Protein AF-A0A6M0HQB7-F1 (afdb_monomer_lite)

pLDDT: mean 79.31, std 19.09, range [33.25, 98.56]

Secondary structure (DSSP, 8-state):
-------------PPPPPPHHHHHHHHHHHHHHTTPPPP--S--S-GGGS-HHHHHHHHHHHHHHHHHHHHHHHHHHHHHH-----SSHHHHHHHHHHHHHHHHHHS--SS-HHHHHHHHHH--S-SSGGGTHHHHHHHHHHHHHHHHHHHSTT-EEEE-SS-B-TTTTTSSTT----B---SEEEE--TTSS--B-HHHHHHHHHHHIIIIITTGGGSS--SS-GGGSHHHHHHHHHHHHHHHHHHH-S---S---------PPPPPPTTSGGGGS-HHHHHHHHHHHHHHTTPPP---S--S-GGG--HHHHHHHHHHHHHHHHHHHHHHHHHHHHHH-----SSHHHHHHHHHHHHHHHHHHT--SS-SSHHHHHHHH--S-SSGGGTHHHHHHHHHHHHHHHHHHH-TT-EEES-HHHHH-HHHHHHHHHSTT----SSEEE--SSTT--B-HHHHHHHHHHHHHHHHHSHHHHHHHTSHHHHHHHHTHHHHHHHHHHHSS--S--TT---S--HHHHHHHHHHHHHHTTTT--

Structure (mmCIF, N/CA/C/O backbone):
data_AF-A0A6M0HQB7-F1
#
_entry.id   AF-A0A6M0HQB7-F1
#
loop_
_atom_site.group_PDB
_atom_site.id
_atom_site.type_symbol
_atom_site.label_atom_id
_atom_site.label_alt_id
_atom_site.label_comp_id
_atom_site.label_asym_id
_atom_site.label_entity_id
_atom_site.label_seq_id
_atom_site.pdbx_PDB_ins_code
_atom_site.Cartn_x
_atom_site.Cartn_y
_atom_site.Cartn_z
_atom_site.occupancy
_atom_site.B_iso_or_equiv
_atom_site.auth_seq_id
_atom_site.auth_comp_id
_atom_site.auth_asym_id
_atom_site.auth_atom_id
_atom_site.pdbx_PDB_model_num
ATOM 1 N N . MET A 1 1 ? -34.210 -27.182 -34.740 1.00 40.69 1 MET A N 1
ATOM 2 C CA . MET A 1 1 ? -34.568 -25.849 -34.206 1.00 40.69 1 MET A CA 1
ATOM 3 C C . MET A 1 1 ? -33.278 -25.088 -33.939 1.00 40.69 1 MET A C 1
ATOM 5 O O . MET A 1 1 ? -32.515 -25.504 -33.080 1.00 40.69 1 MET A O 1
ATOM 9 N N . ASN A 1 2 ? -32.987 -24.057 -34.737 1.00 36.09 2 ASN A N 1
ATOM 10 C CA . ASN A 1 2 ? -31.765 -23.253 -34.626 1.00 36.09 2 ASN A CA 1
ATOM 11 C C . ASN A 1 2 ? -31.923 -22.213 -33.512 1.00 36.09 2 ASN A C 1
ATOM 13 O O . ASN A 1 2 ? -32.747 -21.309 -33.629 1.00 36.09 2 ASN A O 1
ATOM 17 N N . VAL A 1 3 ? -31.131 -22.338 -32.448 1.00 36.72 3 VAL A N 1
ATOM 18 C CA . VAL A 1 3 ? -31.044 -21.325 -31.388 1.00 36.72 3 VAL A CA 1
ATOM 19 C C . VAL A 1 3 ? -30.149 -20.183 -31.888 1.00 36.72 3 VAL A C 1
ATOM 21 O O . VAL A 1 3 ? -29.011 -20.440 -32.291 1.00 36.72 3 VAL A O 1
ATOM 24 N N . PRO A 1 4 ? -30.621 -18.924 -31.902 1.00 45.06 4 PRO A N 1
ATOM 25 C CA . PRO A 1 4 ? -29.831 -17.810 -32.403 1.00 45.06 4 PRO A CA 1
ATOM 26 C C . PRO A 1 4 ? -28.715 -17.472 -31.408 1.00 45.06 4 PRO A C 1
ATOM 28 O O . PRO A 1 4 ? -28.968 -17.182 -30.238 1.00 45.06 4 PRO A O 1
ATOM 31 N N . LYS A 1 5 ? -27.464 -17.481 -31.884 1.00 48.28 5 LYS A N 1
ATOM 32 C CA . LYS A 1 5 ? -26.306 -16.976 -31.136 1.00 48.28 5 LYS A CA 1
ATOM 33 C C . LYS A 1 5 ? -26.508 -15.482 -30.853 1.00 48.28 5 LYS A C 1
ATOM 35 O O . LYS A 1 5 ? -26.437 -14.663 -31.769 1.00 48.28 5 LYS A O 1
ATOM 40 N N . LYS A 1 6 ? -26.750 -15.123 -29.588 1.00 46.50 6 LYS A N 1
ATOM 41 C CA . LYS A 1 6 ? -26.693 -13.735 -29.107 1.00 46.50 6 LYS A CA 1
ATOM 42 C C . LYS A 1 6 ? -25.262 -13.222 -29.297 1.00 46.50 6 LYS A C 1
ATOM 44 O O . LYS A 1 6 ? -24.358 -13.651 -28.588 1.00 46.50 6 LYS A O 1
ATOM 49 N N . LYS A 1 7 ? -25.058 -12.316 -30.256 1.00 46.78 7 LYS A N 1
ATOM 50 C CA . LYS A 1 7 ? -23.851 -11.484 -30.333 1.00 46.78 7 LYS A CA 1
ATOM 51 C C . LYS A 1 7 ? -23.859 -10.553 -29.119 1.00 46.78 7 LYS A C 1
ATOM 53 O O . LYS A 1 7 ? -24.657 -9.621 -29.077 1.00 46.78 7 LYS A O 1
ATOM 58 N N . SER A 1 8 ? -23.019 -10.824 -28.127 1.00 41.38 8 SER A N 1
ATOM 59 C CA . SER A 1 8 ? -22.680 -9.857 -27.086 1.00 41.38 8 SER A CA 1
ATOM 60 C C . SER A 1 8 ? -21.876 -8.735 -27.740 1.00 41.38 8 SER A C 1
ATOM 62 O O . SER A 1 8 ? -20.701 -8.902 -28.054 1.00 41.38 8 SER A O 1
ATOM 64 N N . SER A 1 9 ? -22.529 -7.611 -28.027 1.00 40.75 9 SER A N 1
ATOM 65 C CA . SER A 1 9 ? -21.841 -6.386 -28.417 1.00 40.75 9 SER A CA 1
ATOM 66 C C . SER A 1 9 ? -21.158 -5.809 -27.179 1.00 40.75 9 SER A C 1
ATOM 68 O O . SER A 1 9 ? -21.782 -5.091 -26.396 1.00 40.75 9 SER A O 1
ATOM 70 N N . GLU A 1 10 ? -19.886 -6.148 -26.983 1.00 43.41 10 GLU A N 1
ATOM 71 C CA . GLU A 1 10 ? -18.994 -5.384 -26.114 1.00 43.41 10 GLU A CA 1
ATOM 72 C C . GLU A 1 10 ? -18.905 -3.965 -26.677 1.00 43.41 10 GLU A C 1
ATOM 74 O O . GLU A 1 10 ? -18.199 -3.681 -27.645 1.00 43.41 10 GLU A O 1
ATOM 79 N N . HIS A 1 11 ? -19.693 -3.057 -26.107 1.00 41.47 11 HIS A N 1
ATOM 80 C CA . HIS A 1 11 ? -19.519 -1.636 -26.341 1.00 41.47 11 HIS A CA 1
ATOM 81 C C . HIS A 1 11 ? -18.250 -1.206 -25.610 1.00 41.47 11 HIS A C 1
ATOM 83 O O . HIS A 1 11 ? -18.311 -0.788 -24.455 1.00 41.47 11 HIS A O 1
ATOM 89 N N . ALA A 1 12 ? -17.102 -1.322 -26.281 1.00 48.53 12 ALA A N 1
ATOM 90 C CA . ALA A 1 12 ? -15.887 -0.639 -25.871 1.00 48.53 12 ALA A CA 1
ATOM 91 C C . ALA A 1 12 ? -16.235 0.845 -25.696 1.00 48.53 12 ALA A C 1
ATOM 93 O O . ALA A 1 12 ? -16.557 1.548 -26.658 1.00 48.53 12 ALA A O 1
ATOM 94 N N . THR A 1 13 ? -16.271 1.310 -24.449 1.00 47.59 13 THR A N 1
ATOM 95 C CA . THR A 1 13 ? -16.525 2.711 -24.128 1.00 47.59 13 THR A CA 1
ATOM 96 C C . THR A 1 13 ? -15.357 3.522 -24.664 1.00 47.59 13 THR A C 1
ATOM 98 O O . THR A 1 13 ? -14.301 3.580 -24.034 1.00 47.59 13 THR A O 1
ATOM 101 N N . ALA A 1 14 ? -15.532 4.104 -25.852 1.00 57.84 14 ALA A N 1
ATOM 102 C CA . ALA A 1 14 ? -14.538 4.965 -26.470 1.00 57.84 14 ALA A CA 1
ATOM 103 C C . ALA A 1 14 ? -14.120 6.053 -25.472 1.00 57.84 14 ALA A C 1
ATOM 105 O O . ALA A 1 14 ? -14.973 6.709 -24.864 1.00 57.84 14 ALA A O 1
ATOM 106 N N . ALA A 1 15 ? -12.809 6.222 -25.286 1.00 58.53 15 ALA A N 1
ATOM 107 C CA . ALA A 1 15 ? -12.280 7.237 -24.390 1.00 58.53 15 ALA A CA 1
ATOM 108 C C . ALA A 1 15 ? -12.860 8.616 -24.763 1.00 58.53 15 ALA A C 1
ATOM 110 O O . ALA A 1 15 ? -12.951 8.944 -25.953 1.00 58.53 15 ALA A O 1
ATOM 111 N N . PRO A 1 16 ? -13.266 9.439 -23.779 1.00 61.69 16 PRO A N 1
ATOM 112 C CA . PRO A 1 16 ? -13.832 10.749 -24.061 1.00 61.69 16 PRO A CA 1
ATOM 113 C C . PRO A 1 16 ? -12.842 11.589 -24.885 1.00 61.69 16 PRO A C 1
ATOM 115 O O . PRO A 1 16 ? -11.634 11.562 -24.623 1.00 61.69 16 PRO A O 1
ATOM 118 N N . PRO A 1 17 ? -13.321 12.350 -25.884 1.00 74.50 17 PRO A N 1
ATOM 119 C CA . PRO A 1 17 ? -12.446 13.102 -26.769 1.00 74.50 17 PRO A CA 1
ATOM 120 C C . PRO A 1 17 ? -11.631 14.133 -25.980 1.00 74.50 17 PRO A C 1
ATOM 122 O O . PRO A 1 17 ? -12.169 14.916 -25.196 1.00 74.50 17 PRO A O 1
ATOM 125 N N . LEU A 1 18 ? -10.317 14.169 -26.222 1.00 76.69 18 LEU A N 1
ATOM 126 C CA . LEU A 1 18 ? -9.426 15.154 -25.607 1.00 76.69 18 LEU A CA 1
ATOM 127 C C . LEU A 1 18 ? -9.885 16.585 -25.938 1.00 76.69 18 LEU A C 1
ATOM 129 O O . LEU A 1 18 ? -10.153 16.926 -27.101 1.00 76.69 18 LEU A O 1
ATOM 133 N N . SER A 1 19 ? -9.886 17.463 -24.929 1.00 81.56 19 SER A N 1
ATOM 134 C CA . SER A 1 19 ? -10.143 18.892 -25.135 1.00 81.56 19 SER A CA 1
ATOM 135 C C . SER A 1 19 ? -9.168 19.481 -26.165 1.00 81.56 19 SER A C 1
ATOM 137 O O . SER A 1 19 ? -8.054 18.979 -26.350 1.00 81.56 19 SER A O 1
ATOM 139 N N . LEU A 1 20 ? -9.569 20.549 -26.867 1.00 79.00 20 LEU A N 1
ATOM 140 C CA . LEU A 1 20 ? -8.724 21.187 -27.890 1.00 79.00 20 LEU A CA 1
ATOM 141 C C . LEU A 1 20 ? -7.336 21.546 -27.334 1.00 79.00 20 LEU A C 1
ATOM 143 O O . LEU A 1 20 ? -6.315 21.292 -27.969 1.00 79.00 20 LEU A O 1
ATOM 147 N N . TYR A 1 21 ? -7.300 22.066 -26.110 1.00 80.56 21 TYR A N 1
ATOM 148 C CA . TYR A 1 21 ? -6.067 22.417 -25.420 1.00 80.56 21 TYR A CA 1
ATOM 149 C C . TYR A 1 21 ? -5.157 21.204 -25.166 1.00 80.56 21 TYR A C 1
ATOM 151 O O . TYR A 1 21 ? -3.946 21.273 -25.390 1.00 80.56 21 TYR A O 1
ATOM 159 N N . MET A 1 22 ? -5.736 20.067 -24.773 1.00 81.88 22 MET A N 1
ATOM 160 C CA . MET A 1 22 ? -4.995 18.818 -24.596 1.00 81.88 22 MET A CA 1
ATOM 161 C C . MET A 1 22 ? -4.485 18.247 -25.917 1.00 81.88 22 MET A C 1
ATOM 163 O O . MET A 1 22 ? -3.340 17.805 -25.986 1.00 81.88 22 MET A O 1
ATOM 167 N N . ARG A 1 23 ? -5.267 18.354 -26.997 1.00 85.88 23 ARG A N 1
ATOM 168 C CA . ARG A 1 23 ? -4.811 17.996 -28.349 1.00 85.88 23 ARG A CA 1
ATOM 169 C C . ARG A 1 23 ? -3.619 18.841 -28.797 1.00 85.88 23 ARG A C 1
ATOM 171 O O . ARG A 1 23 ? -2.661 18.295 -29.337 1.00 85.88 23 ARG A O 1
ATOM 178 N N . LEU A 1 24 ? -3.634 20.150 -28.536 1.00 89.06 24 LEU A N 1
ATOM 179 C CA . LEU A 1 24 ? -2.518 21.043 -28.869 1.00 89.06 24 LEU A CA 1
ATOM 180 C C . LEU A 1 24 ? -1.251 20.716 -28.068 1.00 89.06 24 LEU A C 1
ATOM 182 O O . LEU A 1 24 ? -0.162 20.674 -28.641 1.00 89.06 24 LEU A O 1
ATOM 186 N N . ARG A 1 25 ? -1.381 20.436 -26.765 1.00 90.88 25 ARG A N 1
ATOM 187 C CA . ARG A 1 25 ? -0.253 20.007 -25.921 1.00 90.88 25 ARG A CA 1
ATOM 188 C C . ARG A 1 25 ? 0.331 18.680 -26.375 1.00 90.88 25 ARG A C 1
ATOM 190 O O . ARG A 1 25 ? 1.544 18.596 -26.547 1.00 90.88 25 ARG A O 1
ATOM 197 N N . ARG A 1 26 ? -0.523 17.686 -26.629 1.00 91.31 26 ARG A N 1
ATOM 198 C CA . ARG A 1 26 ? -0.109 16.390 -27.172 1.00 91.31 26 ARG A CA 1
ATOM 199 C C . ARG A 1 26 ? 0.615 16.573 -28.502 1.00 91.31 26 ARG A C 1
ATOM 201 O O . ARG A 1 26 ? 1.721 16.081 -28.657 1.00 91.31 26 ARG A O 1
ATOM 208 N N . LYS A 1 27 ? 0.065 17.365 -29.429 1.00 92.94 27 LYS A N 1
ATOM 209 C CA . LYS A 1 27 ? 0.706 17.659 -30.722 1.00 92.94 27 LYS A CA 1
ATOM 210 C C . LYS A 1 27 ? 2.070 18.335 -30.563 1.00 92.94 27 LYS A C 1
ATOM 212 O O . LYS A 1 27 ? 3.001 17.998 -31.287 1.00 92.94 27 LYS A O 1
ATOM 217 N N . ARG A 1 28 ? 2.204 19.286 -29.630 1.00 94.75 28 ARG A N 1
ATOM 218 C CA . ARG A 1 28 ? 3.493 19.923 -29.315 1.00 94.75 28 ARG A CA 1
ATOM 219 C C . ARG A 1 28 ? 4.501 18.908 -28.783 1.00 94.75 28 ARG A C 1
ATOM 221 O O . ARG A 1 28 ? 5.644 18.938 -29.220 1.00 94.75 28 ARG A O 1
ATOM 228 N N . LEU A 1 29 ? 4.078 18.036 -27.868 1.00 95.31 29 LEU A N 1
ATOM 229 C CA . LEU A 1 29 ? 4.929 16.986 -27.318 1.00 95.31 29 LEU A CA 1
ATOM 230 C C . LEU A 1 29 ? 5.372 16.004 -28.402 1.00 95.31 29 LEU A C 1
ATOM 232 O O . LEU A 1 29 ? 6.564 15.797 -28.551 1.00 95.31 29 LEU A O 1
ATOM 236 N N . LEU A 1 30 ? 4.443 15.482 -29.207 1.00 93.56 30 LEU A N 1
ATOM 237 C CA . LEU A 1 30 ? 4.752 14.543 -30.290 1.00 93.56 30 LEU A CA 1
ATOM 238 C C . LEU A 1 30 ? 5.764 15.121 -31.286 1.00 93.56 30 LEU A C 1
ATOM 240 O O . LEU A 1 30 ? 6.703 14.437 -31.658 1.00 93.56 30 LEU A O 1
ATOM 244 N N . ARG A 1 31 ? 5.636 16.405 -31.648 1.00 95.12 31 ARG A N 1
ATOM 245 C CA . ARG A 1 31 ? 6.639 17.089 -32.484 1.00 95.12 31 ARG A CA 1
ATOM 246 C C . ARG A 1 31 ? 8.012 17.176 -31.823 1.00 95.12 31 ARG A C 1
ATOM 248 O O . ARG A 1 31 ? 9.013 17.096 -32.513 1.00 95.12 31 ARG A O 1
ATOM 255 N N . ALA A 1 32 ? 8.058 17.397 -30.511 1.00 96.50 32 ALA A N 1
ATOM 256 C CA . ALA A 1 32 ? 9.316 17.445 -29.773 1.00 96.50 32 ALA A CA 1
ATOM 257 C C . ALA A 1 32 ? 9.949 16.052 -29.614 1.00 96.50 32 ALA A C 1
ATOM 259 O O . ALA A 1 32 ? 11.155 15.959 -29.428 1.00 96.50 32 ALA A O 1
ATOM 260 N N . LEU A 1 33 ? 9.151 14.983 -29.671 1.00 96.38 33 LEU A N 1
ATOM 261 C CA . LEU A 1 33 ? 9.620 13.607 -29.524 1.00 96.38 33 LEU A CA 1
ATOM 262 C C . LEU A 1 33 ? 10.245 13.027 -30.801 1.00 96.38 33 LEU A C 1
ATOM 264 O O . LEU A 1 33 ? 10.958 12.038 -30.692 1.00 96.38 33 LEU A O 1
ATOM 268 N N . CYS A 1 34 ? 10.002 13.618 -31.979 1.00 93.69 34 CYS A N 1
ATOM 269 C CA . CYS A 1 34 ? 10.466 13.078 -33.265 1.00 93.69 34 CYS A CA 1
ATOM 270 C C . CYS A 1 34 ? 11.977 12.805 -33.312 1.00 93.69 34 CYS A C 1
ATOM 272 O O . CYS A 1 34 ? 12.382 11.800 -33.885 1.00 93.69 34 CYS A O 1
ATOM 274 N N . ASP A 1 35 ? 12.775 13.654 -32.662 1.00 89.75 35 ASP A N 1
ATOM 275 C CA . ASP A 1 35 ? 14.241 13.579 -32.674 1.00 89.75 35 ASP A CA 1
ATOM 276 C C . ASP A 1 35 ? 14.816 13.205 -31.294 1.00 89.75 35 ASP A C 1
ATOM 278 O O . ASP A 1 35 ? 15.966 13.515 -30.978 1.00 89.75 35 ASP A O 1
ATOM 282 N N . TYR A 1 36 ? 14.005 12.600 -30.419 1.00 97.62 36 TYR A N 1
ATOM 283 C CA . TYR A 1 36 ? 14.459 12.230 -29.079 1.00 97.62 36 TYR A CA 1
ATOM 284 C C . TYR A 1 36 ? 15.342 10.966 -29.130 1.00 97.62 36 TYR A C 1
ATOM 286 O O . TYR A 1 36 ? 14.937 9.973 -29.734 1.00 97.62 36 TYR A O 1
ATOM 294 N N . PRO A 1 37 ? 16.533 10.950 -28.501 1.00 97.44 37 PRO A N 1
ATOM 295 C CA . PRO A 1 37 ? 17.468 9.841 -28.598 1.00 97.44 37 PRO A CA 1
ATOM 296 C C . PRO A 1 37 ? 16.962 8.614 -27.842 1.00 97.44 37 PRO A C 1
ATOM 298 O O . PRO A 1 37 ? 16.547 8.683 -26.677 1.00 97.44 37 PRO A O 1
ATOM 301 N N . VAL A 1 38 ? 17.077 7.469 -28.507 1.00 96.69 38 VAL A N 1
ATOM 302 C CA . VAL A 1 38 ? 16.726 6.163 -27.951 1.00 96.69 38 VAL A CA 1
ATOM 303 C C . VAL A 1 38 ? 17.757 5.765 -26.893 1.00 96.69 38 VAL A C 1
ATOM 305 O O . VAL A 1 38 ? 18.957 5.962 -27.069 1.00 96.69 38 VAL A O 1
ATOM 308 N N . TYR A 1 39 ? 17.291 5.266 -25.753 1.00 95.75 39 TYR A N 1
ATOM 309 C CA . TYR A 1 39 ? 18.107 4.546 -24.782 1.00 95.75 39 TYR A CA 1
ATOM 310 C C . TYR A 1 39 ? 18.206 3.088 -25.226 1.00 95.75 39 TYR A C 1
ATOM 312 O O . TYR A 1 39 ? 17.181 2.427 -25.418 1.00 95.75 39 TYR A O 1
ATOM 320 N N . ASP A 1 40 ? 19.432 2.620 -25.443 1.00 94.56 40 ASP A N 1
ATOM 321 C CA . ASP A 1 40 ? 19.699 1.328 -26.072 1.00 94.56 40 ASP A CA 1
ATOM 322 C C . ASP A 1 40 ? 20.749 0.551 -25.266 1.00 94.56 40 ASP A C 1
ATOM 324 O O . ASP A 1 40 ? 21.929 0.565 -25.617 1.00 94.56 40 ASP A O 1
ATOM 328 N N . PRO A 1 41 ? 20.352 -0.043 -24.124 1.00 94.69 41 PRO A N 1
ATOM 329 C CA . PRO A 1 41 ? 21.271 -0.817 -23.304 1.00 94.69 41 PRO A CA 1
ATOM 330 C C . PRO A 1 41 ? 21.696 -2.108 -24.030 1.00 94.69 41 PRO A C 1
ATOM 332 O O . PRO A 1 41 ? 20.910 -2.628 -24.829 1.00 94.69 41 PRO A O 1
ATOM 335 N N . PRO A 1 42 ? 22.894 -2.655 -23.740 1.00 95.75 42 PRO A N 1
ATOM 336 C CA . PRO A 1 42 ? 23.408 -3.871 -24.377 1.00 95.75 42 PRO A CA 1
ATOM 337 C C . PRO A 1 42 ? 22.444 -5.061 -24.305 1.00 95.75 42 PRO A C 1
ATOM 339 O O . PRO A 1 42 ? 22.272 -5.781 -25.290 1.00 95.75 42 PRO A O 1
ATOM 342 N N . HIS A 1 43 ? 21.753 -5.231 -23.171 1.00 93.50 43 HIS A N 1
ATOM 343 C CA . HIS A 1 43 ? 20.823 -6.337 -22.944 1.00 93.50 43 HIS A CA 1
ATOM 344 C C . HIS A 1 43 ? 19.387 -5.843 -22.794 1.00 93.50 43 HIS A C 1
ATOM 346 O O . HIS A 1 43 ? 18.971 -5.352 -21.744 1.00 93.50 43 HIS A O 1
ATOM 352 N N . ARG A 1 44 ? 18.597 -6.007 -23.859 1.00 87.69 44 ARG A N 1
ATOM 353 C CA . ARG A 1 44 ? 17.189 -5.581 -23.938 1.00 87.69 44 ARG A CA 1
ATOM 354 C C . ARG A 1 44 ? 16.234 -6.731 -23.641 1.00 87.69 44 ARG A C 1
ATOM 356 O O . ARG A 1 44 ? 15.597 -7.273 -24.544 1.00 87.69 44 ARG A O 1
ATOM 363 N N . ARG A 1 45 ? 16.157 -7.139 -22.382 1.00 84.50 45 ARG A N 1
ATOM 364 C CA . ARG A 1 45 ? 15.202 -8.155 -21.925 1.00 84.50 45 ARG A CA 1
ATOM 365 C C . ARG A 1 45 ? 14.514 -7.677 -20.663 1.00 84.50 45 ARG A C 1
ATOM 367 O O . ARG A 1 45 ? 14.889 -6.655 -20.090 1.00 84.50 45 ARG A O 1
ATOM 374 N N . GLU A 1 46 ? 13.488 -8.411 -20.254 1.00 81.94 46 GLU A N 1
ATOM 375 C CA . GLU A 1 46 ? 12.890 -8.184 -18.951 1.00 81.94 46 GLU A CA 1
ATOM 376 C C . GLU A 1 46 ? 13.984 -8.340 -17.896 1.00 81.94 46 GLU A C 1
ATOM 378 O O . GLU A 1 46 ? 14.690 -9.342 -17.889 1.00 81.94 46 GLU A O 1
ATOM 383 N N . GLU A 1 47 ? 14.168 -7.328 -17.053 1.00 76.62 47 GLU A N 1
ATOM 384 C CA . GLU A 1 47 ? 15.336 -7.242 -16.164 1.00 76.62 47 GLU A CA 1
ATOM 385 C C . GLU A 1 47 ? 15.415 -8.402 -15.180 1.00 76.62 47 GLU A C 1
ATOM 387 O O . GLU A 1 47 ? 16.498 -8.764 -14.748 1.00 76.62 47 GLU A O 1
ATOM 392 N N . ARG A 1 48 ? 14.277 -9.036 -14.882 1.00 75.00 48 ARG A N 1
ATOM 393 C CA . ARG A 1 48 ? 14.237 -10.258 -14.076 1.00 75.00 48 ARG A CA 1
ATOM 394 C C . ARG A 1 48 ? 14.853 -11.484 -14.723 1.00 75.00 48 ARG A C 1
ATOM 396 O O . ARG A 1 48 ? 15.078 -12.481 -14.054 1.00 75.00 48 ARG A O 1
ATOM 403 N N . LEU A 1 49 ? 15.052 -11.422 -16.032 1.00 82.62 49 LEU A N 1
ATOM 404 C CA . LEU A 1 49 ? 15.601 -12.493 -16.852 1.00 82.62 49 LEU A CA 1
ATOM 405 C C . LEU A 1 49 ? 17.056 -12.216 -17.242 1.00 82.62 49 LEU A C 1
ATOM 407 O O . LEU A 1 49 ? 17.625 -12.979 -18.021 1.00 82.62 49 LEU A O 1
ATOM 411 N N . LEU A 1 50 ? 17.631 -11.102 -16.782 1.00 83.38 50 LEU A N 1
ATOM 412 C CA . LEU A 1 50 ? 19.027 -10.778 -17.024 1.00 83.38 50 LEU A CA 1
ATOM 413 C C . LEU A 1 50 ? 19.900 -11.523 -16.005 1.00 83.38 50 LEU A C 1
ATOM 415 O O . LEU A 1 50 ? 19.603 -11.575 -14.808 1.00 83.38 50 LEU A O 1
ATOM 419 N N . SER A 1 51 ? 20.995 -12.108 -16.488 1.00 88.00 51 SER A N 1
ATOM 420 C CA . SER A 1 51 ? 22.026 -12.624 -15.589 1.00 88.00 51 SER A CA 1
ATOM 421 C C . SER A 1 51 ? 22.677 -11.470 -14.821 1.00 88.00 51 SER A C 1
ATOM 423 O O . SER A 1 51 ? 22.628 -10.315 -15.249 1.00 88.00 51 SER A O 1
ATOM 425 N N . LEU A 1 52 ? 23.337 -11.773 -13.703 1.00 85.69 52 LEU A N 1
ATOM 426 C CA . LEU A 1 52 ? 24.073 -10.767 -12.934 1.00 85.69 52 LEU A CA 1
ATOM 427 C C . LEU A 1 52 ? 25.115 -10.016 -13.789 1.00 85.69 52 LEU A C 1
ATOM 429 O O . LEU A 1 52 ? 25.279 -8.808 -13.647 1.00 85.69 52 LEU A O 1
ATOM 433 N N . GLU A 1 53 ? 25.783 -10.721 -14.703 1.00 90.94 53 GLU A N 1
ATOM 434 C CA . GLU A 1 53 ? 26.741 -10.138 -15.649 1.00 90.94 53 GLU A CA 1
ATOM 435 C C . GLU A 1 53 ? 26.051 -9.175 -16.625 1.00 90.94 53 GLU A C 1
ATOM 437 O O . GLU A 1 53 ? 26.470 -8.029 -16.770 1.00 90.94 53 GLU A O 1
ATOM 442 N N . GLN A 1 54 ? 24.921 -9.580 -17.210 1.00 92.00 54 GLN A N 1
ATOM 443 C CA . GLN A 1 54 ? 24.142 -8.719 -18.106 1.00 92.00 54 GLN A CA 1
ATOM 444 C C . GLN A 1 54 ? 23.586 -7.480 -17.390 1.00 92.00 54 GLN A C 1
ATOM 446 O O . GLN A 1 54 ? 23.524 -6.393 -17.969 1.00 92.00 54 GLN A O 1
ATOM 451 N N . ALA A 1 55 ? 23.187 -7.630 -16.127 1.00 90.62 55 ALA A N 1
ATOM 452 C CA . ALA A 1 55 ? 22.761 -6.536 -15.264 1.00 90.62 55 ALA A CA 1
ATOM 453 C C . ALA A 1 55 ? 23.881 -5.519 -15.045 1.00 90.62 55 ALA A C 1
ATOM 455 O O . ALA A 1 55 ? 23.664 -4.314 -15.195 1.00 90.62 55 ALA A O 1
ATOM 456 N N . ALA A 1 56 ? 25.075 -6.020 -14.720 1.00 91.81 56 ALA A N 1
ATOM 457 C CA . ALA A 1 56 ? 26.262 -5.211 -14.516 1.00 91.81 56 ALA A CA 1
ATOM 458 C C . ALA A 1 56 ? 26.631 -4.462 -15.803 1.00 91.81 56 ALA A C 1
ATOM 460 O O . ALA A 1 56 ? 26.795 -3.247 -15.760 1.00 91.81 56 ALA A O 1
ATOM 461 N N . GLU A 1 57 ? 26.638 -5.130 -16.961 1.00 95.31 57 GLU A N 1
ATOM 462 C CA . GLU A 1 57 ? 26.893 -4.488 -18.259 1.00 95.31 57 GLU A CA 1
ATOM 463 C C . GLU A 1 57 ? 25.860 -3.397 -18.590 1.00 95.31 57 GLU A C 1
ATOM 465 O O . GLU A 1 57 ? 26.209 -2.303 -19.047 1.00 95.31 57 GLU A O 1
ATOM 470 N N . ASN A 1 58 ? 24.574 -3.647 -18.323 1.00 94.62 58 ASN A N 1
ATOM 471 C CA . ASN A 1 58 ? 23.526 -2.639 -18.488 1.00 94.62 58 ASN A CA 1
ATOM 472 C C . ASN A 1 58 ? 23.724 -1.441 -17.544 1.00 94.62 58 ASN A C 1
ATOM 474 O O . ASN A 1 58 ? 23.499 -0.293 -17.947 1.00 94.62 58 ASN A O 1
ATOM 478 N N . PHE A 1 59 ? 24.146 -1.684 -16.300 1.00 95.12 59 PHE A N 1
ATOM 479 C CA . PHE A 1 59 ? 24.440 -0.633 -15.330 1.00 95.12 59 PHE A CA 1
ATOM 480 C C . PHE A 1 59 ? 25.688 0.174 -15.713 1.00 95.12 59 PHE A C 1
ATOM 482 O O . PHE A 1 59 ? 25.658 1.405 -15.675 1.00 95.12 59 PHE A O 1
ATOM 489 N N . GLU A 1 60 ? 26.758 -0.477 -16.163 1.00 96.38 60 GLU A N 1
ATOM 490 C CA . GLU A 1 60 ? 27.952 0.185 -16.691 1.00 96.38 60 GLU A CA 1
ATOM 491 C C . GLU A 1 60 ? 27.613 1.056 -17.902 1.00 96.38 60 GLU A C 1
ATOM 493 O O . GLU A 1 60 ? 27.988 2.234 -17.955 1.00 96.38 60 GLU A O 1
ATOM 498 N N . TYR A 1 61 ? 26.812 0.530 -18.834 1.00 96.62 61 TYR A N 1
ATOM 499 C CA . TYR A 1 61 ? 26.303 1.304 -19.958 1.00 96.62 61 TYR A CA 1
ATOM 500 C C . TYR A 1 61 ? 25.506 2.523 -19.481 1.00 96.62 61 TYR A C 1
ATOM 502 O O . TYR A 1 61 ? 25.789 3.644 -19.912 1.00 96.62 61 TYR A O 1
ATOM 510 N N . PHE A 1 62 ? 24.561 2.345 -18.549 1.00 96.69 62 PHE A N 1
ATOM 511 C CA . PHE A 1 62 ? 23.820 3.449 -17.933 1.00 96.69 62 PHE A CA 1
ATOM 512 C C . PHE A 1 62 ? 24.763 4.519 -17.369 1.00 96.69 62 PHE A C 1
ATOM 514 O O . PHE A 1 62 ? 24.616 5.703 -17.688 1.00 96.69 62 PHE A O 1
ATOM 521 N N . MET A 1 63 ? 25.757 4.110 -16.582 1.00 97.81 63 MET A N 1
ATOM 522 C CA . MET A 1 63 ? 26.726 5.015 -15.970 1.00 97.81 63 MET A CA 1
ATOM 523 C C . MET A 1 63 ? 27.557 5.765 -17.013 1.00 97.81 63 MET A C 1
ATOM 525 O O . MET A 1 63 ? 27.832 6.952 -16.815 1.00 97.81 63 MET A O 1
ATOM 529 N N . SER A 1 64 ? 27.893 5.116 -18.132 1.00 97.94 64 SER A N 1
ATOM 530 C CA . SER A 1 64 ? 28.650 5.717 -19.235 1.00 97.94 64 SER A CA 1
ATOM 531 C C . SER A 1 64 ? 27.861 6.797 -19.990 1.00 97.94 64 SER A C 1
ATOM 533 O O . SER A 1 64 ? 28.434 7.812 -20.387 1.00 97.94 64 SER A O 1
ATOM 535 N N . VAL A 1 65 ? 26.537 6.637 -20.139 1.00 97.88 65 VAL A N 1
ATOM 536 C CA . VAL A 1 65 ? 25.704 7.550 -20.946 1.00 97.88 65 VAL A CA 1
ATOM 537 C C . VAL A 1 65 ? 24.889 8.555 -20.128 1.00 97.88 65 VAL A C 1
ATOM 539 O O . VAL A 1 65 ? 24.416 9.548 -20.688 1.00 97.88 65 VAL A O 1
ATOM 542 N N . ARG A 1 66 ? 24.716 8.363 -18.809 1.00 97.38 66 ARG A N 1
ATOM 543 C CA . ARG A 1 66 ? 23.781 9.165 -17.985 1.00 97.38 66 ARG A CA 1
ATOM 544 C C . ARG A 1 66 ? 23.994 10.678 -18.082 1.00 97.38 66 ARG A C 1
ATOM 546 O O . ARG A 1 66 ? 23.019 11.418 -18.182 1.00 97.38 66 ARG A O 1
ATOM 553 N N . GLN A 1 67 ? 25.244 11.151 -18.102 1.00 97.88 67 GLN A N 1
ATOM 554 C CA . GLN A 1 67 ? 25.543 12.590 -18.150 1.00 97.88 67 GLN A CA 1
ATOM 555 C C . GLN A 1 67 ? 25.213 13.193 -19.519 1.00 97.88 67 GLN A C 1
ATOM 557 O O . GLN A 1 67 ? 24.624 14.272 -19.599 1.00 97.88 67 GLN A O 1
ATOM 562 N N . GLN A 1 68 ? 25.519 12.470 -20.601 1.00 98.12 68 GLN A N 1
ATOM 563 C CA . GLN A 1 68 ? 25.146 12.874 -21.956 1.00 98.12 68 GLN A CA 1
ATOM 564 C C . GLN A 1 68 ? 23.622 12.953 -22.096 1.00 98.12 68 GLN A C 1
ATOM 566 O O . GLN A 1 68 ? 23.095 13.937 -22.621 1.00 98.12 68 GLN A O 1
ATOM 571 N N . ARG A 1 69 ? 22.906 11.947 -21.581 1.00 97.81 69 ARG A N 1
ATOM 572 C CA . ARG A 1 69 ? 21.439 11.915 -21.598 1.00 97.81 69 ARG A CA 1
ATOM 573 C C . ARG A 1 69 ? 20.825 13.037 -20.769 1.00 97.81 69 ARG A C 1
ATOM 575 O O . ARG A 1 69 ? 19.918 13.715 -21.245 1.00 97.81 69 ARG A O 1
ATOM 582 N N . LEU A 1 70 ? 21.358 13.306 -19.576 1.00 97.62 70 LEU A N 1
ATOM 583 C CA . LEU A 1 70 ? 20.920 14.427 -18.745 1.00 97.62 70 LEU A CA 1
ATOM 584 C C . LEU A 1 70 ? 21.089 15.770 -19.467 1.00 97.62 70 LEU A C 1
ATOM 586 O O . LEU A 1 70 ? 20.156 16.575 -19.494 1.00 97.62 70 LEU A O 1
ATOM 590 N N . ALA A 1 71 ? 22.256 16.008 -20.070 1.00 97.81 71 ALA A N 1
ATOM 591 C CA . ALA A 1 71 ? 22.534 17.230 -20.822 1.00 97.81 71 ALA A CA 1
ATOM 592 C C . ALA A 1 71 ? 21.600 17.384 -22.034 1.00 97.81 71 ALA A C 1
ATOM 594 O O . ALA A 1 71 ? 21.092 18.482 -22.300 1.00 97.81 71 ALA A O 1
ATOM 595 N N . PHE A 1 72 ? 21.320 16.282 -22.738 1.00 98.31 72 PHE A N 1
ATOM 596 C CA . PHE A 1 72 ? 20.340 16.267 -23.817 1.00 98.31 72 PHE A CA 1
ATOM 597 C C . PHE A 1 72 ? 18.942 16.623 -23.300 1.00 98.31 72 PHE A C 1
ATOM 599 O O . PHE A 1 72 ? 18.324 17.553 -23.811 1.00 98.31 72 PHE A O 1
ATOM 606 N N . PHE A 1 73 ? 18.459 15.952 -22.252 1.00 98.12 73 PHE A N 1
ATOM 607 C CA . PHE A 1 73 ? 17.128 16.180 -21.685 1.00 98.12 73 PHE A CA 1
ATOM 608 C C . PHE A 1 73 ? 16.937 17.624 -21.202 1.00 98.12 73 PHE A C 1
ATOM 610 O O . PHE A 1 73 ? 15.909 18.251 -21.474 1.00 98.12 73 PHE A O 1
ATOM 617 N N . GLN A 1 74 ? 17.954 18.191 -20.548 1.00 98.19 74 GLN A N 1
ATOM 618 C CA . GLN A 1 74 ? 17.992 19.601 -20.152 1.00 98.19 74 GLN A CA 1
ATOM 619 C C . GLN A 1 74 ? 17.847 20.541 -21.354 1.00 98.19 74 GLN A C 1
ATOM 621 O O . GLN A 1 74 ? 17.032 21.470 -21.329 1.00 98.19 74 GLN A O 1
ATOM 626 N N . SER A 1 75 ? 18.620 20.286 -22.410 1.00 98.00 75 SER A N 1
ATOM 627 C CA . SER A 1 75 ? 18.612 21.090 -23.635 1.00 98.00 75 SER A CA 1
ATOM 628 C C . SER A 1 75 ? 17.280 20.964 -24.372 1.00 98.00 75 SER A C 1
ATOM 630 O O . SER A 1 75 ? 16.691 21.972 -24.759 1.00 98.00 75 SER A O 1
ATOM 632 N N . TRP A 1 76 ? 16.745 19.747 -24.470 1.00 98.25 76 TRP A N 1
ATOM 633 C CA . TRP A 1 76 ? 15.455 19.442 -25.078 1.00 98.25 76 TRP A CA 1
ATOM 634 C C . TRP A 1 76 ? 14.297 20.149 -24.362 1.00 98.25 76 TRP A C 1
ATOM 636 O O . TRP A 1 76 ? 13.479 20.824 -24.996 1.00 98.25 76 TRP A O 1
ATOM 646 N N . LEU A 1 77 ? 14.250 20.087 -23.026 1.00 98.06 77 LEU A N 1
ATOM 647 C CA . LEU A 1 77 ? 13.252 20.807 -22.229 1.00 98.06 77 LEU A CA 1
ATOM 648 C C . LEU A 1 77 ? 13.342 22.323 -22.427 1.00 98.06 77 LEU A C 1
ATOM 650 O O . LEU A 1 77 ? 12.317 23.008 -22.551 1.00 98.06 77 LEU A O 1
ATOM 654 N N . GLN A 1 78 ? 14.558 22.861 -22.486 1.00 97.69 78 GLN A N 1
ATOM 655 C CA . GLN A 1 78 ? 14.776 24.281 -22.715 1.00 97.69 78 GLN A CA 1
ATOM 656 C C . GLN A 1 78 ? 14.351 24.700 -24.130 1.00 97.69 78 GLN A C 1
ATOM 658 O O . GLN A 1 78 ? 13.623 25.683 -24.278 1.00 97.69 78 GLN A O 1
ATOM 663 N N . GLN A 1 79 ? 14.739 23.951 -25.159 1.00 97.75 79 GLN A N 1
ATOM 664 C CA . GLN A 1 79 ? 14.454 24.263 -26.559 1.00 97.75 79 GLN A CA 1
ATOM 665 C C . GLN A 1 79 ? 12.963 24.128 -26.888 1.00 97.75 79 GLN A C 1
ATOM 667 O O . GLN A 1 79 ? 12.351 25.056 -27.421 1.00 97.75 79 GLN A O 1
ATOM 672 N N . HIS A 1 80 ? 12.346 23.001 -26.531 1.00 97.00 80 HIS A N 1
ATOM 673 C CA . HIS A 1 80 ? 10.976 22.696 -26.948 1.00 97.00 80 HIS A CA 1
ATOM 674 C C . HIS A 1 80 ? 9.915 23.233 -25.985 1.00 97.00 80 HIS A C 1
ATOM 676 O O . HIS A 1 80 ? 8.784 23.513 -26.405 1.00 97.00 80 HIS A O 1
ATOM 682 N N . PHE A 1 81 ? 10.252 23.427 -24.704 1.00 96.44 81 PHE A N 1
ATOM 683 C CA . PHE A 1 81 ? 9.292 23.815 -23.663 1.00 96.44 81 PHE A CA 1
ATOM 684 C C . PHE A 1 81 ? 9.668 25.077 -22.886 1.00 96.44 81 PHE A C 1
ATOM 686 O O . PHE A 1 81 ? 8.827 25.567 -22.132 1.00 96.44 81 PHE A O 1
ATOM 693 N N . ARG A 1 82 ? 10.859 25.654 -23.111 1.00 97.38 82 ARG A N 1
ATOM 694 C CA . ARG A 1 82 ? 11.396 26.799 -22.348 1.00 97.38 82 ARG A CA 1
ATOM 695 C C . ARG A 1 82 ? 11.513 26.496 -20.851 1.00 97.38 82 ARG A C 1
ATOM 697 O O . ARG A 1 82 ? 11.303 27.370 -20.009 1.00 97.38 82 ARG A O 1
ATOM 704 N N . VAL A 1 83 ? 11.809 25.239 -20.517 1.00 97.25 83 VAL A N 1
ATOM 705 C CA . VAL A 1 83 ? 11.947 24.764 -19.139 1.00 97.25 83 VAL A CA 1
ATOM 706 C C . VAL A 1 83 ? 13.423 24.523 -18.839 1.00 97.25 83 VAL A C 1
ATOM 708 O O . VAL A 1 83 ? 13.962 23.469 -19.150 1.00 97.25 83 VAL A O 1
ATOM 711 N N . LYS A 1 84 ? 14.065 25.488 -18.173 1.00 97.69 84 LYS A N 1
ATOM 712 C CA . LYS A 1 84 ? 15.427 25.319 -17.654 1.00 97.69 84 LYS A CA 1
ATOM 713 C C . LYS A 1 84 ? 15.392 24.524 -16.353 1.00 97.69 84 LYS A C 1
ATOM 715 O O . LYS A 1 84 ? 15.022 25.079 -15.308 1.00 97.69 84 LYS A O 1
ATOM 720 N N . ILE A 1 85 ? 15.772 23.254 -16.417 1.00 95.12 85 ILE A N 1
ATOM 721 C CA . ILE A 1 85 ? 16.024 22.432 -15.232 1.00 95.12 85 ILE A CA 1
ATOM 722 C C . ILE A 1 85 ? 17.516 22.501 -14.882 1.00 95.12 85 ILE A C 1
ATOM 724 O O . ILE A 1 85 ? 18.370 22.612 -15.752 1.00 95.12 85 ILE A O 1
ATOM 728 N N . GLU A 1 86 ? 17.804 22.503 -13.592 1.00 94.00 86 GLU A N 1
ATOM 729 C CA . GLU A 1 86 ? 19.142 22.521 -12.998 1.00 94.00 86 GLU A CA 1
ATOM 730 C C . GLU A 1 86 ? 19.090 21.555 -11.798 1.00 94.00 86 GLU A C 1
ATOM 732 O O . GLU A 1 86 ? 17.980 21.309 -11.303 1.00 94.00 86 GLU A O 1
ATOM 737 N N . PRO A 1 87 ? 20.211 20.995 -11.314 1.00 92.44 87 PRO A N 1
ATOM 738 C CA . PRO A 1 87 ? 20.218 20.086 -10.165 1.00 92.44 87 PRO A CA 1
ATOM 739 C C . PRO A 1 87 ? 19.997 20.858 -8.850 1.00 92.44 87 PRO A C 1
ATOM 741 O O . PRO A 1 87 ? 20.839 20.914 -7.964 1.00 92.44 87 PRO A O 1
ATOM 744 N N . SER A 1 88 ? 18.836 21.500 -8.728 1.00 92.44 88 SER A N 1
ATOM 745 C CA . SER A 1 88 ? 18.405 22.284 -7.574 1.00 92.44 88 SER A CA 1
ATOM 746 C C . SER A 1 88 ? 16.930 22.018 -7.276 1.00 92.44 88 SER A C 1
ATOM 748 O O . SER A 1 88 ? 16.158 21.596 -8.142 1.00 92.44 88 SER A O 1
ATOM 750 N N . GLU A 1 89 ? 16.477 22.361 -6.066 1.00 88.25 89 GLU A N 1
ATOM 751 C CA . GLU A 1 89 ? 15.050 22.273 -5.724 1.00 88.25 89 GLU A CA 1
ATOM 752 C C . GLU A 1 89 ? 14.170 23.122 -6.658 1.00 88.25 89 GLU A C 1
ATOM 754 O O . GLU A 1 89 ? 12.992 22.818 -6.872 1.00 88.25 89 GLU A O 1
ATOM 759 N N . ARG A 1 90 ? 14.718 24.214 -7.206 1.00 91.75 90 ARG A N 1
ATOM 760 C CA . ARG A 1 90 ? 14.019 25.065 -8.173 1.00 91.75 90 ARG A CA 1
ATOM 761 C C . ARG A 1 90 ? 13.888 24.360 -9.520 1.00 91.75 90 ARG A C 1
ATOM 763 O O . ARG A 1 90 ? 12.818 24.441 -10.128 1.00 91.75 90 ARG A O 1
ATOM 770 N N . GLY A 1 91 ? 14.935 23.663 -9.959 1.00 92.38 91 GLY A N 1
ATOM 771 C CA . GLY A 1 91 ? 14.923 22.827 -11.156 1.00 92.38 91 GLY A CA 1
ATOM 772 C C . GLY A 1 91 ? 13.898 21.700 -11.060 1.00 92.38 91 GLY A C 1
ATOM 773 O O . GLY A 1 91 ? 13.029 21.606 -11.925 1.00 92.38 91 GLY A O 1
ATOM 774 N N . VAL A 1 92 ? 13.884 20.954 -9.950 1.00 90.69 92 VAL A N 1
ATOM 775 C CA . VAL A 1 92 ? 12.878 19.903 -9.688 1.00 90.69 92 VAL A CA 1
ATOM 776 C C . VAL A 1 92 ? 11.454 20.471 -9.705 1.00 90.69 92 VAL A C 1
ATOM 778 O O . VAL A 1 92 ? 10.554 19.911 -10.330 1.00 90.69 92 VAL A O 1
ATOM 781 N N . ARG A 1 93 ? 11.223 21.646 -9.101 1.00 87.12 93 ARG A N 1
ATOM 782 C CA . ARG A 1 93 ? 9.910 22.320 -9.155 1.00 87.12 93 ARG A CA 1
ATOM 783 C C . ARG A 1 93 ? 9.499 22.734 -10.572 1.00 87.12 93 ARG A C 1
ATOM 785 O O . ARG A 1 93 ? 8.305 22.762 -10.878 1.00 87.12 93 ARG A O 1
ATOM 792 N N . ARG A 1 94 ? 10.445 23.108 -11.436 1.00 92.62 94 ARG A N 1
ATOM 793 C CA . ARG A 1 94 ? 10.173 23.406 -12.854 1.00 92.62 94 ARG A CA 1
ATOM 794 C C . ARG A 1 94 ? 9.859 22.132 -13.636 1.00 92.62 94 ARG A C 1
ATOM 796 O O . ARG A 1 94 ? 8.872 22.130 -14.366 1.00 92.62 94 ARG A O 1
ATOM 803 N N . LEU A 1 95 ? 10.623 21.064 -13.412 1.00 94.06 95 LEU A N 1
ATOM 804 C CA . LEU A 1 95 ? 10.390 19.749 -14.006 1.00 94.06 95 LEU A CA 1
ATOM 805 C C . LEU A 1 95 ? 9.001 19.210 -13.641 1.00 94.06 95 LEU A C 1
ATOM 807 O O . LEU A 1 95 ? 8.229 18.871 -14.529 1.00 94.06 95 LEU A O 1
ATOM 811 N N . ASN A 1 96 ? 8.619 19.254 -12.361 1.00 88.12 96 ASN A N 1
ATOM 812 C CA . ASN A 1 96 ? 7.279 18.855 -11.921 1.00 88.12 96 ASN A CA 1
ATOM 813 C C . ASN A 1 96 ? 6.173 19.690 -12.601 1.00 88.12 96 ASN A C 1
ATOM 815 O O . ASN A 1 96 ? 5.180 19.155 -13.091 1.00 88.12 96 ASN A O 1
ATOM 819 N N . ARG A 1 97 ? 6.333 21.019 -12.689 1.00 88.25 97 ARG A N 1
ATOM 820 C CA . ARG A 1 97 ? 5.364 21.874 -13.403 1.00 88.25 97 ARG A CA 1
ATOM 821 C C . ARG A 1 97 ? 5.214 21.485 -14.872 1.00 88.25 97 ARG A C 1
ATOM 823 O O . ARG A 1 97 ? 4.092 21.470 -15.365 1.00 88.25 97 ARG A O 1
ATOM 830 N N . TRP A 1 98 ? 6.307 21.148 -15.547 1.00 94.62 98 TRP A N 1
ATOM 831 C CA . TRP A 1 98 ? 6.259 20.620 -16.907 1.00 94.62 98 TRP A CA 1
ATOM 832 C C . TRP A 1 98 ? 5.564 19.250 -16.965 1.00 94.62 98 TRP A C 1
ATOM 834 O O . TRP A 1 98 ? 4.629 19.073 -17.748 1.00 94.62 98 TRP A O 1
ATOM 844 N N . ALA A 1 99 ? 5.934 18.322 -16.080 1.00 91.94 99 ALA A N 1
ATOM 845 C CA . ALA A 1 99 ? 5.365 16.978 -16.005 1.00 91.94 99 ALA A CA 1
ATOM 846 C C . ALA A 1 99 ? 3.842 17.011 -15.794 1.00 91.94 99 ALA A C 1
ATOM 848 O O . ALA A 1 99 ? 3.107 16.270 -16.438 1.00 91.94 99 ALA A O 1
ATOM 849 N N . ASN A 1 100 ? 3.333 17.951 -14.993 1.00 84.12 100 ASN A N 1
ATOM 850 C CA . ASN A 1 100 ? 1.892 18.157 -14.800 1.00 84.12 100 ASN A CA 1
ATOM 851 C C . ASN A 1 100 ? 1.110 18.436 -16.093 1.00 84.12 100 ASN A C 1
ATOM 853 O O . ASN A 1 100 ? -0.107 18.258 -16.118 1.00 84.12 100 ASN A O 1
ATOM 857 N N . PHE A 1 101 ? 1.777 18.898 -17.150 1.00 88.50 101 PHE A N 1
ATOM 858 C CA . PHE A 1 101 ? 1.142 19.216 -18.423 1.00 88.50 101 PHE A CA 1
ATOM 859 C C . PHE A 1 101 ? 1.414 18.195 -19.525 1.00 88.50 101 PHE A C 1
ATOM 861 O O . PHE A 1 101 ? 0.593 18.095 -20.438 1.00 88.50 101 PHE A O 1
ATOM 868 N N . TYR A 1 102 ? 2.534 17.471 -19.451 1.00 93.62 102 TYR A N 1
ATOM 869 C CA . TYR A 1 102 ? 3.007 16.616 -20.542 1.00 93.62 102 TYR A CA 1
ATOM 870 C C . TYR A 1 102 ? 3.247 15.153 -20.155 1.00 93.62 102 TYR A C 1
ATOM 872 O O . TYR A 1 102 ? 3.126 14.304 -21.029 1.00 93.62 102 TYR A O 1
ATOM 880 N N . ALA A 1 103 ? 3.512 14.830 -18.883 1.00 90.81 103 ALA A N 1
ATOM 881 C CA . ALA A 1 103 ? 3.909 13.479 -18.468 1.00 90.81 103 ALA A CA 1
ATOM 882 C C . ALA A 1 103 ? 2.855 12.416 -18.797 1.00 90.81 103 ALA A C 1
ATOM 884 O O . ALA A 1 103 ? 3.191 11.340 -19.276 1.00 90.81 103 ALA A O 1
ATOM 885 N N . GLY A 1 104 ? 1.571 12.749 -18.631 1.00 88.62 104 GLY A N 1
ATOM 886 C CA . GLY A 1 104 ? 0.490 11.841 -19.009 1.00 88.62 104 GLY A CA 1
ATOM 887 C C . GLY A 1 104 ? 0.464 11.530 -20.511 1.00 88.62 104 GLY A C 1
ATOM 888 O O . GLY A 1 104 ? 0.034 10.466 -20.911 1.00 88.62 104 GLY A O 1
ATOM 889 N N . PHE A 1 105 ? 0.966 12.414 -21.372 1.00 91.62 105 PHE A N 1
ATOM 890 C CA . PHE A 1 105 ? 1.029 12.134 -22.808 1.00 91.62 105 PHE A CA 1
ATOM 891 C C . PHE A 1 105 ? 2.243 11.291 -23.214 1.00 91.62 105 PHE A C 1
ATOM 893 O O . PHE A 1 105 ? 2.259 10.817 -24.344 1.00 91.62 105 PHE A O 1
ATOM 900 N N . LEU A 1 106 ? 3.234 11.101 -22.332 1.00 92.94 106 LEU A N 1
ATOM 901 C CA . LEU A 1 106 ? 4.434 10.310 -22.631 1.00 92.94 106 LEU A CA 1
ATOM 902 C C . LEU A 1 106 ? 4.150 8.809 -22.707 1.00 92.94 106 LEU A C 1
ATOM 904 O O . LEU A 1 106 ? 4.818 8.121 -23.465 1.00 92.94 106 LEU A O 1
ATOM 908 N N . LEU A 1 107 ? 3.170 8.312 -21.946 1.00 89.69 107 LEU A N 1
ATOM 909 C CA . LEU A 1 107 ? 2.762 6.900 -21.978 1.00 89.69 107 LEU A CA 1
ATOM 910 C C . LEU A 1 107 ? 1.354 6.723 -22.584 1.00 89.69 107 LEU A C 1
ATOM 912 O O . LEU A 1 107 ? 0.741 5.669 -22.448 1.00 89.69 107 LEU A O 1
ATOM 916 N N . TYR A 1 108 ? 0.804 7.772 -23.212 1.00 81.25 108 TYR A N 1
ATOM 917 C CA . TYR A 1 108 ? -0.534 7.737 -23.804 1.00 81.25 108 TYR A CA 1
ATOM 918 C C . TYR A 1 108 ? -0.500 7.046 -25.169 1.00 81.25 108 TYR A C 1
ATOM 920 O O . TYR A 1 108 ? -0.371 7.702 -26.210 1.00 81.25 108 TYR A O 1
ATOM 928 N N . HIS A 1 109 ? -0.641 5.724 -25.144 1.00 73.25 109 HIS A N 1
ATOM 929 C CA . HIS A 1 109 ? -0.922 4.910 -26.321 1.00 73.25 109 HIS A CA 1
ATOM 930 C C . HIS A 1 109 ? -2.435 4.828 -26.548 1.00 73.25 109 HIS A C 1
ATOM 932 O O . HIS A 1 109 ? -3.203 4.852 -25.586 1.00 73.25 109 HIS A O 1
ATOM 938 N N . SER A 1 110 ? -2.880 4.788 -27.807 1.00 54.44 110 SER A N 1
ATOM 939 C CA . SER A 1 110 ? -4.303 4.956 -28.134 1.00 54.44 110 SER A CA 1
ATOM 940 C C . SER A 1 110 ? -5.223 3.864 -27.593 1.00 54.44 110 SER A C 1
ATOM 942 O O . SER A 1 110 ? -6.386 4.183 -27.373 1.00 54.44 110 SER A O 1
ATOM 944 N N . ASP A 1 111 ? -4.733 2.649 -27.316 1.00 64.50 111 ASP A N 1
ATOM 945 C CA . ASP A 1 111 ? -5.638 1.512 -27.079 1.00 64.50 111 ASP A CA 1
ATOM 946 C C . ASP A 1 111 ? -5.227 0.564 -25.936 1.00 64.50 111 ASP A C 1
ATOM 948 O O . ASP A 1 111 ? -6.073 -0.187 -25.459 1.00 64.50 111 ASP A O 1
ATOM 952 N N . ASP A 1 112 ? -3.984 0.617 -25.433 1.00 77.31 112 ASP A N 1
ATOM 953 C CA . ASP A 1 112 ? -3.526 -0.315 -24.391 1.00 77.31 112 ASP A CA 1
ATOM 954 C C . ASP A 1 112 ? -2.534 0.316 -23.385 1.00 77.31 112 ASP A C 1
ATOM 956 O O . ASP A 1 112 ? -1.338 0.449 -23.664 1.00 77.31 112 ASP A O 1
ATOM 960 N N . PRO A 1 113 ? -2.997 0.690 -22.175 1.00 71.75 113 PRO A N 1
ATOM 961 C CA . PRO A 1 113 ? -2.128 1.145 -21.088 1.00 71.75 113 PRO A CA 1
ATOM 962 C C . PRO A 1 113 ? -1.123 0.088 -20.606 1.00 71.75 113 PRO A C 1
ATOM 964 O O . PRO A 1 113 ? -0.091 0.442 -20.031 1.00 71.75 113 PRO A O 1
ATOM 967 N N . SER A 1 114 ? -1.408 -1.203 -20.804 1.00 79.31 114 SER A N 1
ATOM 968 C CA . SER A 1 114 ? -0.509 -2.286 -20.401 1.00 79.31 114 SER A CA 1
ATOM 969 C C . SER A 1 114 ? 0.705 -2.393 -21.327 1.00 79.31 114 SER A C 1
ATOM 971 O O . SER A 1 114 ? 1.805 -2.655 -20.840 1.00 79.31 114 SER A O 1
ATOM 973 N N . ALA A 1 115 ? 0.559 -2.046 -22.610 1.00 85.38 115 ALA A N 1
ATOM 974 C CA . ALA A 1 115 ? 1.654 -2.031 -23.578 1.00 85.38 115 ALA A CA 1
ATOM 975 C C . ALA A 1 115 ? 2.770 -1.046 -23.197 1.00 85.38 115 ALA A C 1
ATOM 977 O O . ALA A 1 115 ? 3.945 -1.400 -23.239 1.00 85.38 115 ALA A O 1
ATOM 978 N N . ALA A 1 116 ? 2.431 0.175 -22.760 1.00 85.69 116 ALA A N 1
ATOM 979 C CA . ALA A 1 116 ? 3.438 1.148 -22.317 1.00 85.69 116 ALA A CA 1
ATOM 980 C C . ALA A 1 116 ? 4.182 0.675 -21.056 1.00 85.69 116 ALA A C 1
ATOM 982 O O . ALA A 1 116 ? 5.384 0.909 -20.907 1.00 85.69 116 ALA A O 1
ATOM 983 N N . ARG A 1 117 ? 3.477 -0.039 -20.169 1.00 85.25 117 ARG A N 1
ATOM 984 C CA . ARG A 1 117 ? 4.071 -0.669 -18.988 1.00 85.25 117 ARG A CA 1
ATOM 985 C C . ARG A 1 117 ? 5.029 -1.786 -19.382 1.00 85.25 117 ARG A C 1
ATOM 987 O O . ARG A 1 117 ? 6.160 -1.796 -18.906 1.00 85.25 117 ARG A O 1
ATOM 994 N N . ALA A 1 118 ? 4.599 -2.691 -20.257 1.00 85.00 118 ALA A N 1
ATOM 995 C CA . ALA A 1 118 ? 5.426 -3.779 -20.766 1.00 85.00 118 ALA A CA 1
ATOM 996 C C . ALA A 1 118 ? 6.666 -3.242 -21.499 1.00 85.00 118 ALA A C 1
ATOM 998 O O . ALA A 1 118 ? 7.779 -3.690 -21.239 1.00 85.00 118 ALA A O 1
ATOM 999 N N . ALA A 1 119 ? 6.506 -2.208 -22.330 1.00 88.50 119 ALA A N 1
ATOM 1000 C CA . ALA A 1 119 ? 7.618 -1.549 -23.004 1.00 88.50 119 ALA A CA 1
ATOM 1001 C C . ALA A 1 119 ? 8.626 -0.964 -22.004 1.00 88.50 119 ALA A C 1
ATOM 1003 O O . ALA A 1 119 ? 9.826 -1.194 -22.145 1.00 88.50 119 ALA A O 1
ATOM 1004 N N . TYR A 1 120 ? 8.160 -0.240 -20.979 1.00 89.81 120 TYR A N 1
ATOM 1005 C CA . TYR A 1 120 ? 9.054 0.410 -20.019 1.00 89.81 120 TYR A CA 1
ATOM 1006 C C . TYR A 1 120 ? 9.748 -0.569 -19.070 1.00 89.81 120 TYR A C 1
ATOM 1008 O O . TYR A 1 120 ? 10.937 -0.411 -18.812 1.00 89.81 120 TYR A O 1
ATOM 1016 N N . PHE A 1 121 ? 9.022 -1.547 -18.520 1.00 83.62 121 PHE A N 1
ATOM 1017 C CA . PHE A 1 121 ? 9.558 -2.459 -17.502 1.00 83.62 121 PHE A CA 1
ATOM 1018 C C . PHE A 1 121 ? 10.249 -3.688 -18.085 1.00 83.62 121 PHE A C 1
ATOM 1020 O O . PHE A 1 121 ? 11.219 -4.165 -17.512 1.00 83.62 121 PHE A O 1
ATOM 1027 N N . CYS A 1 122 ? 9.768 -4.194 -19.219 1.00 83.56 122 CYS A N 1
ATOM 1028 C CA . CYS A 1 122 ? 10.250 -5.459 -19.766 1.00 83.56 122 CYS A CA 1
ATOM 1029 C C . CYS A 1 122 ? 11.186 -5.280 -20.968 1.00 83.56 122 CYS A C 1
ATOM 1031 O O . CYS A 1 122 ? 11.632 -6.275 -21.527 1.00 83.56 122 CYS A O 1
ATOM 1033 N N . TYR A 1 123 ? 11.408 -4.041 -21.431 1.00 83.06 123 TYR 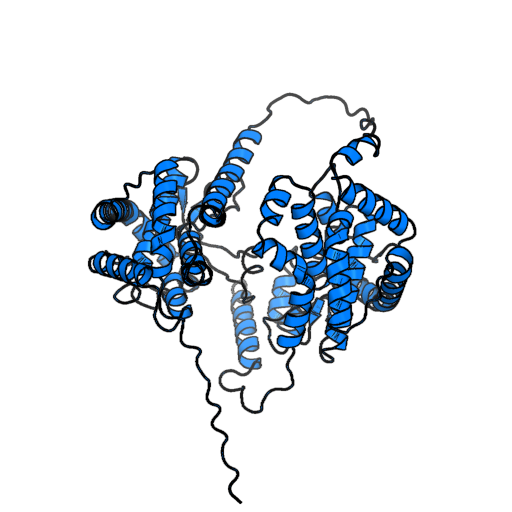A N 1
ATOM 1034 C CA . TYR A 1 123 ? 12.105 -3.726 -22.688 1.00 83.06 123 TYR A CA 1
ATOM 1035 C C . TYR A 1 123 ? 11.607 -4.525 -23.913 1.00 83.06 123 TYR A C 1
ATOM 1037 O O . TYR A 1 123 ? 12.302 -4.588 -24.924 1.00 83.06 123 TYR A O 1
ATOM 1045 N N . GLN A 1 124 ? 10.396 -5.102 -23.852 1.00 77.25 124 GLN A N 1
ATOM 1046 C CA . GLN A 1 124 ? 9.844 -5.983 -24.893 1.00 77.25 124 GLN A CA 1
ATOM 1047 C C . GLN A 1 124 ? 9.695 -5.274 -26.239 1.00 77.25 124 GLN A C 1
ATOM 1049 O O . GLN A 1 124 ? 9.782 -5.900 -27.290 1.00 77.25 124 GLN A O 1
ATOM 1054 N N . GLN A 1 125 ? 9.448 -3.966 -26.197 1.00 85.62 125 GLN A N 1
ATOM 1055 C CA . GLN A 1 125 ? 9.323 -3.117 -27.370 1.00 85.62 125 GLN A CA 1
ATOM 1056 C C . GLN A 1 125 ? 10.489 -2.140 -27.415 1.00 85.62 125 GLN A C 1
ATOM 1058 O O . GLN A 1 125 ? 10.920 -1.603 -26.387 1.00 85.62 125 GLN A O 1
ATOM 1063 N N . HIS A 1 126 ? 10.972 -1.860 -28.624 1.00 88.19 126 HIS A N 1
ATOM 1064 C CA . HIS A 1 126 ? 11.899 -0.756 -28.804 1.00 88.19 126 HIS A CA 1
ATOM 1065 C C . HIS A 1 126 ? 11.226 0.549 -28.373 1.00 88.19 126 HIS A C 1
ATOM 1067 O O . HIS A 1 126 ? 10.074 0.806 -28.717 1.00 88.19 126 HIS A O 1
ATOM 1073 N N . TRP A 1 127 ? 11.941 1.387 -27.617 1.00 93.06 127 TRP A N 1
ATOM 1074 C CA . TRP A 1 127 ? 11.470 2.720 -27.225 1.00 93.06 127 TRP A CA 1
ATOM 1075 C C . TRP A 1 127 ? 11.583 3.692 -28.405 1.00 93.06 127 TRP A C 1
ATOM 1077 O O . TRP A 1 127 ? 12.224 4.736 -28.327 1.00 93.06 127 TRP A O 1
ATOM 1087 N N . THR A 1 128 ? 11.001 3.310 -29.532 1.00 92.75 128 THR A N 1
ATOM 1088 C CA . THR A 1 128 ? 10.888 4.066 -30.775 1.00 92.75 128 THR A CA 1
ATOM 1089 C C . THR A 1 128 ? 9.408 4.253 -31.094 1.00 92.75 128 THR A C 1
ATOM 1091 O O . THR A 1 128 ? 8.545 3.672 -30.431 1.00 92.75 128 THR A O 1
ATOM 1094 N N . ALA A 1 129 ? 9.106 5.091 -32.090 1.00 90.31 129 ALA A N 1
ATOM 1095 C CA . ALA A 1 129 ? 7.743 5.335 -32.558 1.00 90.31 129 ALA A CA 1
ATOM 1096 C C . ALA A 1 129 ? 6.775 5.642 -31.397 1.00 90.31 129 ALA A C 1
ATOM 1098 O O . ALA A 1 129 ? 6.933 6.658 -30.719 1.00 90.31 129 ALA A O 1
ATOM 1099 N N . ASP A 1 130 ? 5.810 4.764 -31.139 1.00 89.56 130 ASP A N 1
ATOM 1100 C CA . ASP A 1 130 ? 4.766 4.993 -30.146 1.00 89.56 130 ASP A CA 1
ATOM 1101 C C . ASP A 1 130 ? 5.254 4.890 -28.688 1.00 89.56 130 ASP A C 1
ATOM 1103 O O . ASP A 1 130 ? 4.645 5.468 -27.785 1.00 89.56 130 ASP A O 1
ATOM 1107 N N . PHE A 1 131 ? 6.398 4.238 -28.449 1.00 92.81 131 PHE A N 1
ATOM 1108 C CA . PHE A 1 131 ? 7.021 4.112 -27.125 1.00 92.81 131 PHE A CA 1
ATOM 1109 C C . PHE A 1 131 ? 8.179 5.094 -26.914 1.00 92.81 131 PHE A C 1
ATOM 1111 O O . PHE A 1 131 ? 8.883 5.022 -25.907 1.00 92.81 131 PHE A O 1
ATOM 1118 N N . ILE A 1 132 ? 8.380 6.056 -27.823 1.00 95.25 132 ILE A N 1
ATOM 1119 C CA . ILE A 1 132 ? 9.464 7.047 -27.720 1.00 95.25 132 ILE A CA 1
ATOM 1120 C C . ILE A 1 132 ? 9.407 7.850 -26.407 1.00 95.25 132 ILE A C 1
ATOM 1122 O O . ILE A 1 132 ? 10.441 8.264 -25.879 1.00 95.25 132 ILE A O 1
ATOM 1126 N N . GLY A 1 133 ? 8.209 8.027 -25.837 1.00 95.25 133 GLY A N 1
ATOM 1127 C CA . GLY A 1 133 ? 8.008 8.713 -24.564 1.00 95.25 133 GLY A CA 1
ATOM 1128 C C . GLY A 1 133 ? 8.676 8.019 -23.373 1.00 95.25 133 GLY A C 1
ATOM 1129 O O . GLY A 1 133 ? 9.061 8.711 -22.430 1.00 95.25 133 GLY A O 1
ATOM 1130 N N . CYS A 1 134 ? 8.909 6.701 -23.433 1.00 95.06 134 CYS A N 1
ATOM 1131 C CA . CYS A 1 134 ? 9.644 5.953 -22.408 1.00 95.06 134 CYS A CA 1
ATOM 1132 C C . CYS A 1 134 ? 11.068 6.496 -22.204 1.00 95.06 134 CYS A C 1
ATOM 1134 O O . CYS A 1 134 ? 11.500 6.607 -21.060 1.00 95.06 134 CYS A O 1
ATOM 1136 N N . ASN A 1 135 ? 11.748 6.950 -23.267 1.00 97.12 135 ASN A N 1
ATOM 1137 C CA . ASN A 1 135 ? 13.072 7.581 -23.155 1.00 97.12 135 ASN A CA 1
ATOM 1138 C C . ASN A 1 135 ? 13.033 8.863 -22.316 1.00 97.12 135 ASN A C 1
ATOM 1140 O O . ASN A 1 135 ? 13.919 9.112 -21.507 1.00 97.12 135 ASN A O 1
ATOM 1144 N N . VAL A 1 136 ? 11.985 9.674 -22.483 1.00 97.38 136 VAL A N 1
ATOM 1145 C CA . VAL A 1 136 ? 11.821 10.922 -21.725 1.00 97.38 136 VAL A CA 1
ATOM 1146 C C . VAL A 1 136 ? 11.499 10.631 -20.263 1.00 97.38 136 VAL A C 1
ATOM 1148 O O . VAL A 1 136 ? 11.976 11.333 -19.376 1.00 97.38 136 VAL A O 1
ATOM 1151 N N . VAL A 1 137 ? 10.692 9.600 -19.997 1.00 96.12 137 VAL A N 1
ATOM 1152 C CA . VAL A 1 137 ? 10.404 9.144 -18.628 1.00 96.12 137 VAL A CA 1
ATOM 1153 C C . VAL A 1 137 ? 11.675 8.640 -17.944 1.00 96.12 137 VAL A C 1
ATOM 1155 O O . VAL A 1 137 ? 11.916 8.981 -16.787 1.00 96.12 137 VAL A O 1
ATOM 1158 N N . PHE A 1 138 ? 12.510 7.902 -18.674 1.00 95.69 138 PHE A N 1
ATOM 1159 C CA . PHE A 1 138 ? 13.801 7.424 -18.192 1.00 95.69 138 PHE A CA 1
ATOM 1160 C C . PHE A 1 138 ? 14.749 8.587 -17.862 1.00 95.69 138 PHE A C 1
ATOM 1162 O O . PHE A 1 138 ? 15.268 8.672 -16.750 1.00 95.69 138 PHE A O 1
ATOM 1169 N N . ASP A 1 139 ? 14.896 9.554 -18.773 1.00 97.94 139 ASP A N 1
ATOM 1170 C CA . ASP A 1 139 ? 15.766 10.722 -18.573 1.00 97.94 139 ASP A CA 1
ATOM 1171 C C . ASP A 1 139 ? 15.251 11.676 -17.491 1.00 97.94 139 ASP A C 1
ATOM 1173 O O . ASP A 1 139 ? 16.037 12.324 -16.793 1.00 97.94 139 ASP A O 1
ATOM 1177 N N . MET A 1 140 ? 13.930 11.728 -17.296 1.00 96.81 140 MET A N 1
ATOM 1178 C CA . MET A 1 140 ? 13.335 12.375 -16.133 1.00 96.81 140 MET A CA 1
ATOM 1179 C C . MET A 1 140 ? 13.844 11.715 -14.849 1.00 96.81 140 MET A C 1
ATOM 1181 O O . MET A 1 140 ? 14.279 12.433 -13.953 1.00 96.81 140 MET A O 1
ATOM 1185 N N . GLY A 1 141 ? 13.869 10.382 -14.783 1.00 95.12 141 GLY A N 1
ATOM 1186 C CA . GLY A 1 141 ? 14.428 9.639 -13.655 1.00 95.12 141 GLY A CA 1
ATOM 1187 C C . GLY A 1 141 ? 15.920 9.886 -13.434 1.00 95.12 141 GLY A C 1
ATOM 1188 O O . GLY A 1 141 ? 16.323 10.104 -12.290 1.00 95.12 141 GLY A O 1
ATOM 1189 N N . ILE A 1 142 ? 16.721 9.977 -14.504 1.00 96.94 142 ILE A N 1
ATOM 1190 C CA . ILE A 1 142 ? 18.133 10.391 -14.416 1.00 96.94 142 ILE A CA 1
ATOM 1191 C C . ILE A 1 142 ? 18.238 11.774 -13.770 1.00 96.94 142 ILE A C 1
ATOM 1193 O O . ILE A 1 142 ? 18.949 11.942 -12.783 1.00 96.94 142 ILE A O 1
ATOM 1197 N N . ALA A 1 143 ? 17.494 12.766 -14.270 1.00 96.50 143 ALA A N 1
ATOM 1198 C CA . ALA A 1 143 ? 17.553 14.134 -13.751 1.00 96.50 143 ALA A CA 1
ATOM 1199 C C . ALA A 1 143 ? 17.224 14.233 -12.255 1.00 96.50 143 ALA A C 1
ATOM 1201 O O . ALA A 1 143 ? 17.762 15.092 -11.552 1.00 96.50 143 ALA A O 1
ATOM 1202 N N . LEU A 1 144 ? 16.348 13.360 -11.761 1.00 94.31 144 LEU A N 1
ATOM 1203 C CA . LEU A 1 144 ? 16.041 13.273 -10.340 1.00 94.31 144 LEU A CA 1
ATOM 1204 C C . LEU A 1 144 ? 17.121 12.598 -9.530 1.00 94.31 144 LEU A C 1
ATOM 1206 O O . LEU A 1 144 ? 17.482 13.135 -8.485 1.00 94.31 144 LEU A O 1
ATOM 1210 N N . GLY A 1 145 ? 17.612 11.448 -9.989 1.00 94.56 145 GLY A N 1
ATOM 1211 C CA . GLY A 1 145 ? 18.678 10.743 -9.293 1.00 94.56 145 GLY A CA 1
ATOM 1212 C C . GLY A 1 145 ? 19.921 11.619 -9.183 1.00 94.56 145 GLY A C 1
ATOM 1213 O O . GLY A 1 145 ? 20.468 11.748 -8.098 1.00 94.56 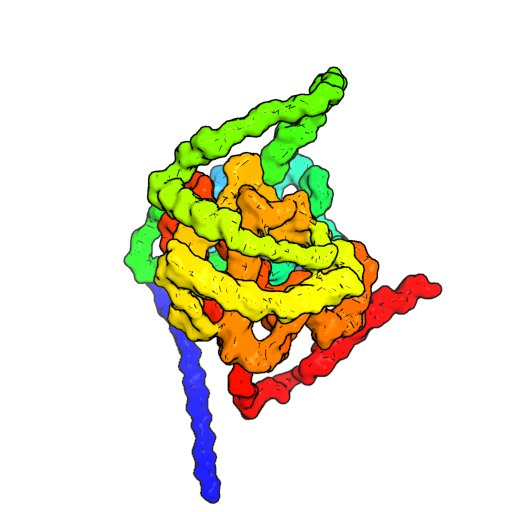145 GLY A O 1
ATOM 1214 N N . GLU A 1 146 ? 20.272 12.359 -10.238 1.00 96.12 146 GLU A N 1
ATOM 1215 C CA . GLU A 1 146 ? 21.371 13.336 -10.211 1.00 96.12 146 GLU A CA 1
ATOM 1216 C C . GLU A 1 146 ? 21.125 14.481 -9.219 1.00 96.12 146 GLU A C 1
ATOM 1218 O O . GLU A 1 146 ? 22.022 14.880 -8.482 1.00 96.12 146 GLU A O 1
ATOM 1223 N N . PHE A 1 147 ? 19.899 15.008 -9.134 1.00 94.12 147 PHE A N 1
ATOM 1224 C CA . PHE A 1 147 ? 19.570 15.987 -8.094 1.00 94.12 147 PHE A CA 1
ATOM 1225 C C . PHE A 1 147 ? 19.730 15.403 -6.679 1.00 94.12 147 PHE A C 1
ATOM 1227 O O . PHE A 1 147 ? 20.203 16.100 -5.780 1.00 94.12 147 PHE A O 1
ATOM 1234 N N . ILE A 1 148 ? 19.326 14.147 -6.474 1.00 91.06 148 ILE A N 1
ATOM 1235 C CA . ILE A 1 148 ? 19.408 13.455 -5.184 1.00 91.06 148 ILE A CA 1
ATOM 1236 C C . ILE A 1 148 ? 20.870 13.244 -4.785 1.00 91.06 148 ILE A C 1
ATOM 1238 O O . ILE A 1 148 ? 21.240 13.646 -3.686 1.00 91.06 148 ILE A O 1
ATOM 1242 N N . THR A 1 149 ? 21.703 12.692 -5.668 1.00 94.25 149 THR A N 1
ATOM 1243 C CA . THR A 1 149 ? 23.121 12.411 -5.383 1.00 94.25 149 THR A CA 1
ATOM 1244 C C . THR A 1 149 ? 23.934 13.691 -5.183 1.00 94.25 149 THR A C 1
ATOM 1246 O O . THR A 1 149 ? 24.777 13.752 -4.295 1.00 94.25 149 THR A O 1
ATOM 1249 N N . ILE A 1 150 ? 23.631 14.770 -5.917 1.00 94.00 150 ILE A N 1
ATOM 1250 C CA . ILE A 1 150 ? 24.256 16.087 -5.691 1.00 94.00 150 ILE A CA 1
ATOM 1251 C C . ILE A 1 150 ? 23.859 16.664 -4.328 1.00 94.00 150 ILE A C 1
ATOM 1253 O O . ILE A 1 150 ? 24.681 17.261 -3.632 1.00 94.00 150 ILE A O 1
ATOM 1257 N N . LYS A 1 151 ? 22.586 16.525 -3.944 1.00 90.44 151 LYS A N 1
ATOM 1258 C CA . LYS A 1 151 ? 22.081 17.063 -2.676 1.00 90.44 151 LYS A CA 1
ATOM 1259 C C . LYS A 1 151 ? 22.547 16.256 -1.465 1.00 90.44 151 LYS A C 1
ATOM 1261 O O . LYS A 1 151 ? 22.703 16.833 -0.389 1.00 90.44 151 LYS A O 1
ATOM 1266 N N . TYR A 1 152 ? 22.744 14.953 -1.637 1.00 87.94 152 TYR A N 1
ATOM 1267 C CA . TYR A 1 152 ? 23.118 14.005 -0.595 1.00 87.94 152 TYR A CA 1
ATOM 1268 C C . TYR A 1 152 ? 24.344 13.203 -1.063 1.00 87.94 152 TYR A C 1
ATOM 1270 O O . TYR A 1 152 ? 24.176 12.112 -1.597 1.00 87.94 152 TYR A O 1
ATOM 1278 N N . PRO A 1 153 ? 25.575 13.717 -0.865 1.00 91.25 153 PRO A N 1
ATOM 1279 C CA . PRO A 1 153 ? 26.788 13.158 -1.480 1.00 91.25 153 PRO A CA 1
ATOM 1280 C C . PRO A 1 153 ? 27.154 11.721 -1.081 1.00 91.25 153 PRO A C 1
ATOM 1282 O O . PRO A 1 153 ? 27.989 11.106 -1.732 1.00 91.25 153 PRO A O 1
ATOM 1285 N N . HIS A 1 154 ? 26.576 11.197 0.003 1.00 87.25 154 HIS A N 1
ATOM 1286 C CA . HIS A 1 154 ? 26.741 9.797 0.406 1.00 87.25 154 HIS A CA 1
ATOM 1287 C C . HIS A 1 154 ? 25.876 8.841 -0.434 1.00 87.25 154 HIS A C 1
ATOM 1289 O O . HIS A 1 154 ? 26.159 7.645 -0.505 1.00 87.25 154 HIS A O 1
ATOM 1295 N N . LEU A 1 155 ? 24.824 9.366 -1.070 1.00 91.62 155 LEU A N 1
ATOM 1296 C CA . LEU A 1 155 ? 23.989 8.611 -1.986 1.00 91.62 155 LEU A CA 1
ATOM 1297 C C . LEU A 1 155 ? 24.656 8.535 -3.354 1.00 91.62 155 LEU A C 1
ATOM 1299 O O . LEU A 1 155 ? 25.175 9.524 -3.874 1.00 91.62 155 LEU A O 1
ATOM 1303 N N . HIS A 1 156 ? 24.592 7.362 -3.961 1.00 94.56 156 HIS A N 1
ATOM 1304 C CA . HIS A 1 156 ? 25.170 7.105 -5.271 1.00 94.56 156 HIS A CA 1
ATOM 1305 C C . HIS A 1 156 ? 24.272 6.172 -6.076 1.00 94.56 156 HIS A C 1
ATOM 1307 O O . HIS A 1 156 ? 23.375 5.522 -5.537 1.00 94.56 156 HIS A O 1
ATOM 1313 N N . TRP A 1 157 ? 24.496 6.166 -7.387 1.00 96.00 157 TRP A N 1
ATOM 1314 C CA . TRP A 1 157 ? 23.877 5.188 -8.266 1.00 96.00 157 TRP A CA 1
ATOM 1315 C C . TRP A 1 157 ? 24.512 3.828 -8.039 1.00 96.00 157 TRP A C 1
ATOM 1317 O O . TRP A 1 157 ? 25.736 3.733 -7.964 1.00 96.00 157 TRP A O 1
ATOM 1327 N N . ASP A 1 158 ? 23.671 2.812 -7.986 1.00 93.44 158 ASP A N 1
ATOM 1328 C CA . ASP A 1 158 ? 24.058 1.410 -7.904 1.00 93.44 158 ASP A CA 1
ATOM 1329 C C . ASP A 1 158 ? 23.003 0.562 -8.627 1.00 93.44 158 ASP A C 1
ATOM 1331 O O . ASP A 1 158 ? 21.997 1.098 -9.110 1.00 93.44 158 ASP A O 1
ATOM 1335 N N . PHE A 1 159 ? 23.205 -0.745 -8.704 1.00 89.44 159 PHE A N 1
ATOM 1336 C CA . PHE A 1 159 ? 22.184 -1.700 -9.117 1.00 89.44 159 PHE A CA 1
ATOM 1337 C C . PHE A 1 159 ? 22.054 -2.800 -8.066 1.00 89.44 159 PHE A C 1
ATOM 1339 O O . PHE A 1 159 ? 22.974 -3.049 -7.294 1.00 89.44 159 PHE A O 1
ATOM 1346 N N . ASP A 1 160 ? 20.886 -3.435 -7.991 1.00 81.94 160 ASP A N 1
ATOM 1347 C CA . ASP A 1 160 ? 20.651 -4.484 -7.005 1.00 81.94 160 ASP A CA 1
ATOM 1348 C C . ASP A 1 160 ? 20.904 -5.871 -7.601 1.00 81.94 160 ASP A C 1
ATOM 1350 O O . ASP A 1 160 ? 20.124 -6.322 -8.444 1.00 81.94 160 ASP A O 1
ATOM 1354 N N . PRO A 1 161 ? 21.955 -6.588 -7.181 1.00 68.25 161 PRO A N 1
ATOM 1355 C CA . PRO A 1 161 ? 22.180 -7.937 -7.673 1.00 68.25 161 PRO A CA 1
ATOM 1356 C C . PRO A 1 161 ? 21.211 -8.958 -7.051 1.00 68.25 161 PRO A C 1
ATOM 1358 O O . PRO A 1 161 ? 20.967 -9.997 -7.656 1.00 68.25 161 PRO A O 1
ATOM 1361 N N . VAL A 1 162 ? 20.656 -8.687 -5.857 1.00 59.41 162 VAL A N 1
ATOM 1362 C CA . VA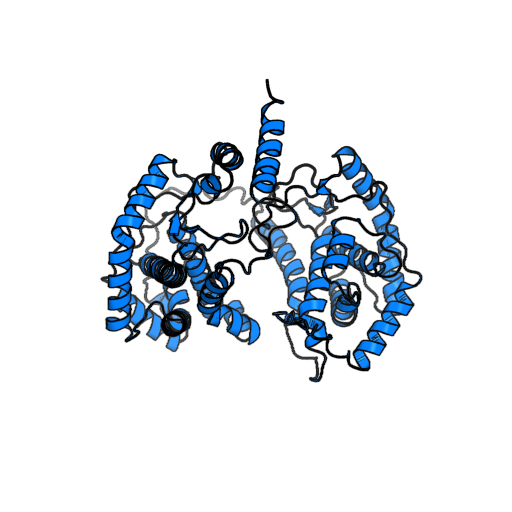L A 1 162 ? 19.996 -9.707 -5.016 1.00 59.41 162 VAL A CA 1
ATOM 1363 C C . VAL A 1 162 ? 18.798 -9.121 -4.259 1.00 59.41 162 VAL A C 1
ATOM 1365 O O . VAL A 1 162 ? 18.831 -8.992 -3.034 1.00 59.41 162 VAL A O 1
ATOM 1368 N N . TYR A 1 163 ? 17.712 -8.752 -4.950 1.00 54.84 163 TYR A N 1
ATOM 1369 C CA . TYR A 1 163 ? 16.527 -8.241 -4.244 1.00 54.84 163 TYR A CA 1
ATOM 1370 C C . TYR A 1 163 ? 15.239 -9.031 -4.410 1.00 54.84 163 TYR A C 1
ATOM 1372 O O . TYR A 1 163 ? 14.596 -9.052 -5.461 1.00 54.84 163 TYR A O 1
ATOM 1380 N N . VAL A 1 164 ? 14.827 -9.556 -3.257 1.00 48.41 164 VAL A N 1
ATOM 1381 C CA . VAL A 1 164 ? 13.484 -9.973 -2.867 1.00 48.41 164 VAL A CA 1
ATOM 1382 C C . VAL A 1 164 ? 12.848 -8.807 -2.085 1.00 48.41 164 VAL A C 1
ATOM 1384 O O . VAL A 1 164 ? 12.957 -8.742 -0.860 1.00 48.41 164 VAL A O 1
ATOM 1387 N N . SER A 1 165 ? 12.175 -7.846 -2.734 1.00 45.09 165 SER A N 1
ATOM 1388 C CA . SER A 1 165 ? 11.382 -6.861 -1.968 1.00 45.09 165 SER A CA 1
ATOM 1389 C C . SER A 1 165 ? 10.017 -7.441 -1.598 1.00 45.09 165 SER A C 1
ATOM 1391 O O . SER A 1 165 ? 9.085 -7.452 -2.401 1.00 45.09 165 SER A O 1
ATOM 1393 N N . ILE A 1 166 ? 9.864 -7.854 -0.341 1.00 45.53 166 ILE A N 1
ATOM 1394 C CA . ILE A 1 166 ? 8.573 -8.284 0.229 1.00 45.53 166 ILE A CA 1
ATOM 1395 C C . ILE A 1 166 ? 7.637 -7.077 0.461 1.00 45.53 166 ILE A C 1
ATOM 1397 O O . ILE A 1 166 ? 6.414 -7.213 0.484 1.00 45.53 166 ILE A O 1
ATOM 1401 N N . ARG A 1 167 ? 8.183 -5.859 0.618 1.00 40.47 167 ARG A N 1
ATOM 1402 C CA . ARG A 1 167 ? 7.402 -4.690 1.066 1.00 40.47 167 ARG A CA 1
ATOM 1403 C C . ARG A 1 167 ? 6.592 -3.976 -0.019 1.00 40.47 167 ARG A C 1
ATOM 1405 O O . ARG A 1 167 ? 5.563 -3.415 0.332 1.00 40.47 167 ARG A O 1
ATOM 1412 N N . ARG A 1 168 ? 6.994 -3.986 -1.299 1.00 44.62 168 ARG A N 1
ATOM 1413 C CA . ARG A 1 168 ? 6.233 -3.296 -2.373 1.00 44.62 168 ARG A CA 1
ATOM 1414 C C . ARG A 1 168 ? 5.276 -4.202 -3.158 1.00 44.62 168 ARG A C 1
ATOM 1416 O O . ARG A 1 168 ? 4.380 -3.686 -3.818 1.00 44.62 168 ARG A O 1
ATOM 1423 N N . ALA A 1 169 ? 5.399 -5.528 -3.044 1.00 43.44 169 ALA A N 1
ATOM 1424 C CA . ALA A 1 169 ? 4.494 -6.472 -3.711 1.00 43.44 169 ALA A CA 1
ATOM 1425 C C . ALA A 1 169 ? 3.049 -6.430 -3.161 1.00 43.44 169 ALA A C 1
ATOM 1427 O O . ALA A 1 169 ? 2.112 -6.750 -3.887 1.00 43.44 169 ALA A O 1
ATOM 1428 N N . ARG A 1 170 ? 2.849 -5.990 -1.905 1.00 42.00 170 ARG A N 1
ATOM 1429 C CA . ARG A 1 170 ? 1.529 -5.957 -1.240 1.00 42.00 170 ARG A CA 1
ATOM 1430 C C . ARG A 1 170 ? 0.593 -4.831 -1.696 1.00 42.00 170 ARG A C 1
ATOM 1432 O O . ARG A 1 170 ? -0.617 -5.019 -1.645 1.00 42.00 170 ARG A O 1
ATOM 1439 N N . ASP A 1 171 ? 1.122 -3.691 -2.144 1.00 41.84 171 ASP A N 1
ATOM 1440 C CA . ASP A 1 171 ? 0.308 -2.484 -2.389 1.00 41.84 171 ASP A CA 1
ATOM 1441 C C . ASP A 1 171 ? -0.049 -2.259 -3.870 1.00 41.84 171 ASP A C 1
ATOM 1443 O O . ASP A 1 171 ? -0.811 -1.346 -4.204 1.00 41.84 171 ASP A O 1
ATOM 1447 N N . LEU A 1 172 ? 0.477 -3.088 -4.779 1.00 42.06 172 LEU A N 1
ATOM 1448 C CA . LEU A 1 172 ? 0.104 -3.061 -6.191 1.00 42.06 172 LEU A CA 1
ATOM 1449 C C . LEU A 1 172 ? -1.006 -4.092 -6.457 1.00 42.06 172 LEU A C 1
ATOM 1451 O O . LEU A 1 172 ? -0.849 -5.260 -6.100 1.00 42.06 172 LEU A O 1
ATOM 1455 N N . PRO A 1 173 ? -2.116 -3.708 -7.116 1.00 35.31 173 PRO A N 1
ATOM 1456 C CA . PRO A 1 173 ? -3.143 -4.664 -7.506 1.00 35.31 173 PRO A CA 1
ATOM 1457 C C . PRO A 1 173 ? -2.524 -5.686 -8.468 1.00 35.31 173 PRO A C 1
ATOM 1459 O O . PRO A 1 173 ? -2.104 -5.320 -9.568 1.00 35.31 173 PRO A O 1
ATOM 1462 N N . GLY A 1 174 ? -2.413 -6.940 -8.019 1.00 50.03 174 GLY A N 1
ATOM 1463 C CA . GLY A 1 174 ? -1.817 -8.031 -8.793 1.00 50.03 174 GLY A CA 1
ATOM 1464 C C . GLY A 1 174 ? -1.113 -9.123 -7.988 1.00 50.03 174 GLY A C 1
ATOM 1465 O O . GLY A 1 174 ? -0.975 -10.210 -8.524 1.00 50.03 174 GLY A O 1
ATOM 1466 N N . GLY A 1 175 ? -0.699 -8.893 -6.735 1.00 38.78 175 GLY A N 1
ATOM 1467 C CA . GLY A 1 175 ? -0.245 -9.959 -5.818 1.00 38.78 175 GLY A CA 1
ATOM 1468 C C . GLY A 1 175 ? 0.961 -10.810 -6.257 1.00 38.78 175 GLY A C 1
ATOM 1469 O O . GLY A 1 175 ? 1.345 -11.722 -5.533 1.00 38.78 175 GLY A O 1
ATOM 1470 N N . GLU A 1 176 ? 1.582 -10.535 -7.403 1.00 45.28 176 GLU A N 1
ATOM 1471 C CA . GLU A 1 176 ? 2.819 -11.195 -7.807 1.00 45.28 176 GLU A CA 1
ATOM 1472 C C . GLU A 1 176 ? 3.958 -10.702 -6.913 1.00 45.28 176 GLU A C 1
ATOM 1474 O O . GLU A 1 176 ? 4.294 -9.513 -6.897 1.00 45.28 176 GLU A O 1
ATOM 1479 N N . SER A 1 177 ? 4.553 -11.627 -6.160 1.00 39.19 177 SER A N 1
ATOM 1480 C CA . SER A 1 177 ? 5.848 -11.431 -5.516 1.00 39.19 177 SER A CA 1
ATOM 1481 C C . SER A 1 177 ? 6.876 -11.141 -6.611 1.00 39.19 177 SER A C 1
ATOM 1483 O O . SER A 1 177 ? 7.354 -12.041 -7.296 1.00 39.19 177 SER A O 1
ATOM 1485 N N . ARG A 1 178 ? 7.146 -9.858 -6.858 1.00 45.84 178 ARG A N 1
ATOM 1486 C CA . ARG A 1 178 ? 8.092 -9.412 -7.884 1.00 45.84 178 ARG A CA 1
ATOM 1487 C C . ARG A 1 178 ? 9.505 -9.532 -7.332 1.00 45.84 178 ARG A C 1
ATOM 1489 O O . ARG A 1 178 ? 10.031 -8.599 -6.729 1.00 45.84 178 ARG A O 1
ATOM 1496 N N . LEU A 1 179 ? 10.060 -10.725 -7.493 1.00 44.72 179 LEU A N 1
ATOM 1497 C CA . LEU A 1 179 ? 11.476 -11.006 -7.322 1.00 44.72 179 LEU A CA 1
ATOM 1498 C C . LEU A 1 179 ? 12.265 -10.428 -8.498 1.00 44.72 179 LEU A C 1
ATOM 1500 O O . LEU A 1 179 ? 11.798 -10.499 -9.636 1.00 44.72 179 LEU A O 1
ATOM 1504 N N . SER A 1 180 ? 13.462 -9.922 -8.182 1.00 49.00 180 SER A N 1
ATOM 1505 C CA . SER A 1 180 ? 14.508 -9.322 -9.027 1.00 49.00 180 SER A CA 1
ATOM 1506 C C . SER A 1 180 ? 14.325 -7.842 -9.403 1.00 49.00 180 SER A C 1
ATOM 1508 O O . SER A 1 180 ? 13.311 -7.410 -9.951 1.00 49.00 180 SER A O 1
ATOM 1510 N N . PHE A 1 181 ? 15.360 -7.049 -9.128 1.00 56.09 181 PHE A N 1
ATOM 1511 C CA . PHE A 1 181 ? 15.447 -5.670 -9.597 1.00 56.09 181 PHE A CA 1
ATOM 1512 C C . PHE A 1 181 ? 16.865 -5.356 -10.054 1.00 56.09 181 PHE A C 1
ATOM 1514 O O . PHE A 1 181 ? 17.700 -4.967 -9.255 1.00 56.09 181 PHE A O 1
ATOM 1521 N N . GLN A 1 182 ? 17.113 -5.422 -11.355 1.00 66.19 182 GLN A N 1
ATOM 1522 C CA . GLN A 1 182 ? 18.401 -5.069 -11.955 1.00 66.19 182 GLN A CA 1
ATOM 1523 C C . GLN A 1 182 ? 18.319 -3.724 -12.706 1.00 66.19 182 GLN A C 1
ATOM 1525 O O . GLN A 1 182 ? 18.790 -3.581 -13.833 1.00 66.19 182 GLN A O 1
ATOM 1530 N N . ARG A 1 183 ? 17.685 -2.715 -12.080 1.00 81.56 183 ARG A N 1
ATOM 1531 C CA . ARG A 1 183 ? 17.700 -1.314 -12.551 1.00 81.56 183 ARG A CA 1
ATOM 1532 C C . ARG A 1 183 ? 18.726 -0.485 -11.798 1.00 81.56 183 ARG A C 1
ATOM 1534 O O . ARG A 1 183 ? 18.903 -0.706 -10.600 1.00 81.56 183 ARG A O 1
ATOM 1541 N N . PRO A 1 184 ? 19.262 0.568 -12.442 1.00 91.06 184 PRO A N 1
ATOM 1542 C CA . PRO A 1 184 ? 19.897 1.654 -11.721 1.00 91.06 184 PRO A CA 1
ATOM 1543 C C . PRO A 1 184 ? 18.955 2.217 -10.648 1.00 91.06 184 PRO A C 1
ATOM 1545 O O . PRO A 1 184 ? 17.828 2.644 -10.928 1.00 91.06 184 PRO A O 1
ATOM 1548 N N . LEU A 1 185 ? 19.438 2.227 -9.416 1.00 92.06 185 LEU A N 1
ATOM 1549 C CA . LEU A 1 185 ? 18.767 2.735 -8.229 1.00 92.06 185 LEU A CA 1
ATOM 1550 C C . LEU A 1 185 ? 19.703 3.666 -7.463 1.00 92.06 185 LEU A C 1
ATOM 1552 O O . LEU A 1 185 ? 20.892 3.762 -7.759 1.00 92.06 185 LEU A O 1
ATOM 1556 N N . ILE A 1 186 ? 19.158 4.365 -6.472 1.00 91.62 186 ILE A N 1
ATOM 1557 C CA . ILE A 1 186 ? 19.954 5.137 -5.521 1.00 91.62 186 ILE A CA 1
ATOM 1558 C C . ILE A 1 186 ? 20.108 4.331 -4.232 1.00 91.62 186 ILE A C 1
ATOM 1560 O O . ILE A 1 186 ? 19.108 3.931 -3.628 1.00 91.62 186 ILE A O 1
ATOM 1564 N N . THR A 1 187 ? 21.357 4.129 -3.815 1.00 89.88 187 THR A N 1
ATOM 1565 C CA . THR A 1 187 ? 21.751 3.467 -2.561 1.00 89.88 187 THR A CA 1
ATOM 1566 C C . THR A 1 187 ? 22.628 4.397 -1.712 1.00 89.88 187 THR A C 1
ATOM 1568 O O . THR A 1 187 ? 22.799 5.573 -2.036 1.00 89.88 187 THR A O 1
ATOM 1571 N N . GLY A 1 188 ? 23.180 3.879 -0.613 1.00 83.75 188 GLY A N 1
ATOM 1572 C CA . GLY A 1 188 ? 24.054 4.608 0.312 1.00 83.75 188 GLY A CA 1
ATOM 1573 C C . GLY A 1 188 ? 23.321 5.142 1.541 1.00 83.75 188 GLY A C 1
ATOM 1574 O O . GLY A 1 188 ? 23.884 5.897 2.330 1.00 83.75 188 GLY A O 1
ATOM 1575 N N . PHE A 1 189 ? 22.062 4.750 1.730 1.00 80.56 189 PHE A N 1
ATOM 1576 C CA . PHE A 1 189 ? 21.316 5.061 2.940 1.00 80.56 189 PHE A CA 1
ATOM 1577 C C . PHE A 1 189 ? 21.907 4.289 4.125 1.00 80.56 189 PHE A C 1
ATOM 1579 O O . PHE A 1 189 ? 22.116 3.081 4.039 1.00 80.56 189 PHE A O 1
ATOM 1586 N N . LYS A 1 190 ? 22.122 4.957 5.267 1.00 68.69 190 LYS A N 1
ATOM 1587 C CA . LYS A 1 190 ? 22.736 4.342 6.465 1.00 68.69 190 LYS A CA 1
ATOM 1588 C C . LYS A 1 190 ? 22.044 3.067 6.961 1.00 68.69 190 LYS A C 1
ATOM 1590 O O . LYS A 1 190 ? 22.688 2.257 7.612 1.00 68.69 190 LYS A O 1
ATOM 1595 N N . ASN A 1 191 ? 20.761 2.884 6.651 1.00 65.25 191 ASN A N 1
ATOM 1596 C CA . ASN A 1 191 ? 20.020 1.687 7.036 1.00 65.25 191 ASN A CA 1
ATOM 1597 C C . ASN A 1 191 ? 20.321 0.455 6.169 1.00 65.25 191 ASN A C 1
ATOM 1599 O O . ASN A 1 191 ? 19.679 -0.553 6.420 1.00 65.25 191 ASN A O 1
ATOM 1603 N N . GLY A 1 192 ? 21.234 0.519 5.185 1.00 59.12 192 GLY A N 1
ATOM 1604 C CA . GLY A 1 192 ? 21.691 -0.605 4.342 1.00 59.12 192 GLY A CA 1
ATOM 1605 C C . GLY A 1 192 ? 20.633 -1.184 3.389 1.00 59.12 192 GLY A C 1
ATOM 1606 O O . GLY A 1 192 ? 20.911 -1.461 2.229 1.00 59.12 192 GLY A O 1
ATOM 1607 N N . ASP A 1 193 ? 19.395 -1.270 3.863 1.00 64.75 193 ASP A N 1
ATOM 1608 C CA . ASP A 1 193 ? 18.245 -1.897 3.225 1.00 64.75 193 ASP A CA 1
ATOM 1609 C C . ASP A 1 193 ? 17.395 -0.911 2.421 1.00 64.75 193 ASP A C 1
ATOM 1611 O O . ASP A 1 193 ? 16.530 -1.318 1.644 1.00 64.75 193 ASP A O 1
ATOM 1615 N N . MET A 1 194 ? 17.572 0.398 2.636 1.00 69.62 194 MET A N 1
ATOM 1616 C CA . MET A 1 194 ? 16.788 1.398 1.917 1.00 69.62 194 MET A CA 1
ATOM 1617 C C . MET A 1 194 ? 17.403 1.627 0.540 1.00 69.62 194 MET A C 1
ATOM 1619 O O . MET A 1 194 ? 18.537 2.081 0.426 1.00 69.62 194 MET A O 1
ATOM 1623 N N . LYS A 1 195 ? 16.625 1.321 -0.495 1.00 78.50 195 LYS A N 1
ATOM 1624 C CA . LYS A 1 195 ? 16.969 1.484 -1.908 1.00 78.50 195 LYS A CA 1
ATOM 1625 C C . LYS A 1 195 ? 15.841 2.253 -2.583 1.00 78.50 195 LYS A C 1
ATOM 1627 O O . LYS A 1 195 ? 14.668 1.994 -2.306 1.00 78.50 195 LYS A O 1
ATOM 1632 N N . GLU A 1 196 ? 16.180 3.214 -3.439 1.00 81.44 196 GLU A N 1
ATOM 1633 C CA . GLU A 1 196 ? 15.186 4.046 -4.126 1.00 81.44 196 GLU A CA 1
ATOM 1634 C C . GLU A 1 196 ? 15.279 3.895 -5.647 1.00 81.44 196 GLU A C 1
ATOM 1636 O O . GLU A 1 196 ? 16.262 4.284 -6.281 1.00 81.44 196 GLU A O 1
ATOM 1641 N N . TYR A 1 197 ? 14.209 3.375 -6.249 1.00 85.81 197 TYR A N 1
ATOM 1642 C CA . TYR A 1 197 ? 14.100 3.098 -7.684 1.00 85.81 197 TYR A CA 1
ATOM 1643 C C . TYR A 1 197 ? 13.601 4.330 -8.450 1.00 85.81 197 TYR A C 1
ATOM 1645 O O . TYR A 1 197 ? 12.499 4.363 -8.993 1.00 85.81 197 TYR A O 1
ATOM 1653 N N . VAL A 1 198 ? 14.416 5.385 -8.498 1.00 88.38 198 VAL A N 1
ATOM 1654 C CA . VAL A 1 198 ? 14.025 6.707 -9.036 1.00 88.38 198 VAL A CA 1
ATOM 1655 C C . VAL A 1 198 ? 13.538 6.658 -10.500 1.00 88.38 198 VAL A C 1
ATOM 1657 O O . VAL A 1 198 ? 12.670 7.445 -10.904 1.00 88.38 198 VAL A O 1
ATOM 1660 N N . LEU A 1 199 ? 14.052 5.711 -11.292 1.00 90.88 199 LEU A N 1
ATOM 1661 C CA . LEU A 1 199 ? 13.601 5.454 -12.664 1.00 90.88 199 LEU A CA 1
ATOM 1662 C C . LEU A 1 199 ? 12.170 4.888 -12.710 1.00 90.88 199 LEU A C 1
ATOM 1664 O O . LEU A 1 199 ? 11.377 5.274 -13.569 1.00 90.88 199 LEU A O 1
ATOM 1668 N N . GLU A 1 200 ? 11.813 3.995 -11.788 1.00 88.38 200 GLU A N 1
ATOM 1669 C CA . GLU A 1 200 ? 10.456 3.451 -11.668 1.00 88.38 200 GLU A CA 1
ATOM 1670 C C . GLU A 1 200 ? 9.484 4.510 -11.149 1.00 88.38 200 GLU A C 1
ATOM 1672 O O . GLU A 1 200 ? 8.408 4.700 -11.715 1.00 88.38 200 GLU A O 1
ATOM 1677 N N . GLU A 1 201 ? 9.890 5.272 -10.136 1.00 85.44 201 GLU A N 1
ATOM 1678 C CA . GLU A 1 201 ? 9.072 6.351 -9.582 1.00 85.44 201 GLU A CA 1
ATOM 1679 C C . GLU A 1 201 ? 8.709 7.387 -10.657 1.00 85.44 201 GLU A C 1
ATOM 1681 O O . GLU A 1 201 ? 7.568 7.844 -10.743 1.00 85.44 201 GLU A O 1
ATOM 1686 N N . SER A 1 202 ? 9.644 7.703 -11.558 1.00 88.00 202 SER A N 1
ATOM 1687 C CA . SER A 1 202 ? 9.379 8.565 -12.717 1.00 88.00 202 SER A CA 1
ATOM 1688 C C . SER A 1 202 ? 8.296 8.013 -13.643 1.00 88.00 202 SER A C 1
ATOM 1690 O O . SER A 1 202 ? 7.448 8.773 -14.119 1.00 88.00 202 SER A O 1
ATOM 1692 N N . TYR A 1 203 ? 8.270 6.699 -13.863 1.00 90.12 203 TYR A N 1
ATOM 1693 C CA . TYR A 1 203 ? 7.205 6.049 -14.621 1.00 90.12 203 TYR A CA 1
ATOM 1694 C C . TYR A 1 203 ? 5.869 6.102 -13.887 1.00 90.12 203 TYR A C 1
ATOM 1696 O O . TYR A 1 203 ? 4.867 6.499 -14.482 1.00 90.12 203 TYR A O 1
ATOM 1704 N N . LEU A 1 204 ? 5.849 5.772 -12.594 1.00 85.19 204 LEU A N 1
ATOM 1705 C CA . LEU A 1 204 ? 4.631 5.796 -11.781 1.00 85.19 204 LEU A CA 1
ATOM 1706 C C . LEU A 1 204 ? 4.012 7.199 -11.735 1.00 85.19 204 LEU A C 1
ATOM 1708 O O . LEU A 1 204 ? 2.790 7.339 -11.802 1.00 85.19 204 LEU A O 1
ATOM 1712 N N . ILE A 1 205 ? 4.836 8.252 -11.721 1.00 83.44 205 ILE A N 1
ATOM 1713 C CA . ILE A 1 205 ? 4.378 9.641 -11.869 1.00 83.44 205 ILE A CA 1
ATOM 1714 C C . ILE A 1 205 ? 3.635 9.839 -13.194 1.00 83.44 205 ILE A C 1
ATOM 1716 O O . ILE A 1 205 ? 2.566 10.454 -13.207 1.00 83.44 205 ILE A O 1
ATOM 1720 N N . CYS A 1 206 ? 4.176 9.348 -14.307 1.00 87.56 206 CYS A N 1
ATOM 1721 C CA . CYS A 1 206 ? 3.552 9.468 -15.624 1.00 87.56 206 CYS A CA 1
ATOM 1722 C C . CYS A 1 206 ? 2.262 8.637 -15.730 1.00 87.56 206 CYS A C 1
ATOM 1724 O O . CYS A 1 206 ? 1.235 9.169 -16.157 1.00 87.56 206 CYS A O 1
ATOM 1726 N N . ASP A 1 207 ? 2.285 7.381 -15.280 1.00 84.19 207 ASP A N 1
ATOM 1727 C CA . ASP A 1 207 ? 1.138 6.462 -15.287 1.00 84.19 207 ASP A CA 1
ATOM 1728 C C . ASP A 1 207 ? -0.021 7.003 -14.436 1.00 84.19 207 ASP A C 1
ATOM 1730 O O . ASP A 1 207 ? -1.168 7.085 -14.886 1.00 84.19 207 ASP A O 1
ATOM 1734 N N . TYR A 1 208 ? 0.282 7.513 -13.240 1.00 80.69 208 TYR A N 1
ATOM 1735 C CA . TYR A 1 208 ? -0.701 8.184 -12.392 1.00 80.69 208 TYR A CA 1
ATOM 1736 C C . TYR A 1 208 ? -1.359 9.371 -13.117 1.00 80.69 208 TYR A C 1
ATOM 1738 O O . TYR A 1 208 ? -2.571 9.586 -13.034 1.00 80.69 208 TYR A O 1
ATOM 1746 N N . ARG A 1 209 ? -0.587 10.157 -13.876 1.00 82.50 209 ARG A N 1
ATOM 1747 C CA . ARG A 1 209 ? -1.123 11.302 -14.633 1.00 82.50 209 ARG A CA 1
ATOM 1748 C C . ARG A 1 209 ? -1.994 10.876 -15.812 1.00 82.50 209 ARG A C 1
ATOM 1750 O O . ARG A 1 209 ? -2.891 11.638 -16.168 1.00 82.50 209 ARG A O 1
ATOM 1757 N N . ILE A 1 210 ? -1.794 9.690 -16.377 1.00 81.44 210 ILE A N 1
ATOM 1758 C CA . ILE A 1 210 ? -2.713 9.121 -17.371 1.00 81.44 210 ILE A CA 1
ATOM 1759 C C . ILE A 1 210 ? -4.024 8.742 -16.713 1.00 81.44 210 ILE A C 1
ATOM 1761 O O . ILE A 1 210 ? -5.070 9.255 -17.107 1.00 81.44 210 ILE A O 1
ATOM 1765 N N . LYS A 1 211 ? -3.945 7.905 -15.674 1.00 75.12 211 LYS A N 1
ATOM 1766 C CA . LYS A 1 211 ? -5.111 7.340 -14.985 1.00 75.12 211 LYS A CA 1
ATOM 1767 C C . LYS A 1 211 ? -6.008 8.417 -14.380 1.00 75.12 211 LYS A C 1
ATOM 1769 O O . LYS A 1 211 ? -7.229 8.325 -14.464 1.00 75.12 211 LYS A O 1
ATOM 1774 N N . TYR A 1 212 ? -5.404 9.455 -13.803 1.00 70.81 212 TYR A N 1
ATOM 1775 C CA . TYR A 1 212 ? -6.134 10.450 -13.017 1.00 70.81 212 TYR A CA 1
ATOM 1776 C C . TYR A 1 212 ? -6.076 11.870 -13.594 1.00 70.81 212 TYR A C 1
ATOM 1778 O O . TYR A 1 212 ? -6.952 12.679 -13.310 1.00 70.81 212 TYR A O 1
ATOM 1786 N N . GLY A 1 213 ? -5.064 12.219 -14.392 1.00 59.75 213 GLY A N 1
ATOM 1787 C CA . GLY A 1 213 ? -4.833 13.598 -14.847 1.00 59.75 213 GLY A CA 1
ATOM 1788 C C . GLY A 1 213 ? -5.540 13.978 -16.151 1.00 59.75 213 GLY A C 1
ATOM 1789 O O . GLY A 1 213 ? -5.979 15.125 -16.290 1.00 59.75 213 GLY A O 1
ATOM 1790 N N . LEU A 1 214 ? -5.685 13.042 -17.096 1.00 56.12 214 LEU A N 1
ATOM 1791 C CA . LEU A 1 214 ? -6.312 13.312 -18.400 1.00 56.12 214 LEU A CA 1
ATOM 1792 C C . LEU A 1 214 ? -7.831 13.518 -18.288 1.00 56.12 214 LEU A C 1
ATOM 1794 O O . LEU A 1 214 ? -8.384 14.372 -18.979 1.00 56.12 214 LEU A O 1
ATOM 1798 N N . THR A 1 215 ? -8.478 12.837 -17.343 1.00 47.88 215 THR A N 1
ATOM 1799 C CA . THR A 1 215 ? -9.921 12.934 -17.063 1.00 47.88 215 THR A CA 1
ATOM 1800 C C . THR A 1 215 ? -10.317 14.268 -16.411 1.00 47.88 215 THR A C 1
ATOM 1802 O O . THR A 1 215 ? -11.438 14.740 -16.580 1.00 47.88 215 THR A O 1
ATOM 1805 N N . ILE A 1 216 ? -9.400 14.924 -15.687 1.00 44.59 216 ILE A N 1
ATOM 1806 C CA . ILE A 1 216 ? -9.690 16.131 -14.883 1.00 44.59 216 ILE A CA 1
ATOM 1807 C C . ILE A 1 216 ? -9.653 17.427 -15.715 1.00 44.59 216 ILE A C 1
ATOM 1809 O O . ILE A 1 216 ? -10.220 18.446 -15.323 1.00 44.59 216 ILE A O 1
ATOM 1813 N N . CYS A 1 217 ? -9.037 17.419 -16.895 1.00 40.91 217 CYS A N 1
ATOM 1814 C CA . CYS A 1 217 ? -8.794 18.639 -17.671 1.00 40.91 217 CYS A CA 1
ATOM 1815 C C . CYS A 1 217 ? -9.930 19.028 -18.640 1.00 40.91 217 CYS A C 1
ATOM 1817 O O . CYS A 1 217 ? -9.708 19.786 -19.589 1.00 40.91 217 CYS A O 1
ATOM 1819 N N . GLY A 1 218 ? -11.134 18.504 -18.400 1.00 38.47 218 GLY A N 1
ATOM 1820 C CA . GLY A 1 218 ? -12.329 18.701 -19.219 1.00 38.47 218 GLY A CA 1
ATOM 1821 C C . GLY A 1 218 ? -13.175 19.947 -18.925 1.00 38.47 218 GLY A C 1
ATOM 1822 O O . GLY A 1 218 ? -14.144 20.141 -19.648 1.00 38.47 218 GLY A O 1
ATOM 1823 N N . GLY A 1 219 ? -12.863 20.809 -17.940 1.00 33.25 219 GLY A N 1
ATOM 1824 C CA . GLY A 1 219 ? -13.682 22.029 -17.783 1.00 33.25 219 GLY A CA 1
ATOM 1825 C C . GLY A 1 219 ? -13.595 22.908 -16.531 1.00 33.25 219 GLY A C 1
ATOM 1826 O O . GLY A 1 219 ? -14.474 23.745 -16.378 1.00 33.25 219 GLY A O 1
ATOM 1827 N N . LEU A 1 220 ? -12.603 22.794 -15.640 1.00 33.28 220 LEU A N 1
ATOM 1828 C CA . LEU A 1 220 ? -12.489 23.711 -14.489 1.00 33.28 220 LEU A CA 1
ATOM 1829 C C . LEU A 1 220 ? -11.057 24.234 -14.330 1.00 33.28 220 LEU A C 1
ATOM 1831 O O . LEU A 1 220 ? -10.097 23.465 -14.412 1.00 33.28 220 LEU A O 1
ATOM 1835 N N . GLU A 1 221 ? -10.935 25.551 -14.135 1.00 37.16 221 GLU A N 1
ATOM 1836 C CA . GLU A 1 221 ? -9.676 26.274 -13.933 1.00 37.16 221 GLU A CA 1
ATOM 1837 C C . GLU A 1 221 ? -8.814 25.627 -12.841 1.00 37.16 221 GLU A C 1
ATOM 1839 O O . GLU A 1 221 ? -9.277 25.184 -11.790 1.00 37.16 221 GLU A O 1
ATOM 1844 N N . LEU A 1 222 ? -7.524 25.514 -13.151 1.00 39.56 222 LEU A N 1
ATOM 1845 C CA . LEU A 1 222 ? -6.648 24.442 -12.682 1.00 39.56 222 LEU A CA 1
ATOM 1846 C C . LEU A 1 222 ? -5.596 24.904 -11.657 1.00 39.56 222 LEU A C 1
ATOM 1848 O O . LEU A 1 222 ? -4.637 24.166 -11.429 1.00 39.56 222 LEU A O 1
ATOM 1852 N N . ASP A 1 223 ? -5.727 26.081 -11.043 1.00 36.62 223 ASP A N 1
ATOM 1853 C CA . ASP A 1 223 ? -4.612 26.707 -10.304 1.00 36.62 223 ASP A CA 1
ATOM 1854 C C . ASP A 1 223 ? -4.575 26.443 -8.781 1.00 36.62 223 ASP A C 1
ATOM 1856 O O . ASP A 1 223 ? -3.620 26.829 -8.117 1.00 36.62 223 ASP A O 1
ATOM 1860 N N . SER A 1 224 ? -5.549 25.722 -8.203 1.00 34.81 224 SER A N 1
ATOM 1861 C CA . SER A 1 224 ? -5.711 25.638 -6.734 1.00 34.81 224 SER A CA 1
ATOM 1862 C C . SER A 1 224 ? -5.658 24.239 -6.088 1.00 34.81 224 SER A C 1
ATOM 1864 O O . SER A 1 224 ? -5.971 24.117 -4.905 1.00 34.81 224 SER A O 1
ATOM 1866 N N . ARG A 1 225 ? -5.255 23.163 -6.792 1.00 42.06 225 ARG A N 1
ATOM 1867 C CA . ARG A 1 225 ? -5.285 21.788 -6.224 1.00 42.06 225 ARG A CA 1
ATOM 1868 C C . ARG A 1 225 ? -3.913 21.241 -5.762 1.00 42.06 225 ARG A C 1
ATOM 1870 O O . ARG A 1 225 ? -2.985 21.204 -6.577 1.00 42.06 225 ARG A O 1
ATOM 1877 N N . PRO A 1 226 ? -3.784 20.740 -4.511 1.00 40.09 226 PRO A N 1
ATOM 1878 C CA . PRO A 1 226 ? -2.520 20.264 -3.922 1.00 40.09 226 PRO A CA 1
ATOM 1879 C C . PRO A 1 226 ? -1.996 18.916 -4.469 1.00 40.09 226 PRO A C 1
ATOM 1881 O O . PRO A 1 226 ? -0.805 18.626 -4.331 1.00 40.09 226 PRO A O 1
ATOM 1884 N N . ASP A 1 227 ? -2.810 18.138 -5.191 1.00 43.84 227 ASP A N 1
ATOM 1885 C CA . ASP A 1 227 ? -2.441 16.818 -5.759 1.00 43.84 227 ASP A CA 1
ATOM 1886 C C . ASP A 1 227 ? -1.359 16.881 -6.848 1.00 43.84 227 ASP A C 1
ATOM 1888 O O . ASP A 1 227 ? -0.731 15.886 -7.221 1.00 43.84 227 ASP A O 1
ATOM 1892 N N . LYS A 1 228 ? -1.085 18.079 -7.371 1.00 44.09 228 LYS A N 1
ATOM 1893 C CA . LYS A 1 228 ? -0.019 18.310 -8.356 1.00 44.09 228 LYS A CA 1
ATOM 1894 C C . LYS A 1 228 ? 1.383 18.166 -7.765 1.00 44.09 228 LYS A C 1
ATOM 1896 O O . LYS A 1 228 ? 2.334 17.901 -8.498 1.00 44.09 228 LYS A O 1
ATOM 1901 N N . HIS A 1 229 ? 1.513 18.304 -6.449 1.00 50.12 229 HIS A N 1
ATOM 1902 C CA . HIS A 1 229 ? 2.800 18.254 -5.770 1.00 50.12 229 HIS A CA 1
ATOM 1903 C C . HIS A 1 229 ? 3.060 16.936 -5.040 1.00 50.12 229 HIS A C 1
ATOM 1905 O O . HIS A 1 229 ? 4.174 16.746 -4.582 1.00 50.12 229 HIS A O 1
ATOM 1911 N N . LEU A 1 230 ? 2.086 16.028 -4.935 1.00 52.44 230 LEU A N 1
ATOM 1912 C CA . LEU A 1 230 ? 2.121 14.938 -3.956 1.00 52.44 230 LEU A CA 1
ATOM 1913 C C . LEU A 1 230 ? 3.200 13.879 -4.205 1.00 52.44 230 LEU A C 1
ATOM 1915 O O . LEU A 1 230 ? 3.948 13.614 -3.278 1.00 52.44 230 LEU A O 1
ATOM 1919 N N . ILE A 1 231 ? 3.361 13.344 -5.419 1.00 54.03 231 ILE A N 1
ATOM 1920 C CA . ILE A 1 231 ? 4.386 12.307 -5.674 1.00 54.03 231 ILE A CA 1
ATOM 1921 C C . ILE A 1 231 ? 5.800 12.907 -5.625 1.00 54.03 231 ILE A C 1
ATOM 1923 O O . ILE A 1 231 ? 6.720 12.348 -5.042 1.00 54.03 231 ILE A O 1
ATOM 1927 N N . TRP A 1 232 ? 5.950 14.125 -6.142 1.00 64.56 232 TRP A N 1
ATOM 1928 C CA . TRP A 1 232 ? 7.211 14.863 -6.144 1.00 64.56 232 TRP A CA 1
ATOM 1929 C C . TRP A 1 232 ? 7.642 15.351 -4.763 1.00 64.56 232 TRP A C 1
ATOM 1931 O O . TRP A 1 232 ? 8.812 15.261 -4.399 1.00 64.56 232 TRP A O 1
ATOM 1941 N N . ASN A 1 233 ? 6.695 15.867 -3.983 1.00 63.75 233 ASN A N 1
ATOM 1942 C CA . ASN A 1 233 ? 6.926 16.205 -2.589 1.00 63.75 233 ASN A CA 1
ATOM 1943 C C . ASN A 1 233 ? 7.101 14.943 -1.764 1.00 63.75 233 ASN A C 1
ATOM 1945 O O . ASN A 1 233 ? 7.846 15.008 -0.807 1.00 63.75 233 ASN A O 1
ATOM 1949 N N . TRP A 1 234 ? 6.445 13.831 -2.099 1.00 63.62 234 TRP A N 1
ATOM 1950 C CA . TRP A 1 234 ? 6.651 12.555 -1.426 1.00 63.62 234 TRP A CA 1
ATOM 1951 C C . TRP A 1 234 ? 8.074 12.056 -1.650 1.00 63.62 234 TRP A C 1
ATOM 1953 O O . TRP A 1 234 ? 8.757 11.891 -0.655 1.00 63.62 234 TRP A O 1
ATOM 1963 N N . LEU A 1 235 ? 8.572 11.988 -2.891 1.00 64.31 235 LEU A N 1
ATOM 1964 C CA . LEU A 1 235 ? 9.986 11.710 -3.183 1.00 64.31 235 LEU A CA 1
ATOM 1965 C C . LEU A 1 235 ? 10.895 12.641 -2.368 1.00 64.31 235 LEU A C 1
ATOM 1967 O O . LEU A 1 235 ? 11.677 12.187 -1.539 1.00 64.31 235 LEU A O 1
ATOM 1971 N N . LEU A 1 236 ? 10.721 13.962 -2.496 1.00 67.56 236 LEU A N 1
ATOM 1972 C CA . LEU A 1 236 ? 11.516 14.942 -1.744 1.00 67.56 236 LEU A CA 1
ATOM 1973 C C . LEU A 1 236 ? 11.389 14.801 -0.218 1.00 67.56 236 LEU A C 1
ATOM 1975 O O . LEU A 1 236 ? 12.342 15.115 0.489 1.00 67.56 236 LEU A O 1
ATOM 1979 N N . LEU A 1 237 ? 10.233 14.390 0.306 1.00 66.94 237 LEU A N 1
ATOM 1980 C CA . LEU A 1 237 ? 9.982 14.184 1.732 1.00 66.94 237 LEU A CA 1
ATOM 1981 C C . LEU A 1 237 ? 10.564 12.861 2.216 1.00 66.94 237 LEU A C 1
ATOM 1983 O O . LEU A 1 237 ? 11.061 12.839 3.333 1.00 66.94 237 LEU A O 1
ATOM 1987 N N . SER A 1 238 ? 10.530 11.800 1.414 1.00 60.47 238 SER A N 1
ATOM 1988 C CA . SER A 1 238 ? 11.169 10.516 1.695 1.00 60.47 238 SER A CA 1
ATOM 1989 C C . SER A 1 238 ? 12.680 10.709 1.791 1.00 60.47 238 SER A C 1
ATOM 1991 O O . SER A 1 238 ? 13.259 10.370 2.818 1.00 60.47 238 SER A O 1
ATOM 1993 N N . PHE A 1 239 ? 13.294 11.426 0.839 1.00 69.19 239 PHE A N 1
ATOM 1994 C CA . PHE A 1 239 ? 14.713 11.796 0.930 1.00 69.19 239 PHE A CA 1
ATOM 1995 C C . PHE A 1 239 ? 15.001 12.756 2.089 1.00 69.19 239 PHE A C 1
ATOM 1997 O O . PHE A 1 239 ? 15.974 12.574 2.812 1.00 69.19 239 PHE A O 1
ATOM 2004 N N . LYS A 1 240 ? 14.148 13.766 2.329 1.00 71.69 240 LYS A N 1
ATOM 2005 C CA . LYS A 1 240 ? 14.310 14.661 3.491 1.00 71.69 240 LYS A CA 1
ATOM 2006 C C . LYS A 1 240 ? 14.168 13.928 4.820 1.00 71.69 240 LYS A C 1
ATOM 2008 O O . LYS A 1 240 ? 14.808 14.349 5.771 1.00 71.69 240 LYS A O 1
ATOM 2013 N N . ARG A 1 241 ? 13.321 12.900 4.916 1.00 66.12 241 ARG A N 1
ATOM 2014 C CA . ARG A 1 241 ? 13.167 12.069 6.119 1.00 66.12 241 ARG A CA 1
ATOM 2015 C C . ARG A 1 241 ? 14.400 11.206 6.317 1.00 66.12 241 ARG A C 1
ATOM 2017 O O . ARG A 1 241 ? 15.026 11.350 7.355 1.00 66.12 241 ARG A O 1
ATOM 2024 N N . ALA A 1 242 ? 14.817 10.468 5.290 1.00 60.72 242 ALA A N 1
ATOM 2025 C CA . ALA A 1 242 ? 16.037 9.668 5.330 1.00 60.72 242 ALA A CA 1
ATOM 2026 C C . ALA A 1 242 ? 17.270 10.506 5.729 1.00 60.72 242 ALA A C 1
ATOM 2028 O O . ALA A 1 242 ? 18.028 10.119 6.613 1.00 60.72 242 ALA A O 1
ATOM 2029 N N . ALA A 1 243 ? 17.411 11.712 5.169 1.00 62.53 243 ALA A N 1
ATOM 2030 C CA . ALA A 1 243 ? 18.492 12.638 5.513 1.00 62.53 243 ALA A CA 1
ATOM 2031 C C . ALA A 1 243 ? 18.308 13.368 6.859 1.00 62.53 243 ALA A C 1
ATOM 2033 O O . ALA A 1 243 ? 19.265 13.878 7.434 1.00 62.53 243 ALA A O 1
ATOM 2034 N N . LYS A 1 244 ? 17.080 13.486 7.378 1.00 66.88 244 LYS A N 1
ATOM 2035 C CA . LYS A 1 244 ? 16.835 14.081 8.701 1.00 66.88 244 LYS A CA 1
ATOM 2036 C C . LYS A 1 244 ? 17.120 13.073 9.808 1.00 66.88 244 LYS A C 1
ATOM 2038 O O . LYS A 1 244 ? 17.717 13.457 10.810 1.00 66.88 244 LYS A O 1
ATOM 2043 N N . ASP A 1 245 ? 16.733 11.819 9.600 1.00 60.53 245 ASP A N 1
ATOM 2044 C CA . ASP A 1 245 ? 17.034 10.715 10.508 1.00 60.53 245 ASP A CA 1
ATOM 2045 C C . ASP A 1 245 ? 18.564 10.569 10.671 1.00 60.53 245 ASP A C 1
ATOM 2047 O O . ASP A 1 245 ? 19.047 10.332 11.777 1.00 60.53 245 ASP A O 1
ATOM 2051 N N . GLU A 1 246 ? 19.340 10.880 9.622 1.00 59.34 246 GLU A N 1
ATOM 2052 C CA . GLU A 1 246 ? 20.805 11.013 9.647 1.00 59.34 246 GLU A CA 1
ATOM 2053 C C . GLU A 1 246 ? 21.322 12.128 10.579 1.00 59.34 246 GLU A C 1
ATOM 2055 O O . GLU A 1 246 ? 22.234 11.880 11.370 1.00 59.34 246 GLU A O 1
ATOM 2060 N N . ALA A 1 247 ? 20.752 13.339 10.519 1.00 59.22 247 ALA A N 1
ATOM 2061 C CA . ALA A 1 247 ? 21.167 14.467 11.365 1.00 59.22 247 ALA A CA 1
ATOM 2062 C C . ALA A 1 247 ? 20.900 14.208 12.857 1.00 59.22 247 ALA A C 1
ATOM 2064 O O . ALA A 1 247 ? 21.601 14.730 13.723 1.00 59.22 247 ALA A O 1
ATOM 2065 N N . THR A 1 248 ? 19.894 13.387 13.162 1.00 60.00 248 THR A N 1
ATOM 2066 C CA . THR A 1 248 ? 19.575 12.957 14.529 1.00 60.00 248 THR A CA 1
ATOM 2067 C C . THR A 1 248 ? 20.338 11.713 14.986 1.00 60.00 248 THR A C 1
ATOM 2069 O O . THR A 1 248 ? 20.418 11.483 16.189 1.00 60.00 248 THR A O 1
ATOM 2072 N N . ALA A 1 249 ? 20.917 10.940 14.061 1.00 53.00 249 ALA A N 1
ATOM 2073 C CA . ALA A 1 249 ? 21.692 9.726 14.335 1.00 53.00 249 ALA A CA 1
ATOM 2074 C C . ALA A 1 249 ? 23.210 9.972 14.455 1.00 53.00 249 ALA A C 1
ATOM 2076 O O . ALA A 1 249 ? 23.990 9.019 14.486 1.00 53.00 249 ALA A O 1
ATOM 2077 N N . ALA A 1 250 ? 23.656 11.233 14.518 1.00 45.22 250 ALA A N 1
ATOM 2078 C CA . ALA A 1 250 ? 25.026 11.537 14.925 1.00 45.22 250 ALA A CA 1
ATOM 2079 C C . ALA A 1 250 ? 25.287 10.925 16.316 1.00 45.22 250 ALA A C 1
ATOM 2081 O O . ALA A 1 250 ? 24.415 11.013 17.189 1.00 45.22 250 ALA A O 1
ATOM 2082 N N . PRO A 1 251 ? 26.448 10.287 16.542 1.00 44.91 251 PRO A N 1
ATOM 2083 C CA . PRO A 1 251 ? 26.694 9.589 17.788 1.00 44.91 251 PRO A CA 1
ATOM 2084 C C . PRO A 1 251 ? 26.688 10.613 18.920 1.00 44.91 251 PRO A C 1
ATOM 2086 O O . PRO A 1 251 ? 27.530 11.508 18.972 1.00 44.91 251 PRO A O 1
ATOM 2089 N N . LYS A 1 252 ? 25.743 10.473 19.853 1.00 44.31 252 LYS A N 1
ATOM 2090 C CA . LYS A 1 252 ? 25.901 11.030 21.195 1.00 44.31 252 LYS A CA 1
ATOM 2091 C C . LYS A 1 252 ? 27.020 10.240 21.875 1.00 44.31 252 LYS A C 1
ATOM 2093 O O . LYS A 1 252 ? 26.767 9.353 22.680 1.00 44.31 252 LYS A O 1
ATOM 2098 N N . THR A 1 253 ? 28.265 10.505 21.494 1.00 42.78 253 THR A N 1
ATOM 2099 C CA . THR A 1 253 ? 29.423 10.095 22.282 1.00 42.78 253 THR A CA 1
ATOM 2100 C C . THR A 1 253 ? 29.367 10.836 23.611 1.00 42.78 253 THR A C 1
ATOM 2102 O O . THR A 1 253 ? 29.259 12.060 23.630 1.00 42.78 253 THR A O 1
ATOM 2105 N N . SER A 1 254 ? 29.418 10.054 24.691 1.00 45.94 254 SER A N 1
ATOM 2106 C CA . SER A 1 254 ? 29.606 10.455 26.088 1.00 45.94 254 SER A CA 1
ATOM 2107 C C . SER A 1 254 ? 28.614 11.480 26.644 1.00 45.94 254 SER A C 1
ATOM 2109 O O . SER A 1 254 ? 28.901 12.669 26.657 1.00 45.94 254 SER A O 1
ATOM 2111 N N . PHE A 1 255 ? 27.480 11.010 27.166 1.00 40.41 255 PHE A N 1
ATOM 2112 C CA . PHE A 1 255 ? 26.864 11.535 28.396 1.00 40.41 255 PHE A CA 1
ATOM 2113 C C . PHE A 1 255 ? 25.646 10.660 28.720 1.00 40.41 255 PHE A C 1
ATOM 2115 O O . PHE A 1 255 ? 24.566 10.951 28.232 1.00 40.41 255 PHE A O 1
ATOM 2122 N N . PHE A 1 256 ? 25.838 9.538 29.420 1.00 36.56 256 PHE A N 1
ATOM 2123 C CA . PHE A 1 256 ? 24.858 8.888 30.313 1.00 36.56 256 PHE A CA 1
ATOM 2124 C C . PHE A 1 256 ? 25.484 7.600 30.882 1.00 36.56 256 PHE A C 1
ATOM 2126 O O . PHE A 1 256 ? 25.097 6.487 30.548 1.00 36.56 256 PHE A O 1
ATOM 2133 N N . GLU A 1 257 ? 26.478 7.763 31.754 1.00 43.16 257 GLU A N 1
ATOM 2134 C CA . GLU A 1 257 ? 26.502 6.967 32.982 1.00 43.16 257 GLU A CA 1
ATOM 2135 C C . GLU A 1 257 ? 25.695 7.782 33.994 1.00 43.16 257 GLU A C 1
ATOM 2137 O O . GLU A 1 257 ? 26.197 8.732 34.589 1.00 43.16 257 GLU A O 1
ATOM 2142 N N . ALA A 1 258 ? 24.406 7.486 34.117 1.00 39.03 258 ALA A N 1
ATOM 2143 C CA . ALA A 1 258 ? 23.630 7.899 35.274 1.00 39.03 258 ALA A CA 1
ATOM 2144 C C . ALA A 1 258 ? 22.900 6.665 35.783 1.00 39.03 258 ALA A C 1
ATOM 2146 O O . ALA A 1 258 ? 22.296 5.926 35.007 1.00 39.03 258 ALA A O 1
ATOM 2147 N N . GLN A 1 259 ? 23.056 6.453 37.084 1.00 38.53 259 GLN A N 1
ATOM 2148 C CA . GLN A 1 259 ? 22.483 5.381 37.873 1.00 38.53 259 GLN A CA 1
ATOM 2149 C C . GLN A 1 259 ? 21.008 5.146 37.554 1.00 38.53 259 GLN A C 1
ATOM 2151 O O . GLN A 1 259 ? 20.192 6.065 37.569 1.00 38.53 259 GLN A O 1
ATOM 2156 N N . ASP A 1 260 ? 20.713 3.873 37.326 1.00 42.66 260 ASP A N 1
ATOM 2157 C CA . ASP A 1 260 ? 19.392 3.268 37.352 1.00 42.66 260 ASP A CA 1
ATOM 2158 C C . ASP A 1 260 ? 18.851 3.349 38.793 1.00 42.66 260 ASP A C 1
ATOM 2160 O O . ASP A 1 260 ? 19.042 2.445 39.609 1.00 42.66 260 ASP A O 1
ATOM 2164 N N . ASP A 1 261 ? 18.255 4.490 39.151 1.00 43.66 261 ASP A N 1
ATOM 2165 C CA . ASP A 1 261 ? 17.240 4.515 40.198 1.00 43.66 261 ASP A CA 1
ATOM 2166 C C . ASP A 1 261 ? 15.903 4.169 39.535 1.00 43.66 261 ASP A C 1
ATOM 2168 O O . ASP A 1 261 ? 15.482 4.787 38.560 1.00 43.66 261 ASP A O 1
ATOM 2172 N N . GLY A 1 262 ? 15.270 3.096 40.003 1.00 46.84 262 GLY A N 1
ATOM 2173 C CA . GLY A 1 262 ? 14.069 2.514 39.407 1.00 46.84 262 GLY A CA 1
ATOM 2174 C C . GLY A 1 262 ? 12.800 3.355 39.565 1.00 46.84 262 GLY A C 1
ATOM 2175 O O . GLY A 1 262 ? 11.731 2.786 39.792 1.00 46.84 262 GLY A O 1
ATOM 2176 N N . SER A 1 263 ? 12.872 4.684 39.483 1.00 39.97 263 SER A N 1
ATOM 2177 C CA . SER A 1 263 ? 11.702 5.552 39.492 1.00 39.97 263 SER A CA 1
ATOM 2178 C C . SER A 1 263 ? 11.420 6.090 38.085 1.00 39.97 263 SER A C 1
ATOM 2180 O O . SER A 1 263 ? 11.909 7.129 37.647 1.00 39.97 263 SER A O 1
ATOM 2182 N N . LEU A 1 264 ? 10.584 5.361 37.333 1.00 42.12 264 LEU A N 1
ATOM 2183 C CA . LEU A 1 264 ? 9.985 5.923 36.122 1.00 42.12 264 LEU A CA 1
ATOM 2184 C C . LEU A 1 264 ? 9.252 7.218 36.516 1.00 42.12 264 LEU A C 1
ATOM 2186 O O . LEU A 1 264 ? 8.474 7.196 37.479 1.00 42.12 264 LEU A O 1
ATOM 2190 N N . PRO A 1 265 ? 9.464 8.336 35.799 1.00 46.88 265 PRO A N 1
ATOM 2191 C CA . PRO A 1 265 ? 8.772 9.578 36.098 1.00 46.88 265 PRO A CA 1
ATOM 2192 C C . PRO A 1 265 ? 7.254 9.340 36.091 1.00 46.88 265 PRO A C 1
ATOM 2194 O O . PRO A 1 265 ? 6.758 8.547 35.281 1.00 46.88 265 PRO A O 1
ATOM 2197 N N . PRO A 1 266 ? 6.498 9.997 36.991 1.00 56.06 266 PRO A N 1
ATOM 2198 C CA . PRO A 1 266 ? 5.058 9.807 37.076 1.00 56.06 266 PRO A CA 1
ATOM 2199 C C . PRO A 1 266 ? 4.431 10.092 35.711 1.00 56.06 266 PRO A C 1
ATOM 2201 O O . PRO A 1 266 ? 4.595 11.186 35.167 1.00 56.06 266 PRO A O 1
ATOM 2204 N N . ARG A 1 267 ? 3.725 9.095 35.154 1.00 50.97 267 ARG A N 1
ATOM 2205 C CA . ARG A 1 267 ? 3.003 9.252 33.887 1.00 50.97 267 ARG A CA 1
ATOM 2206 C C . ARG A 1 267 ? 2.116 10.500 33.978 1.00 50.97 267 ARG A C 1
ATOM 2208 O O . ARG A 1 267 ? 1.406 10.648 34.983 1.00 50.97 267 ARG A O 1
ATOM 2215 N N . PRO A 1 268 ? 2.134 11.392 32.972 1.00 51.84 268 PRO A N 1
ATOM 2216 C CA . PRO A 1 268 ? 1.263 12.555 32.968 1.00 51.84 268 PRO A CA 1
ATOM 2217 C C . PRO A 1 268 ? -0.184 12.091 33.139 1.00 51.84 268 PRO A C 1
ATOM 2219 O O . PRO A 1 268 ? -0.610 11.088 32.560 1.00 51.84 268 PRO A O 1
ATOM 2222 N N . ARG A 1 269 ? -0.959 12.789 33.974 1.00 56.84 269 ARG A N 1
ATOM 2223 C CA . ARG A 1 269 ? -2.352 12.397 34.218 1.00 56.84 269 ARG A CA 1
ATOM 2224 C C . ARG A 1 269 ? -3.115 12.462 32.893 1.00 56.84 269 ARG A C 1
ATOM 2226 O O . ARG A 1 269 ? -3.045 13.464 32.184 1.00 56.84 269 ARG A O 1
ATOM 2233 N N . SER A 1 270 ? -3.905 11.429 32.595 1.00 56.44 270 SER A N 1
ATOM 2234 C CA . SER A 1 270 ? -4.699 11.273 31.358 1.00 56.44 270 SER A CA 1
ATOM 2235 C C . SER A 1 270 ? -5.592 12.477 30.994 1.00 56.44 270 SER A C 1
ATOM 2237 O O . SER A 1 270 ? -6.042 12.614 29.851 1.00 56.44 270 SER A O 1
ATOM 2239 N N . SER A 1 271 ? -5.823 13.390 31.943 1.00 55.12 271 SER A N 1
ATOM 2240 C CA . SER A 1 271 ? -6.496 14.671 31.742 1.00 55.12 271 SER A CA 1
ATOM 2241 C C . SER A 1 271 ? -5.741 15.654 30.837 1.00 55.12 271 SER A C 1
ATOM 2243 O O . SER A 1 271 ? -6.399 16.408 30.125 1.00 55.12 271 SER A O 1
ATOM 2245 N N . GLU A 1 272 ? -4.404 15.655 30.808 1.00 57.62 272 GLU A N 1
ATOM 2246 C CA . GLU A 1 272 ? -3.624 16.671 30.073 1.00 57.62 272 GLU A CA 1
ATOM 2247 C C . GLU A 1 272 ? -3.618 16.430 28.554 1.00 57.62 272 GLU A C 1
ATOM 2249 O O . GLU A 1 272 ? -3.752 17.364 27.763 1.00 57.62 272 GLU A O 1
ATOM 2254 N N . PHE A 1 273 ? -3.612 15.169 28.117 1.00 56.31 273 PHE A N 1
ATOM 2255 C CA . PHE A 1 273 ? -3.632 14.818 26.690 1.00 56.31 273 PHE A CA 1
ATOM 2256 C C . PHE A 1 273 ? -5.006 14.961 26.023 1.00 56.31 273 PHE A C 1
ATOM 2258 O O . PHE A 1 273 ? -5.119 14.942 24.794 1.00 56.31 273 PHE A O 1
ATOM 2265 N N . SER A 1 274 ? -6.069 15.149 26.810 1.00 56.97 274 SER A N 1
ATOM 2266 C CA . SER A 1 274 ? -7.419 15.374 26.281 1.00 56.97 274 SER A CA 1
ATOM 2267 C C . SER A 1 274 ? -7.550 16.687 25.494 1.00 56.97 274 SER A C 1
ATOM 2269 O O . SER A 1 274 ? -8.478 16.814 24.695 1.00 56.97 274 SER A O 1
ATOM 2271 N N . ALA A 1 275 ? -6.616 17.632 25.661 1.00 60.50 275 ALA A N 1
ATOM 2272 C CA . ALA A 1 275 ? -6.642 18.943 25.010 1.00 60.50 275 ALA A CA 1
ATOM 2273 C C . ALA A 1 275 ? -6.346 18.918 23.493 1.00 60.50 275 ALA A C 1
ATOM 2275 O O . ALA A 1 275 ? -6.605 19.904 22.806 1.00 60.50 275 ALA A O 1
ATOM 2276 N N . LEU A 1 276 ? -5.834 17.809 22.942 1.00 77.19 276 LEU A N 1
ATOM 2277 C CA . LEU A 1 276 ? -5.417 17.727 21.531 1.00 77.19 276 LEU A CA 1
ATOM 2278 C C . LEU A 1 276 ? -6.550 17.352 20.556 1.00 77.19 276 LEU A C 1
ATOM 2280 O O . LEU A 1 276 ? -6.416 17.514 19.336 1.00 77.19 276 LEU A O 1
ATOM 2284 N N . LEU A 1 277 ? -7.678 16.849 21.065 1.00 84.12 277 LEU A N 1
ATOM 2285 C CA . LEU A 1 277 ? -8.830 16.472 20.244 1.00 84.12 277 LEU A CA 1
ATOM 2286 C C . LEU A 1 277 ? -9.808 17.652 20.101 1.00 84.12 277 LEU A C 1
ATOM 2288 O O . LEU A 1 277 ? -10.158 18.274 21.101 1.00 84.12 277 LEU A O 1
ATOM 2292 N N . PRO A 1 278 ? -10.337 17.934 18.892 1.00 85.06 278 PRO A N 1
ATOM 2293 C CA . PRO A 1 278 ? -11.454 18.858 18.732 1.00 85.06 278 PRO A CA 1
ATOM 2294 C C . PRO A 1 278 ? -12.638 18.450 19.626 1.00 85.06 278 PRO A C 1
ATOM 2296 O O . PRO A 1 278 ? -12.865 17.246 19.797 1.00 85.06 278 PRO A O 1
ATOM 2299 N N . PRO A 1 279 ? -13.458 19.399 20.117 1.00 87.19 279 PRO A N 1
ATOM 2300 C CA . PRO A 1 279 ? -14.524 19.113 21.085 1.00 87.19 279 PRO A CA 1
ATOM 2301 C C . PRO A 1 279 ? -15.466 17.968 20.679 1.00 87.19 279 PRO A C 1
ATOM 2303 O O . PRO A 1 279 ? -15.801 17.105 21.490 1.00 87.19 279 PRO A O 1
ATOM 2306 N N . GLY A 1 280 ? -15.840 17.899 19.396 1.00 87.94 280 GLY A N 1
ATOM 2307 C CA . GLY A 1 280 ? -16.676 16.814 18.873 1.00 87.94 280 GLY A CA 1
ATOM 2308 C C . GLY A 1 280 ? -16.009 15.434 18.943 1.00 87.94 280 GLY A C 1
ATOM 2309 O O . GLY A 1 280 ? -16.668 14.449 19.272 1.00 87.94 280 GLY A O 1
ATOM 2310 N N . MET A 1 281 ? -14.699 15.348 18.690 1.00 89.75 281 MET A N 1
ATOM 2311 C CA . MET A 1 281 ? -13.948 14.091 18.803 1.00 89.75 281 MET A CA 1
ATOM 2312 C C . MET A 1 281 ? -13.709 13.704 20.257 1.00 89.75 281 MET A C 1
ATOM 2314 O O . MET A 1 281 ? -13.773 12.524 20.586 1.00 89.75 281 MET A O 1
ATOM 2318 N N . TRP A 1 282 ? -13.505 14.684 21.138 1.00 91.75 282 TRP A N 1
ATOM 2319 C CA . TRP A 1 282 ? -13.402 14.439 22.571 1.00 91.75 282 TRP A CA 1
ATOM 2320 C C . TRP A 1 282 ? -14.684 13.802 23.128 1.00 91.75 282 TRP A C 1
ATOM 2322 O O . TRP A 1 282 ? -14.618 12.778 23.807 1.00 91.75 282 TRP A O 1
ATOM 2332 N N . LEU A 1 283 ? -15.861 14.332 22.768 1.00 94.12 283 LEU A N 1
ATOM 2333 C CA . LEU A 1 283 ? -17.150 13.750 23.168 1.00 94.12 283 LEU A CA 1
ATOM 2334 C C . LEU A 1 283 ? -17.322 12.317 22.647 1.00 94.12 283 LEU A C 1
ATOM 2336 O O . LEU A 1 283 ? -17.747 11.432 23.395 1.00 94.12 283 LEU A O 1
ATOM 2340 N N . ARG A 1 284 ? -16.960 12.073 21.381 1.00 95.00 284 ARG A N 1
ATOM 2341 C CA . ARG A 1 284 ? -16.984 10.731 20.780 1.00 95.00 284 ARG A CA 1
ATOM 2342 C C . ARG A 1 284 ? -16.045 9.776 21.507 1.00 95.00 284 ARG A C 1
ATOM 2344 O O . ARG A 1 284 ? -16.472 8.682 21.864 1.00 95.00 284 ARG A O 1
ATOM 2351 N N . ARG A 1 285 ? -14.813 10.200 21.797 1.00 94.25 285 ARG A N 1
ATOM 2352 C CA . ARG A 1 285 ? -13.830 9.395 22.528 1.00 94.25 285 ARG A CA 1
ATOM 2353 C C . ARG A 1 285 ? -14.303 9.092 23.943 1.00 94.25 285 ARG A C 1
ATOM 2355 O O . ARG A 1 285 ? -14.243 7.947 24.362 1.00 94.25 285 ARG A O 1
ATOM 2362 N N . ARG A 1 286 ? -14.856 10.070 24.661 1.00 95.00 286 ARG A N 1
ATOM 2363 C CA . ARG A 1 286 ? -15.410 9.852 26.005 1.00 95.00 286 ARG A CA 1
ATOM 2364 C C . ARG A 1 286 ? -16.559 8.842 25.994 1.00 95.00 286 ARG A C 1
ATOM 2366 O O . ARG A 1 286 ? -16.618 7.974 26.863 1.00 95.00 286 ARG A O 1
ATOM 2373 N N . ARG A 1 287 ? -17.464 8.934 25.012 1.00 96.69 287 ARG A N 1
ATOM 2374 C CA . ARG A 1 287 ? -18.534 7.942 24.811 1.00 96.69 287 ARG A CA 1
ATOM 2375 C C . ARG A 1 287 ? -17.956 6.556 24.521 1.00 96.69 287 ARG A C 1
ATOM 2377 O O . ARG A 1 287 ? -18.435 5.584 25.094 1.00 96.69 287 ARG A O 1
ATOM 2384 N N . LEU A 1 288 ? -16.939 6.485 23.665 1.00 96.69 288 LEU A N 1
ATOM 2385 C CA . LEU A 1 288 ? -16.264 5.246 23.291 1.00 96.69 288 LEU A CA 1
ATOM 2386 C C . LEU A 1 288 ? -15.580 4.586 24.493 1.00 96.69 288 LEU A C 1
ATOM 2388 O O . LEU A 1 288 ? -15.850 3.426 24.763 1.00 96.69 288 LEU A O 1
ATOM 2392 N N . LEU A 1 289 ? -14.793 5.333 25.271 1.00 95.25 289 LEU A N 1
ATOM 2393 C CA . LEU A 1 289 ? -14.126 4.837 26.482 1.00 95.25 289 LEU A CA 1
ATOM 2394 C C . LEU A 1 289 ? -15.123 4.297 27.512 1.00 95.25 289 LEU A C 1
ATOM 2396 O O . LEU A 1 289 ? -14.888 3.254 28.112 1.00 95.25 289 LEU A O 1
ATOM 2400 N N . ARG A 1 290 ? -16.274 4.962 27.681 1.00 96.69 290 ARG A N 1
ATOM 2401 C CA . ARG A 1 290 ? -17.344 4.442 28.543 1.00 96.69 290 ARG A CA 1
ATOM 2402 C C . ARG A 1 290 ? -17.867 3.094 28.041 1.00 96.69 290 ARG A C 1
ATOM 2404 O O . ARG A 1 290 ? -18.085 2.207 28.852 1.00 96.69 290 ARG A O 1
ATOM 2411 N N . ALA A 1 291 ? -18.067 2.954 26.732 1.00 97.38 291 ALA A N 1
ATOM 2412 C CA . ALA A 1 291 ? -18.542 1.712 26.126 1.00 97.38 291 ALA A CA 1
ATOM 2413 C C . ALA A 1 291 ? -17.483 0.592 26.137 1.00 97.38 291 ALA A C 1
ATOM 2415 O O . ALA A 1 291 ? -17.848 -0.578 26.085 1.00 97.38 291 ALA A O 1
ATOM 2416 N N . LEU A 1 292 ? -16.191 0.936 26.192 1.00 97.44 292 LEU A N 1
ATOM 2417 C CA . LEU A 1 292 ? -15.078 -0.019 26.201 1.00 97.44 292 LEU A CA 1
ATOM 2418 C C . LEU A 1 292 ? -14.818 -0.665 27.567 1.00 97.44 292 LEU A C 1
ATOM 2420 O O . LEU A 1 292 ? -14.159 -1.697 27.610 1.00 97.44 292 LEU A O 1
ATOM 2424 N N . ARG A 1 293 ? -15.318 -0.083 28.666 1.00 95.62 293 ARG A N 1
ATOM 2425 C CA . ARG A 1 293 ? -15.011 -0.529 30.038 1.00 95.62 293 ARG A CA 1
ATOM 2426 C C . ARG A 1 293 ? -15.282 -2.018 30.269 1.00 95.62 293 ARG A C 1
ATOM 2428 O O . ARG A 1 293 ? -14.490 -2.677 30.928 1.00 95.62 293 ARG A O 1
ATOM 2435 N N . ASP A 1 294 ? -16.373 -2.511 29.696 1.00 91.88 294 ASP A N 1
ATOM 2436 C CA . ASP A 1 294 ? -16.830 -3.893 29.851 1.00 91.88 294 ASP A CA 1
ATOM 2437 C C . ASP A 1 294 ? -16.675 -4.680 28.538 1.00 91.88 294 ASP A C 1
ATOM 2439 O O . ASP A 1 294 ? -17.358 -5.682 28.314 1.00 91.88 294 ASP A O 1
ATOM 2443 N N . TYR A 1 295 ? -15.822 -4.201 27.621 1.00 97.94 295 TYR A N 1
ATOM 2444 C CA . TYR A 1 295 ? -15.565 -4.918 26.380 1.00 97.94 295 TYR A CA 1
ATOM 2445 C C . TYR A 1 295 ? -14.663 -6.128 26.673 1.00 97.94 295 TYR A C 1
ATOM 2447 O O . TYR A 1 295 ? -13.572 -5.959 27.217 1.00 97.94 295 TYR A O 1
ATOM 2455 N N . PRO A 1 296 ? -15.093 -7.350 26.337 1.00 97.62 296 PRO A N 1
ATOM 2456 C CA . PRO A 1 296 ? -14.348 -8.569 26.614 1.00 97.62 296 PRO A CA 1
ATOM 2457 C C . PRO A 1 296 ? -13.038 -8.615 25.824 1.00 97.62 296 PRO A C 1
ATOM 2459 O O . PRO A 1 296 ? -12.974 -8.223 24.657 1.00 97.62 296 PRO A O 1
ATOM 2462 N N . VAL A 1 297 ? -12.012 -9.147 26.478 1.00 97.25 297 VAL A N 1
ATOM 2463 C CA . VAL A 1 297 ? -10.665 -9.279 25.925 1.00 97.25 297 VAL A CA 1
ATOM 2464 C C . VAL A 1 297 ? -10.601 -10.498 25.005 1.00 97.25 297 VAL A C 1
ATOM 2466 O O . VAL A 1 297 ? -11.060 -11.582 25.368 1.00 97.25 297 VAL A O 1
ATOM 2469 N N . TYR A 1 298 ? -10.035 -10.324 23.814 1.00 96.12 298 TYR A N 1
ATOM 2470 C CA . TYR A 1 298 ? -9.605 -11.421 22.955 1.00 96.12 298 TYR A CA 1
ATOM 2471 C C . TYR A 1 298 ? -8.256 -11.938 23.457 1.00 96.12 298 TYR A C 1
ATOM 2473 O O . TYR A 1 298 ? -7.268 -11.204 23.428 1.00 96.12 298 TYR A O 1
ATOM 2481 N N . ASP A 1 299 ? -8.223 -13.186 23.927 1.00 95.38 299 ASP A N 1
ATOM 2482 C CA . ASP A 1 299 ? -7.055 -13.746 24.609 1.00 95.38 299 ASP A CA 1
ATOM 2483 C C . ASP A 1 299 ? -6.613 -15.073 23.972 1.00 95.38 299 ASP A C 1
ATOM 2485 O O . ASP A 1 299 ? -6.999 -16.145 24.446 1.00 95.38 299 ASP A O 1
ATOM 2489 N N . PRO A 1 300 ? -5.856 -15.029 22.857 1.00 95.06 300 PRO A N 1
ATOM 2490 C CA . PRO A 1 300 ? -5.409 -16.240 22.188 1.00 95.06 300 PRO A CA 1
ATOM 2491 C C . PRO A 1 300 ? -4.367 -16.981 23.050 1.00 95.06 300 PRO A C 1
ATOM 2493 O O . PRO A 1 300 ? -3.650 -16.335 23.824 1.00 95.06 300 PRO A O 1
ATOM 2496 N N . PRO A 1 301 ? -4.240 -18.316 22.904 1.00 96.44 301 PRO A N 1
ATOM 2497 C CA . PRO A 1 301 ? -3.266 -19.120 23.647 1.00 96.44 301 PRO A CA 1
ATOM 2498 C C . PRO A 1 301 ? -1.822 -18.613 23.521 1.00 96.44 301 PRO A C 1
ATOM 2500 O O . PRO A 1 301 ? -1.105 -18.534 24.518 1.00 96.44 301 PRO A O 1
ATOM 2503 N N . HIS A 1 302 ? -1.414 -18.202 22.315 1.00 94.44 302 HIS A N 1
ATOM 2504 C CA . HIS A 1 302 ? -0.055 -17.743 22.020 1.00 94.44 302 HIS A CA 1
ATOM 2505 C C . HIS A 1 302 ? -0.046 -16.265 21.632 1.00 94.44 302 HIS A C 1
ATOM 2507 O O . HIS A 1 302 ? -0.455 -15.889 20.535 1.00 94.44 302 HIS A O 1
ATOM 2513 N N . LYS A 1 303 ? 0.463 -15.417 22.531 1.00 92.38 303 LYS A N 1
ATOM 2514 C CA . LYS A 1 303 ? 0.513 -13.949 22.387 1.00 92.38 303 LYS A CA 1
ATOM 2515 C C . LYS A 1 303 ? 1.875 -13.496 21.866 1.00 92.38 303 LYS A C 1
ATOM 2517 O O . LYS A 1 303 ? 2.625 -12.813 22.558 1.00 92.38 303 LYS A O 1
ATOM 2522 N N . LYS A 1 304 ? 2.222 -13.947 20.666 1.00 89.19 304 LYS A N 1
ATOM 2523 C CA . LYS A 1 304 ? 3.434 -13.538 19.945 1.00 89.19 304 LYS A CA 1
ATOM 2524 C C . LYS A 1 304 ? 3.030 -12.946 18.607 1.00 89.19 304 LYS A C 1
ATOM 2526 O O . LYS A 1 304 ? 1.923 -13.192 18.136 1.00 89.19 304 LYS A O 1
ATOM 2531 N N . GLU A 1 305 ? 3.936 -12.183 18.007 1.00 85.38 305 GLU A N 1
ATOM 2532 C CA . GLU A 1 305 ? 3.784 -11.780 16.611 1.00 85.38 305 GLU A CA 1
ATOM 2533 C C . GLU A 1 305 ? 3.536 -13.023 15.746 1.00 85.38 305 GLU A C 1
ATOM 2535 O O . GLU A 1 305 ? 4.259 -14.011 15.891 1.00 85.38 305 GLU A O 1
ATOM 2540 N N . GLU A 1 306 ? 2.518 -12.997 14.881 1.00 81.75 306 GLU A N 1
ATOM 2541 C CA . GLU A 1 306 ? 2.041 -14.205 14.194 1.00 81.75 306 GLU A CA 1
ATOM 2542 C C . GLU A 1 306 ? 3.145 -14.879 13.382 1.00 81.75 306 GLU A C 1
ATOM 2544 O O . GLU A 1 306 ? 3.288 -16.096 13.447 1.00 81.75 306 GLU A O 1
ATOM 2549 N N . ARG A 1 307 ? 4.009 -14.074 12.748 1.00 79.81 307 ARG A N 1
ATOM 2550 C CA . ARG A 1 307 ? 5.159 -14.558 11.972 1.00 79.81 307 ARG A CA 1
ATOM 2551 C C . ARG A 1 307 ? 6.231 -15.290 12.786 1.00 79.81 307 ARG A C 1
ATOM 2553 O O . ARG A 1 307 ? 7.207 -15.761 12.215 1.00 79.81 307 ARG A O 1
ATOM 2560 N N . LEU A 1 308 ? 6.119 -15.285 14.114 1.00 85.12 308 LEU A N 1
ATOM 2561 C CA . LEU A 1 308 ? 7.029 -15.951 15.049 1.00 85.12 308 LEU A CA 1
ATOM 2562 C C . LEU A 1 308 ? 6.389 -17.185 15.699 1.00 85.12 308 LEU A C 1
ATOM 2564 O O . LEU A 1 308 ? 7.016 -17.815 16.554 1.00 85.12 308 LEU A O 1
ATOM 2568 N N . LEU A 1 309 ? 5.136 -17.504 15.362 1.00 84.62 309 LEU A N 1
ATOM 2569 C CA . LEU A 1 309 ? 4.461 -18.695 15.862 1.00 84.62 309 LEU A CA 1
ATOM 2570 C C . LEU A 1 309 ? 4.993 -19.934 15.142 1.00 84.62 309 LEU A C 1
ATOM 2572 O O . LEU A 1 309 ? 5.170 -19.931 13.923 1.00 84.62 309 LEU A O 1
ATOM 2576 N N . SER A 1 310 ? 5.188 -21.020 15.895 1.00 86.75 310 SER A N 1
ATOM 2577 C CA . SER A 1 310 ? 5.323 -22.338 15.271 1.00 86.75 310 SER A CA 1
ATOM 2578 C C . SER A 1 310 ? 4.010 -22.732 14.589 1.00 86.75 310 SER A C 1
ATOM 2580 O O . SER A 1 310 ? 2.954 -22.142 14.843 1.00 86.75 310 SER A O 1
ATOM 2582 N N . ARG A 1 311 ? 4.047 -23.769 13.748 1.00 84.31 311 ARG A N 1
ATOM 2583 C CA . ARG A 1 311 ? 2.839 -24.283 13.092 1.00 84.31 311 ARG A CA 1
ATOM 2584 C C . ARG A 1 311 ? 1.774 -24.693 14.096 1.00 84.31 311 ARG A C 1
ATOM 2586 O O . ARG A 1 311 ? 0.613 -24.346 13.928 1.00 84.31 311 ARG A O 1
ATOM 2593 N N . GLU A 1 312 ? 2.180 -25.405 15.135 1.00 88.19 312 GLU A N 1
ATOM 2594 C CA . GLU A 1 312 ? 1.309 -25.906 16.195 1.00 88.19 312 GLU A CA 1
ATOM 2595 C C . GLU A 1 312 ? 0.678 -24.735 16.951 1.00 88.19 312 GLU A C 1
ATOM 2597 O O . GLU A 1 312 ? -0.532 -24.702 17.149 1.00 88.19 312 GLU A O 1
ATOM 2602 N N . GLN A 1 313 ? 1.474 -23.711 17.275 1.00 91.38 313 GLN A N 1
ATOM 2603 C CA . GLN A 1 313 ? 0.979 -22.503 17.936 1.00 91.38 313 GLN A CA 1
ATOM 2604 C C . GLN A 1 313 ? -0.006 -21.721 17.059 1.00 91.38 313 GLN A C 1
ATOM 2606 O O . GLN A 1 313 ? -1.011 -21.209 17.556 1.00 91.38 313 GLN A O 1
ATOM 2611 N N . ALA A 1 314 ? 0.261 -21.628 15.755 1.00 89.69 314 ALA A N 1
ATOM 2612 C CA . ALA A 1 314 ? -0.635 -20.984 14.805 1.00 89.69 314 A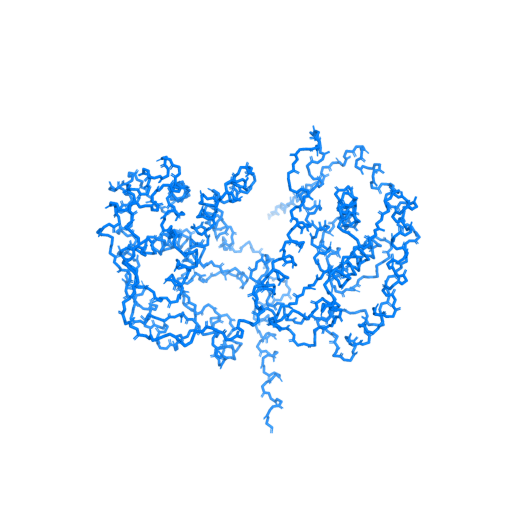LA A CA 1
ATOM 2613 C C . ALA A 1 314 ? -1.961 -21.749 14.660 1.00 89.69 314 ALA A C 1
ATOM 2615 O O . ALA A 1 314 ? -3.019 -21.120 14.678 1.00 89.69 314 ALA A O 1
ATOM 2616 N N . VAL A 1 315 ? -1.913 -23.087 14.599 1.00 89.69 315 VAL A N 1
ATOM 2617 C CA . VAL A 1 315 ? -3.101 -23.959 14.612 1.00 89.69 315 VAL A CA 1
ATOM 2618 C C . VAL A 1 315 ? -3.911 -23.737 15.887 1.00 89.69 315 VAL A C 1
ATOM 2620 O O . VAL A 1 315 ? -5.100 -23.460 15.800 1.00 89.69 315 VAL A O 1
ATOM 2623 N N . GLU A 1 316 ? -3.285 -23.765 17.065 1.00 94.56 316 GLU A N 1
ATOM 2624 C CA . GLU A 1 316 ? -3.986 -23.558 18.340 1.00 94.56 316 GLU A CA 1
ATOM 2625 C C . GLU A 1 316 ? -4.637 -22.168 18.439 1.00 94.56 316 GLU A C 1
ATOM 2627 O O . GLU A 1 316 ? -5.775 -22.033 18.901 1.00 94.56 316 GLU A O 1
ATOM 2632 N N . ASN A 1 317 ? -3.945 -21.121 17.975 1.00 94.81 317 ASN A N 1
ATOM 2633 C CA . ASN A 1 317 ? -4.507 -19.773 17.893 1.00 94.81 317 ASN A CA 1
ATOM 2634 C C . ASN A 1 317 ? -5.690 -19.703 16.916 1.00 94.81 317 ASN A C 1
ATOM 2636 O O . ASN A 1 317 ? -6.686 -19.032 17.203 1.00 94.81 317 ASN A O 1
ATOM 2640 N N . PHE A 1 318 ? -5.595 -20.387 15.775 1.00 94.81 318 PHE A N 1
ATOM 2641 C CA . PHE A 1 318 ? -6.667 -20.442 14.790 1.00 94.81 318 PHE A CA 1
ATOM 2642 C C . PHE A 1 318 ? -7.876 -21.229 15.307 1.00 94.81 318 PHE A C 1
ATOM 2644 O O . PHE A 1 318 ? -8.995 -20.731 15.233 1.00 94.81 318 PHE A O 1
ATOM 2651 N N . ASP A 1 319 ? -7.675 -22.390 15.925 1.00 95.19 319 ASP A N 1
ATOM 2652 C CA . ASP A 1 319 ? -8.741 -23.182 16.544 1.00 95.19 319 ASP A CA 1
ATOM 2653 C C . ASP A 1 319 ? -9.457 -22.389 17.643 1.00 95.19 319 ASP A C 1
ATOM 2655 O O . ASP A 1 319 ? -10.691 -22.381 17.729 1.00 95.19 319 ASP A O 1
ATOM 2659 N N . TYR A 1 320 ? -8.694 -21.647 18.453 1.00 96.38 320 TYR A N 1
ATOM 2660 C CA . TYR A 1 320 ? -9.254 -20.711 19.421 1.00 96.38 320 TYR A CA 1
ATOM 2661 C C . TYR A 1 320 ? -10.133 -19.655 18.738 1.00 96.38 320 TYR A C 1
ATOM 2663 O O . TYR A 1 320 ? -11.285 -19.475 19.144 1.00 96.38 320 TYR A O 1
ATOM 2671 N N . PHE A 1 321 ? -9.626 -18.994 17.691 1.00 96.62 321 PHE A N 1
ATOM 2672 C CA . PHE A 1 321 ? -10.370 -18.008 16.901 1.00 96.62 321 PHE A CA 1
ATOM 2673 C C . PHE A 1 321 ? -11.675 -18.594 16.346 1.00 96.62 321 PHE A C 1
ATOM 2675 O O . PHE A 1 321 ? -12.751 -18.035 16.574 1.00 96.62 321 PHE A O 1
ATOM 2682 N N . MET A 1 322 ? -11.598 -19.752 15.686 1.00 97.38 322 MET A N 1
ATOM 2683 C CA . MET A 1 322 ? -12.735 -20.462 15.096 1.00 97.38 322 MET A CA 1
ATOM 2684 C C . MET A 1 322 ? -13.813 -20.770 16.137 1.00 97.38 322 MET A C 1
ATOM 2686 O O . MET A 1 322 ? -15.001 -20.563 15.883 1.00 97.38 322 MET A O 1
ATOM 2690 N N . ARG A 1 323 ? -13.403 -21.201 17.336 1.00 98.00 323 ARG A N 1
ATOM 2691 C CA . ARG A 1 323 ? -14.308 -21.516 18.446 1.00 98.00 323 ARG A CA 1
ATOM 2692 C C . ARG A 1 323 ? -15.076 -20.294 18.952 1.00 98.00 323 ARG A C 1
ATOM 2694 O O . ARG A 1 323 ? -16.244 -20.427 19.316 1.00 98.00 323 ARG A O 1
ATOM 2701 N N . ILE A 1 324 ? -14.448 -19.116 19.002 1.00 97.81 324 ILE A N 1
ATOM 2702 C CA . ILE A 1 324 ? -15.049 -17.936 19.649 1.00 97.81 324 ILE A CA 1
ATOM 2703 C C . ILE A 1 324 ? -15.631 -16.898 18.682 1.00 97.81 324 ILE A C 1
ATOM 2705 O O . ILE A 1 324 ? -16.406 -16.044 19.120 1.00 97.81 324 ILE A O 1
ATOM 2709 N N . ARG A 1 325 ? -15.310 -16.946 17.381 1.00 97.38 325 ARG A N 1
ATOM 2710 C CA . ARG A 1 325 ? -15.665 -15.886 16.414 1.00 97.38 325 ARG A CA 1
ATOM 2711 C C . ARG A 1 325 ? -17.159 -15.545 16.373 1.00 97.38 325 ARG A C 1
ATOM 2713 O O . ARG A 1 325 ? -17.512 -14.372 16.325 1.00 97.38 325 ARG A O 1
ATOM 2720 N N . HIS A 1 326 ? -18.055 -16.533 16.460 1.00 97.69 326 HIS A N 1
ATOM 2721 C CA . HIS A 1 326 ? -19.500 -16.278 16.406 1.00 97.69 326 HIS A CA 1
ATOM 2722 C C . HIS A 1 326 ? -20.017 -15.643 17.704 1.00 97.69 326 HIS A C 1
ATOM 2724 O O . HIS A 1 326 ? -20.868 -14.756 17.659 1.00 97.69 326 HIS A O 1
ATOM 2730 N N . GLN A 1 327 ? -19.464 -16.037 18.857 1.00 98.12 327 GLN A N 1
ATOM 2731 C CA . GLN A 1 327 ? -19.773 -15.404 20.145 1.00 98.12 327 GLN A CA 1
ATOM 2732 C C . GLN A 1 327 ? -19.303 -13.945 20.153 1.00 98.12 327 GLN A C 1
ATOM 2734 O O . GLN A 1 327 ? -20.038 -13.051 20.570 1.00 98.12 327 GLN A O 1
ATOM 2739 N N . ARG A 1 328 ? -18.099 -13.701 19.625 1.00 98.12 328 ARG A N 1
ATOM 2740 C CA . ARG A 1 328 ? -17.507 -12.369 19.451 1.00 98.12 328 ARG A CA 1
ATOM 2741 C C . ARG A 1 328 ? -18.342 -11.494 18.517 1.00 98.12 328 ARG A C 1
ATOM 2743 O O . ARG A 1 328 ? -18.696 -10.377 18.889 1.00 98.12 328 ARG A O 1
ATOM 2750 N N . LEU A 1 329 ? -18.758 -12.023 17.364 1.00 98.19 329 LEU A N 1
ATOM 2751 C CA . LEU A 1 329 ? -19.650 -11.329 16.431 1.00 98.19 329 LEU A CA 1
ATOM 2752 C C . LEU A 1 329 ? -20.981 -10.942 17.090 1.00 98.19 329 LEU A C 1
ATOM 2754 O O . LEU A 1 329 ? -21.398 -9.787 16.995 1.00 98.19 329 LEU A O 1
ATOM 2758 N N . ALA A 1 330 ? -21.637 -11.882 17.775 1.00 98.06 330 ALA A N 1
ATOM 2759 C CA . ALA A 1 330 ? -22.899 -11.623 18.464 1.00 98.06 330 ALA A CA 1
ATOM 2760 C C . ALA A 1 330 ? -22.736 -10.552 19.555 1.00 98.06 330 ALA A C 1
ATOM 2762 O O . ALA A 1 330 ? -23.545 -9.624 19.645 1.00 98.06 330 ALA A O 1
ATOM 2763 N N . PHE A 1 331 ? -21.654 -10.629 20.338 1.00 98.50 331 PHE A N 1
ATOM 2764 C CA . PHE A 1 331 ? -21.325 -9.615 21.335 1.00 98.50 331 PHE A CA 1
ATOM 2765 C C . PHE A 1 331 ? -21.131 -8.241 20.690 1.00 98.50 331 PHE A C 1
ATOM 2767 O O . PHE A 1 331 ? -21.724 -7.262 21.137 1.00 98.50 331 PHE A O 1
ATOM 2774 N N . PHE A 1 332 ? -20.340 -8.149 19.622 1.00 98.56 332 PHE A N 1
ATOM 2775 C CA . PHE A 1 332 ? -20.069 -6.888 18.938 1.00 98.56 332 PHE A CA 1
ATOM 2776 C C . PHE A 1 332 ? -21.337 -6.262 18.339 1.00 98.56 332 PHE A C 1
ATOM 2778 O O . PHE A 1 332 ? -21.551 -5.055 18.474 1.00 98.56 332 PHE A O 1
ATOM 2785 N N . GLN A 1 333 ? -22.224 -7.073 17.757 1.00 98.50 333 GLN A N 1
ATOM 2786 C CA . GLN A 1 333 ? -23.538 -6.631 17.281 1.00 98.50 333 GLN A CA 1
ATOM 2787 C C . GLN A 1 333 ? -24.395 -6.056 18.417 1.00 98.50 333 GLN A C 1
ATOM 2789 O O . GLN A 1 333 ? -24.932 -4.951 18.288 1.00 98.50 333 GLN A O 1
ATOM 2794 N N . ALA A 1 334 ? -24.494 -6.772 19.541 1.00 98.44 334 ALA A N 1
ATOM 2795 C CA . ALA A 1 334 ? -25.234 -6.317 20.716 1.00 98.44 334 ALA A CA 1
ATOM 2796 C C . ALA A 1 334 ? -24.624 -5.036 21.308 1.00 98.44 334 ALA A C 1
ATOM 2798 O O . ALA A 1 334 ? -25.342 -4.078 21.600 1.00 98.44 334 ALA A O 1
ATOM 2799 N N . TRP A 1 335 ? -23.296 -4.976 21.404 1.00 98.56 335 TRP A N 1
ATOM 2800 C CA . TRP A 1 335 ? -22.555 -3.828 21.911 1.00 98.56 335 TRP A CA 1
ATOM 2801 C C . TRP A 1 335 ? -22.767 -2.575 21.053 1.00 98.56 335 TRP A C 1
ATOM 2803 O O . TRP A 1 335 ? -23.038 -1.500 21.600 1.00 98.56 335 TRP A O 1
ATOM 2813 N N . LEU A 1 336 ? -22.712 -2.697 19.720 1.00 98.50 336 LEU A N 1
ATOM 2814 C CA . LEU A 1 336 ? -23.010 -1.601 18.792 1.00 98.50 336 LEU A CA 1
ATOM 2815 C C . LEU A 1 336 ? -24.455 -1.115 18.934 1.00 98.50 336 LEU A C 1
ATOM 2817 O O . LEU A 1 336 ? -24.714 0.095 18.952 1.00 98.50 336 LEU A O 1
ATOM 2821 N N . GLN A 1 337 ? -25.401 -2.042 19.072 1.00 98.25 337 GLN A N 1
ATOM 2822 C CA . GLN A 1 337 ? -26.806 -1.706 19.249 1.00 98.25 337 GLN A CA 1
ATOM 2823 C C . GLN A 1 337 ? -27.045 -0.975 20.577 1.00 98.25 337 GLN A C 1
ATOM 2825 O O . GLN A 1 337 ? -27.666 0.088 20.587 1.00 98.25 337 GLN A O 1
ATOM 2830 N N . GLN A 1 338 ? -26.518 -1.497 21.684 1.00 98.06 338 GLN A N 1
ATOM 2831 C CA . GLN A 1 338 ? -26.712 -0.945 23.024 1.00 98.06 338 GLN A CA 1
ATOM 2832 C C . GLN A 1 338 ? -26.039 0.423 23.187 1.00 98.06 338 GLN A C 1
ATOM 2834 O O . GLN A 1 338 ? -26.662 1.377 23.656 1.00 98.06 338 GLN A O 1
ATOM 2839 N N . ASN A 1 339 ? -24.776 0.548 22.772 1.00 97.88 339 ASN A N 1
ATOM 2840 C CA . ASN A 1 339 ? -23.973 1.737 23.056 1.00 97.88 339 ASN A CA 1
ATOM 2841 C C . ASN A 1 339 ? -24.084 2.816 21.973 1.00 97.88 339 ASN A C 1
ATOM 2843 O O . ASN A 1 339 ? -23.926 4.009 22.263 1.00 97.88 339 ASN A O 1
ATOM 2847 N N . PHE A 1 340 ? -24.386 2.430 20.729 1.00 97.38 340 PHE A N 1
ATOM 2848 C CA . PHE A 1 340 ? -24.378 3.331 19.570 1.00 97.38 340 PHE A CA 1
ATOM 2849 C C . PHE A 1 340 ? -25.681 3.345 18.771 1.00 97.38 340 PHE A C 1
ATOM 2851 O O . PHE A 1 340 ? -25.827 4.215 17.913 1.00 97.38 340 PHE A O 1
ATOM 2858 N N . ARG A 1 341 ? -26.650 2.472 19.086 1.00 98.06 341 ARG A N 1
ATOM 2859 C CA . ARG A 1 341 ? -27.901 2.297 18.322 1.00 98.06 341 ARG A CA 1
ATOM 2860 C C . ARG A 1 341 ? -27.635 1.932 16.857 1.00 98.06 341 ARG A C 1
ATOM 2862 O O . ARG A 1 341 ? -28.350 2.371 15.957 1.00 98.06 341 ARG A O 1
ATOM 2869 N N . VAL A 1 342 ? -26.574 1.160 16.618 1.00 98.12 342 VAL A N 1
ATOM 2870 C CA . VAL A 1 342 ? -26.178 0.699 15.286 1.00 98.12 342 VAL A CA 1
ATOM 2871 C C . VAL A 1 342 ? -26.459 -0.795 15.167 1.00 98.12 342 VAL A C 1
ATOM 2873 O O . VAL A 1 342 ? -25.783 -1.609 15.780 1.00 98.12 342 VAL A O 1
ATOM 2876 N N . THR A 1 343 ? -27.434 -1.156 14.333 1.00 98.19 343 THR A N 1
ATOM 2877 C CA . THR A 1 343 ? -27.726 -2.557 13.988 1.00 98.19 343 THR A CA 1
ATOM 2878 C C . THR A 1 343 ? -27.023 -2.934 12.688 1.00 98.19 343 THR A C 1
ATOM 2880 O O . THR A 1 343 ? -27.354 -2.366 11.640 1.00 98.19 343 THR A O 1
ATOM 2883 N N . ILE A 1 344 ? -26.098 -3.889 12.740 1.00 98.00 344 ILE A N 1
ATOM 2884 C CA . ILE A 1 344 ? -25.366 -4.411 11.575 1.00 98.00 344 ILE A CA 1
ATOM 2885 C C . ILE A 1 344 ? -25.839 -5.831 11.231 1.00 98.00 344 ILE A C 1
ATOM 2887 O O . ILE A 1 344 ? -26.365 -6.533 12.088 1.00 98.00 344 ILE A O 1
ATOM 2891 N N . ASN A 1 345 ? -25.685 -6.229 9.971 1.00 97.31 345 ASN A N 1
ATOM 2892 C CA . ASN A 1 345 ? -25.970 -7.570 9.453 1.00 97.31 345 ASN A CA 1
ATOM 2893 C C . ASN A 1 345 ? -25.159 -7.792 8.161 1.00 97.31 345 ASN A C 1
ATOM 2895 O O . ASN A 1 345 ? -24.507 -6.859 7.692 1.00 97.31 345 ASN A O 1
ATOM 2899 N N . SER A 1 346 ? -25.241 -8.985 7.573 1.00 95.75 346 SER A N 1
ATOM 2900 C CA . SER A 1 346 ? -24.485 -9.370 6.371 1.00 95.75 346 SER A CA 1
ATOM 2901 C C . SER A 1 346 ? -24.943 -8.710 5.068 1.00 95.75 346 SER A C 1
ATOM 2903 O O . SER A 1 346 ? -24.365 -8.968 4.019 1.00 95.75 346 SER A O 1
ATOM 2905 N N . THR A 1 347 ? -25.956 -7.841 5.092 1.00 95.19 347 THR A N 1
ATOM 2906 C CA . THR A 1 347 ? -26.365 -7.106 3.886 1.00 95.19 347 THR A CA 1
ATOM 2907 C C . THR A 1 347 ? -25.432 -5.928 3.623 1.00 95.19 347 THR A C 1
ATOM 2909 O O . THR A 1 347 ? -24.889 -5.336 4.557 1.00 95.19 347 THR A O 1
ATOM 2912 N N . GLU A 1 348 ? -25.353 -5.468 2.373 1.00 93.69 348 GLU A N 1
ATOM 2913 C CA . GLU A 1 348 ? -24.631 -4.237 2.020 1.00 93.69 348 GLU A CA 1
ATOM 2914 C C . GLU A 1 348 ? -25.074 -3.036 2.883 1.00 93.69 348 GLU A C 1
ATOM 2916 O O . GLU A 1 348 ? -24.264 -2.213 3.310 1.00 93.69 348 GLU A O 1
ATOM 2921 N N . ARG A 1 349 ? -26.366 -2.948 3.231 1.00 95.50 349 ARG A N 1
ATOM 2922 C CA . ARG A 1 349 ? -26.883 -1.906 4.134 1.00 95.50 349 ARG A CA 1
ATOM 2923 C C . ARG A 1 349 ? -26.300 -2.028 5.545 1.00 95.50 349 ARG A C 1
ATOM 2925 O O . ARG A 1 349 ? -26.033 -1.002 6.174 1.00 95.50 349 ARG A O 1
ATOM 2932 N N . GLY A 1 350 ? -26.116 -3.248 6.046 1.00 95.00 350 GLY A N 1
ATOM 2933 C CA . GLY A 1 350 ? -25.423 -3.526 7.304 1.00 95.00 350 GLY A CA 1
ATOM 2934 C C . GLY A 1 350 ? -23.958 -3.090 7.254 1.00 95.00 350 GLY A C 1
ATOM 2935 O O . GLY A 1 350 ? -23.507 -2.368 8.147 1.00 95.00 350 GLY A O 1
ATOM 2936 N N . VAL A 1 351 ? -23.263 -3.394 6.155 1.00 96.88 351 VAL A N 1
ATOM 2937 C CA . VAL A 1 351 ? -21.877 -2.957 5.903 1.00 96.88 351 VAL A CA 1
ATOM 2938 C C . VAL A 1 351 ? -21.767 -1.427 5.802 1.00 96.88 351 VAL A C 1
ATOM 2940 O O . VAL A 1 351 ? -20.872 -0.795 6.359 1.00 96.88 351 VAL A O 1
ATOM 2943 N N . ARG A 1 352 ? -22.731 -0.752 5.174 1.00 96.12 352 ARG A N 1
ATOM 2944 C CA . ARG A 1 352 ? -22.759 0.721 5.143 1.00 96.12 352 ARG A CA 1
ATOM 2945 C C . ARG A 1 352 ? -22.919 1.331 6.537 1.00 96.12 352 ARG A C 1
ATOM 2947 O O . ARG A 1 352 ? -22.359 2.397 6.802 1.00 96.12 352 ARG A O 1
ATOM 2954 N N . LYS A 1 353 ? -23.666 0.677 7.433 1.00 97.44 353 LYS A N 1
ATOM 2955 C CA . LYS A 1 353 ? -23.826 1.125 8.825 1.00 97.44 353 LYS A CA 1
ATOM 2956 C C . LYS A 1 353 ? -22.546 0.935 9.637 1.00 97.44 353 LYS A C 1
ATOM 2958 O O . LYS A 1 353 ? -22.165 1.880 10.327 1.00 97.44 353 LYS A O 1
ATOM 2963 N N . ILE A 1 354 ? -21.874 -0.218 9.527 1.00 97.38 354 ILE A N 1
ATOM 2964 C CA . ILE A 1 354 ? -20.594 -0.437 10.222 1.00 97.38 354 ILE A CA 1
ATOM 2965 C C . ILE A 1 354 ? -19.528 0.542 9.717 1.00 97.38 354 ILE A C 1
ATOM 2967 O O . ILE A 1 354 ? -18.844 1.164 10.519 1.00 97.38 354 ILE A O 1
ATOM 2971 N N . ASN A 1 355 ? -19.477 0.787 8.406 1.00 97.12 355 ASN A N 1
ATOM 2972 C CA . ASN A 1 355 ? -18.572 1.754 7.792 1.00 97.12 355 ASN A CA 1
ATOM 2973 C C . ASN A 1 355 ? -18.837 3.193 8.265 1.00 97.12 355 ASN A C 1
ATOM 2975 O O . ASN A 1 355 ? -17.913 3.920 8.618 1.00 97.12 355 ASN A O 1
ATOM 2979 N N . ARG A 1 356 ? -20.109 3.611 8.338 1.00 96.69 356 ARG A N 1
ATOM 2980 C CA . ARG A 1 356 ? -20.469 4.933 8.876 1.00 96.69 356 ARG A CA 1
ATOM 2981 C C . ARG A 1 356 ? -20.052 5.081 10.338 1.00 96.69 356 ARG A C 1
ATOM 2983 O O . ARG A 1 356 ? -19.532 6.128 10.702 1.00 96.69 356 ARG A O 1
ATOM 2990 N N . TRP A 1 357 ? -20.282 4.055 11.155 1.00 97.94 357 TRP A N 1
ATOM 2991 C CA . TRP A 1 357 ? -19.835 4.051 12.545 1.00 97.94 357 TRP A CA 1
ATOM 2992 C C . TRP A 1 357 ? -18.301 4.097 12.641 1.00 97.94 357 TRP A C 1
ATOM 2994 O O . TRP A 1 357 ? -17.760 4.913 13.384 1.00 97.94 357 TRP A O 1
ATOM 3004 N N . GLY A 1 358 ? -17.598 3.308 11.825 1.00 97.06 358 GLY A N 1
ATOM 3005 C CA . GLY A 1 358 ? -16.139 3.305 11.741 1.00 97.06 358 GLY A CA 1
ATOM 3006 C C . GLY A 1 358 ? -15.565 4.684 11.410 1.00 97.06 358 GLY A C 1
ATOM 3007 O O . GLY A 1 358 ? -14.631 5.130 12.068 1.00 97.06 358 GLY A O 1
ATOM 3008 N N . ASN A 1 359 ? -16.193 5.426 10.494 1.00 94.62 359 ASN A N 1
ATOM 3009 C CA . ASN A 1 359 ? -15.736 6.768 10.118 1.00 94.62 359 ASN A CA 1
ATOM 3010 C C . ASN A 1 359 ? -15.758 7.750 11.299 1.00 94.62 359 ASN A C 1
ATOM 3012 O O . ASN A 1 359 ? -15.011 8.727 11.307 1.00 94.62 359 ASN A O 1
ATOM 3016 N N . ASP A 1 360 ? -16.620 7.501 12.287 1.00 94.75 360 ASP A N 1
ATOM 3017 C CA . ASP A 1 360 ? -16.760 8.342 13.468 1.00 94.75 360 ASP A CA 1
ATOM 3018 C C . ASP A 1 360 ? -15.895 7.886 14.654 1.00 94.75 360 ASP A C 1
ATOM 3020 O O . ASP A 1 360 ? -15.532 8.736 15.475 1.00 94.75 360 ASP A O 1
ATOM 3024 N N . TYR A 1 361 ? -15.588 6.584 14.761 1.00 96.94 361 TYR A N 1
ATOM 3025 C CA . TYR A 1 361 ? -14.993 5.982 15.964 1.00 96.94 361 TYR A CA 1
ATOM 3026 C C . TYR A 1 361 ? -13.742 5.123 15.735 1.00 96.94 361 TYR A C 1
ATOM 3028 O O . TYR A 1 361 ? -12.951 5.007 16.667 1.00 96.94 361 TYR A O 1
ATOM 3036 N N . ALA A 1 362 ? -13.507 4.552 14.548 1.00 96.88 362 ALA A N 1
ATOM 3037 C CA . ALA A 1 362 ? -12.431 3.575 14.334 1.00 96.88 362 ALA A CA 1
ATOM 3038 C C . ALA A 1 362 ? -11.042 4.159 14.624 1.00 96.88 362 ALA A C 1
ATOM 3040 O O . ALA A 1 362 ? -10.266 3.567 15.366 1.00 96.88 362 ALA A O 1
ATOM 3041 N N . GLY A 1 363 ? -10.767 5.380 14.157 1.00 95.19 363 GLY A N 1
ATOM 3042 C CA . GLY A 1 363 ? -9.514 6.058 14.492 1.00 95.19 363 GLY A CA 1
ATOM 3043 C C . GLY A 1 363 ? -9.367 6.386 15.980 1.00 95.19 363 GLY A C 1
ATOM 3044 O O . GLY A 1 363 ? -8.254 6.482 16.481 1.00 95.19 363 GLY A O 1
ATOM 3045 N N . LEU A 1 364 ? -10.469 6.535 16.723 1.00 95.56 364 LEU A N 1
ATOM 3046 C CA . LEU A 1 364 ? -10.425 6.780 18.168 1.00 95.56 364 LEU A CA 1
ATOM 3047 C C . LEU A 1 364 ? -10.142 5.502 18.973 1.00 95.56 364 LEU A C 1
ATOM 3049 O O . LEU A 1 364 ? -9.679 5.622 20.104 1.00 95.56 364 LEU A O 1
ATOM 3053 N N . LEU A 1 365 ? -10.384 4.313 18.403 1.00 96.69 365 LEU A N 1
ATOM 3054 C CA . LEU A 1 365 ? -10.017 3.025 19.011 1.00 96.69 365 LEU A CA 1
ATOM 3055 C C . LEU A 1 365 ? -8.498 2.832 19.077 1.00 96.69 365 LEU A C 1
ATOM 3057 O O . LEU A 1 365 ? -8.020 2.148 19.973 1.00 96.69 365 LEU A O 1
ATOM 3061 N N . LEU A 1 366 ? -7.759 3.442 18.145 1.00 95.50 366 LEU A N 1
ATOM 3062 C CA . LEU A 1 366 ? -6.295 3.393 18.078 1.00 95.50 366 LEU A CA 1
ATOM 3063 C C . LEU A 1 366 ? -5.638 4.664 18.634 1.00 95.50 366 LEU A C 1
ATOM 3065 O O . LEU A 1 366 ? -4.449 4.893 18.432 1.00 95.50 366 LEU A O 1
ATOM 3069 N N . TYR A 1 367 ? -6.400 5.542 19.294 1.00 92.88 367 TYR A N 1
ATOM 3070 C CA . TYR A 1 367 ? -5.837 6.791 19.786 1.00 92.88 367 TYR A CA 1
ATOM 3071 C C . TYR A 1 367 ? -4.951 6.557 21.011 1.00 92.88 367 TYR A C 1
ATOM 3073 O O . TYR A 1 367 ? -5.457 6.337 22.112 1.00 92.88 367 TYR A O 1
ATOM 3081 N N . HIS A 1 368 ? -3.644 6.728 20.818 1.00 89.56 368 HIS A N 1
ATOM 3082 C CA . HIS A 1 368 ? -2.645 6.783 21.878 1.00 89.56 368 HIS A CA 1
ATOM 3083 C C . HIS A 1 368 ? -1.822 8.079 21.727 1.00 89.56 368 HIS A C 1
ATOM 3085 O O . HIS A 1 368 ? -1.164 8.261 20.701 1.00 89.56 368 HIS A O 1
ATOM 3091 N N . PRO A 1 369 ? -1.906 9.039 22.668 1.00 81.88 369 PRO A N 1
ATOM 3092 C CA . PRO A 1 369 ? -1.291 10.357 22.496 1.00 81.88 369 PRO A CA 1
ATOM 3093 C C . PRO A 1 369 ? 0.238 10.335 22.619 1.00 81.88 369 PRO A C 1
ATOM 3095 O O . PRO A 1 369 ? 0.897 11.195 22.045 1.00 81.88 369 PRO A O 1
ATOM 3098 N N . GLU A 1 370 ? 0.787 9.367 23.354 1.00 84.38 370 GLU A N 1
ATOM 3099 C CA . GLU A 1 370 ? 2.220 9.300 23.668 1.00 84.38 370 GLU A CA 1
ATOM 3100 C C . GLU A 1 370 ? 3.037 8.545 22.610 1.00 84.38 370 GLU A C 1
ATOM 3102 O O . GLU A 1 370 ? 4.233 8.782 22.475 1.00 84.38 370 GLU A O 1
ATOM 3107 N N . ASP A 1 371 ? 2.404 7.658 21.836 1.00 81.62 371 ASP A N 1
ATOM 3108 C CA . ASP A 1 371 ? 3.099 6.802 20.871 1.00 81.62 371 ASP A CA 1
ATOM 3109 C C . ASP A 1 371 ? 2.172 6.422 19.709 1.00 81.62 371 ASP A C 1
ATOM 3111 O O . ASP A 1 371 ? 1.201 5.685 19.874 1.00 81.62 371 ASP A O 1
ATOM 3115 N N . LEU A 1 372 ? 2.500 6.917 18.512 1.00 76.62 372 LEU A N 1
ATOM 3116 C CA . LEU A 1 372 ? 1.762 6.629 17.279 1.00 76.62 372 LEU A CA 1
ATOM 3117 C C . LEU A 1 372 ? 1.893 5.161 16.837 1.00 76.62 372 LEU A C 1
ATOM 3119 O O . LEU A 1 372 ? 1.046 4.677 16.087 1.00 76.62 372 LEU A O 1
ATOM 3123 N N . ASN A 1 373 ? 2.948 4.466 17.267 1.00 79.69 373 ASN A N 1
ATOM 3124 C CA . ASN A 1 373 ? 3.241 3.084 16.891 1.00 79.69 373 ASN A CA 1
ATOM 3125 C C . ASN A 1 373 ? 2.701 2.068 17.904 1.00 79.69 373 ASN A C 1
ATOM 3127 O O . ASN A 1 373 ? 2.539 0.894 17.558 1.00 79.69 373 ASN A O 1
ATOM 3131 N N . ALA A 1 374 ? 2.385 2.500 19.129 1.00 84.88 374 ALA A N 1
ATOM 3132 C CA . ALA A 1 374 ? 1.871 1.636 20.188 1.00 84.88 374 ALA A CA 1
ATOM 3133 C C . ALA A 1 374 ? 0.655 0.791 19.763 1.00 84.88 374 ALA A C 1
ATOM 3135 O O . ALA A 1 374 ? 0.660 -0.407 20.049 1.00 84.88 374 ALA A O 1
ATOM 3136 N N . PRO A 1 375 ? -0.349 1.317 19.029 1.00 86.25 375 PRO A N 1
ATOM 3137 C CA . PRO A 1 375 ? -1.485 0.504 18.597 1.00 86.25 375 PRO A CA 1
ATOM 3138 C C . PRO A 1 375 ? -1.087 -0.630 17.646 1.00 86.25 375 PRO A C 1
ATOM 3140 O O . PRO A 1 375 ? -1.627 -1.725 17.754 1.00 86.25 375 PRO A O 1
ATOM 3143 N N . GLY A 1 376 ? -0.111 -0.408 16.760 1.00 85.38 376 GLY A N 1
ATOM 3144 C CA . GLY A 1 376 ? 0.395 -1.452 15.861 1.00 85.38 376 GLY A CA 1
ATOM 3145 C C . GLY A 1 376 ? 1.208 -2.501 16.603 1.00 85.38 376 GLY A C 1
ATOM 3146 O O . GLY A 1 376 ? 1.020 -3.695 16.387 1.00 85.38 376 GLY A O 1
ATOM 3147 N N . ASN A 1 377 ? 2.044 -2.052 17.542 1.00 85.94 377 ASN A N 1
ATOM 3148 C CA . ASN A 1 377 ? 2.777 -2.914 18.467 1.00 85.94 377 ASN A CA 1
ATOM 3149 C C . ASN A 1 377 ? 1.834 -3.797 19.304 1.00 85.94 377 ASN A C 1
ATOM 3151 O O . ASN A 1 377 ? 2.090 -4.987 19.477 1.00 85.94 377 ASN A O 1
ATOM 3155 N N . ALA A 1 378 ? 0.731 -3.239 19.801 1.00 89.62 378 ALA A N 1
ATOM 3156 C CA . ALA A 1 378 ? -0.275 -3.996 20.533 1.00 89.62 378 ALA A CA 1
ATOM 3157 C C . ALA A 1 378 ? -1.027 -4.963 19.611 1.00 89.62 378 ALA A C 1
ATOM 3159 O O . ALA A 1 378 ? -1.145 -6.144 19.931 1.00 89.62 378 ALA A O 1
ATOM 3160 N N . TYR A 1 379 ? -1.511 -4.479 18.465 1.00 92.19 379 TYR A N 1
ATOM 3161 C CA . TYR A 1 379 ? -2.383 -5.251 17.587 1.00 92.19 379 TYR A CA 1
ATOM 3162 C C . TYR A 1 379 ? -1.659 -6.414 16.907 1.00 92.19 379 TYR A C 1
ATOM 3164 O O . TYR A 1 379 ? -2.199 -7.510 16.924 1.00 92.19 379 TYR A O 1
ATOM 3172 N N . PHE A 1 380 ? -0.470 -6.212 16.331 1.00 87.38 380 PHE A N 1
ATOM 3173 C CA . PHE A 1 380 ? 0.243 -7.262 15.581 1.00 87.38 380 PHE A CA 1
ATOM 3174 C C . PHE A 1 380 ? 1.250 -8.045 16.421 1.00 87.38 380 PHE A C 1
ATOM 3176 O O . PHE A 1 380 ? 1.461 -9.224 16.190 1.00 87.38 380 PHE A O 1
ATOM 3183 N N . PHE A 1 381 ? 1.886 -7.414 17.406 1.00 87.44 381 PHE A N 1
ATOM 3184 C CA . PHE A 1 381 ? 2.990 -8.052 18.132 1.00 87.44 381 PHE A CA 1
ATOM 3185 C C . PHE A 1 381 ? 2.587 -8.525 19.525 1.00 87.44 381 PHE A C 1
ATOM 3187 O O . PHE A 1 381 ? 3.428 -9.067 20.239 1.00 87.44 381 PHE A O 1
ATOM 3194 N N . TYR A 1 382 ? 1.342 -8.266 19.944 1.00 88.06 382 TYR A N 1
ATOM 3195 C CA . TYR A 1 382 ? 0.851 -8.540 21.296 1.00 88.06 382 TYR A CA 1
ATOM 3196 C C . TYR A 1 382 ? 1.765 -7.984 22.408 1.00 88.06 382 TYR A C 1
ATOM 3198 O O . TYR A 1 382 ? 1.735 -8.460 23.540 1.00 88.06 382 TYR A O 1
ATOM 3206 N N . LYS A 1 383 ? 2.561 -6.936 22.118 1.00 85.38 383 LYS A N 1
ATOM 3207 C CA . LYS A 1 383 ? 3.490 -6.319 23.089 1.00 85.38 383 LYS A CA 1
ATOM 3208 C C . LYS A 1 383 ? 2.769 -5.736 24.304 1.00 85.38 383 LYS A C 1
ATOM 3210 O O . LYS A 1 383 ? 3.362 -5.605 25.371 1.00 85.38 383 LYS A O 1
ATOM 3215 N N . HIS A 1 384 ? 1.499 -5.385 24.130 1.00 85.88 384 HIS A N 1
ATOM 3216 C CA . HIS A 1 384 ? 0.620 -4.901 25.182 1.00 85.88 384 HIS A CA 1
ATOM 3217 C C . HIS A 1 384 ? -0.647 -5.747 25.204 1.00 85.88 384 HIS A C 1
ATOM 3219 O O . HIS A 1 384 ? -1.214 -6.050 24.151 1.00 85.88 384 HIS A O 1
ATOM 3225 N N . ALA A 1 385 ? -1.110 -6.097 26.403 1.00 88.88 385 ALA A N 1
ATOM 3226 C CA . ALA A 1 385 ? -2.417 -6.713 26.571 1.00 88.88 385 ALA A CA 1
ATOM 3227 C C . ALA A 1 385 ? -3.504 -5.767 26.038 1.00 88.88 385 ALA A C 1
ATOM 3229 O O . ALA A 1 385 ? -3.432 -4.554 26.244 1.00 88.88 385 ALA A O 1
ATOM 3230 N N . TRP A 1 386 ? -4.521 -6.311 25.365 1.00 94.25 386 TRP A N 1
ATOM 3231 C CA . TRP A 1 386 ? -5.639 -5.534 24.816 1.00 94.25 386 TRP A CA 1
ATOM 3232 C C . TRP A 1 386 ? -6.646 -5.167 25.916 1.00 94.25 386 TRP A C 1
ATOM 3234 O O . TRP A 1 386 ? -7.830 -5.482 25.844 1.00 94.25 386 TRP A O 1
ATOM 3244 N N . ILE A 1 387 ? -6.158 -4.515 26.963 1.00 94.56 387 ILE A N 1
ATOM 3245 C CA . ILE A 1 387 ? -6.922 -3.985 28.092 1.00 94.56 387 ILE A CA 1
ATOM 3246 C C . ILE A 1 387 ? -6.692 -2.478 28.182 1.00 94.56 387 ILE A C 1
ATOM 3248 O O . ILE A 1 387 ? -5.793 -1.944 27.532 1.00 94.56 387 ILE A O 1
ATOM 3252 N N . GLU A 1 388 ? -7.510 -1.799 28.985 1.00 92.00 388 GLU A N 1
ATOM 3253 C CA . GLU A 1 388 ? -7.338 -0.376 29.304 1.00 92.00 388 GLU A CA 1
ATOM 3254 C C . GLU A 1 388 ? -7.160 0.492 28.039 1.00 92.00 388 GLU A C 1
ATOM 3256 O O . GLU A 1 388 ? -8.059 0.548 27.195 1.00 92.00 388 GLU A O 1
ATOM 3261 N N . ASP A 1 389 ? -5.999 1.133 27.881 1.00 90.06 389 ASP A N 1
ATOM 3262 C CA . ASP A 1 389 ? -5.673 2.027 26.766 1.00 90.06 389 ASP A CA 1
ATOM 3263 C C . ASP A 1 389 ? -5.622 1.314 25.403 1.00 90.06 389 ASP A C 1
ATOM 3265 O O . ASP A 1 389 ? -5.811 1.950 24.364 1.00 90.06 389 ASP A O 1
ATOM 3269 N N . PHE A 1 390 ? -5.448 -0.011 25.392 1.00 94.50 390 PHE A N 1
ATOM 3270 C CA . PHE A 1 390 ? -5.437 -0.846 24.188 1.00 94.50 390 PHE A CA 1
ATOM 3271 C C . PHE A 1 390 ? -6.723 -1.655 24.001 1.00 94.50 390 PHE A C 1
ATOM 3273 O O . PHE A 1 390 ? -6.820 -2.430 23.046 1.00 94.50 390 PHE A O 1
ATOM 3280 N N . ALA A 1 391 ? -7.745 -1.457 24.845 1.00 96.38 391 ALA A N 1
ATOM 3281 C CA . ALA A 1 391 ? -9.023 -2.167 24.737 1.00 96.38 391 ALA A CA 1
ATOM 3282 C C . ALA A 1 391 ? -9.704 -1.974 23.368 1.00 96.38 391 ALA A C 1
ATOM 3284 O O . ALA A 1 391 ? -10.454 -2.841 22.916 1.00 96.38 391 ALA A O 1
ATOM 3285 N N . GLY A 1 392 ? -9.408 -0.866 22.677 1.00 97.12 392 GLY A N 1
ATOM 3286 C CA . GLY A 1 392 ? -9.886 -0.604 21.322 1.00 97.12 392 GLY A CA 1
ATOM 3287 C C . GLY A 1 392 ? -9.444 -1.646 20.287 1.00 97.12 392 GLY A C 1
ATOM 3288 O O . GLY A 1 392 ? -10.183 -1.877 19.329 1.00 97.1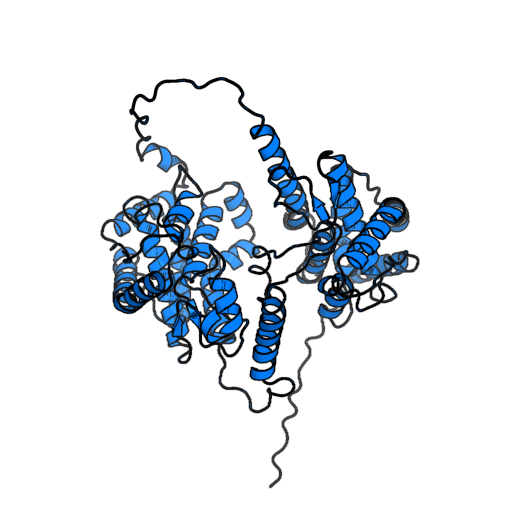2 392 GLY A O 1
ATOM 3289 N N . CYS A 1 393 ? -8.318 -2.338 20.505 1.00 97.12 393 CYS A N 1
ATOM 3290 C CA . CYS A 1 393 ? -7.853 -3.420 19.633 1.00 97.12 393 CYS A CA 1
ATOM 3291 C C . CYS A 1 393 ? -8.863 -4.575 19.556 1.00 97.12 393 CYS A C 1
ATOM 3293 O O . CYS A 1 393 ? -9.069 -5.107 18.468 1.00 97.12 393 CYS A O 1
ATOM 3295 N N . ASN A 1 394 ? -9.565 -4.895 20.655 1.00 98.06 394 ASN A N 1
ATOM 3296 C CA . ASN A 1 394 ? -10.619 -5.921 20.651 1.00 98.06 394 ASN A CA 1
ATOM 3297 C C . ASN A 1 394 ? -11.769 -5.544 19.710 1.00 98.06 394 ASN A C 1
ATOM 3299 O O . ASN A 1 394 ? -12.266 -6.380 18.966 1.00 98.06 394 ASN A O 1
ATOM 3303 N N . VAL A 1 395 ? -12.172 -4.269 19.705 1.00 98.31 395 VAL A N 1
ATOM 3304 C CA . VAL A 1 395 ? -13.265 -3.794 18.844 1.00 98.31 395 VAL A CA 1
ATOM 3305 C C . VAL A 1 395 ? -12.846 -3.783 17.377 1.00 98.31 395 VAL A C 1
ATOM 3307 O O . VAL A 1 395 ? -13.636 -4.156 16.515 1.00 98.31 395 VAL A O 1
ATOM 3310 N N . VAL A 1 396 ? -11.608 -3.371 17.081 1.00 98.06 396 VAL A N 1
ATOM 3311 C CA . VAL A 1 396 ? -11.042 -3.429 15.720 1.00 98.06 396 VAL A CA 1
ATOM 3312 C C . VAL A 1 396 ? -10.974 -4.881 15.237 1.00 98.06 396 VAL A C 1
ATOM 3314 O O . VAL A 1 396 ? -11.337 -5.168 14.099 1.00 98.06 396 VAL A O 1
ATOM 3317 N N . PHE A 1 397 ? -10.578 -5.810 16.109 1.00 97.50 397 PHE A N 1
ATOM 3318 C CA . PHE A 1 397 ? -10.563 -7.240 15.814 1.00 97.50 397 PHE A CA 1
ATOM 3319 C C . PHE A 1 397 ? -11.970 -7.783 15.518 1.00 97.50 397 PHE A C 1
ATOM 3321 O O . PHE A 1 397 ? -12.195 -8.356 14.455 1.00 97.50 397 PHE A O 1
ATOM 3328 N N . ASP A 1 398 ? -12.946 -7.517 16.387 1.00 98.56 398 ASP A N 1
ATOM 3329 C CA . ASP A 1 398 ? -14.336 -7.959 16.209 1.00 98.56 398 ASP A CA 1
ATOM 3330 C C . ASP A 1 398 ? -15.019 -7.327 14.988 1.00 98.56 398 ASP A C 1
ATOM 3332 O O . ASP A 1 398 ? -15.875 -7.939 14.348 1.00 98.56 398 ASP A O 1
ATOM 3336 N N . MET A 1 399 ? -14.622 -6.110 14.623 1.00 98.50 399 MET A N 1
ATOM 3337 C CA . MET A 1 399 ? -15.056 -5.456 13.394 1.00 98.50 399 MET A CA 1
ATOM 3338 C C . MET A 1 399 ? -14.510 -6.170 12.147 1.00 98.50 399 MET A C 1
ATOM 3340 O O . MET A 1 399 ? -15.237 -6.293 11.159 1.00 98.50 399 MET A O 1
ATOM 3344 N N . GLY A 1 400 ? -13.282 -6.695 12.202 1.00 98.06 400 GLY A N 1
ATOM 3345 C CA . GLY A 1 400 ? -12.726 -7.571 11.168 1.00 98.06 400 GLY A CA 1
ATOM 3346 C C . GLY A 1 400 ? -13.415 -8.937 11.110 1.00 98.06 400 GLY A C 1
ATOM 3347 O O . GLY A 1 400 ? -13.735 -9.390 10.012 1.00 98.06 400 GLY A O 1
ATOM 3348 N N . ILE A 1 401 ? -13.758 -9.538 12.260 1.00 98.25 401 ILE A N 1
ATOM 3349 C CA . ILE A 1 401 ? -14.617 -10.739 12.310 1.00 98.25 401 ILE A CA 1
ATOM 3350 C C . ILE A 1 401 ? -15.944 -10.456 11.606 1.00 98.25 401 ILE A C 1
ATOM 3352 O O . ILE A 1 401 ? -16.343 -11.206 10.723 1.00 98.25 401 ILE A O 1
ATOM 3356 N N . ALA A 1 402 ? -16.617 -9.356 11.954 1.00 98.38 402 ALA A N 1
ATOM 3357 C CA . ALA A 1 402 ? -17.899 -9.002 11.357 1.00 98.38 402 ALA A CA 1
ATOM 3358 C C . ALA A 1 402 ? -17.811 -8.832 9.838 1.00 98.38 402 ALA A C 1
ATOM 3360 O O . ALA A 1 402 ? -18.658 -9.368 9.128 1.00 98.38 402 ALA A O 1
ATOM 3361 N N . LEU A 1 403 ? -16.790 -8.130 9.331 1.00 98.12 403 LEU A N 1
ATOM 3362 C CA . LEU A 1 403 ? -16.584 -7.991 7.889 1.00 98.12 403 LEU A CA 1
ATOM 3363 C C . LEU A 1 403 ? -16.376 -9.356 7.221 1.00 98.12 403 LEU A C 1
ATOM 3365 O O . LEU A 1 403 ? -17.020 -9.632 6.211 1.00 98.12 403 LEU A O 1
ATOM 3369 N N . GLY A 1 404 ? -15.525 -10.212 7.790 1.00 97.38 404 GLY A N 1
ATOM 3370 C CA . GLY A 1 404 ? -15.248 -11.516 7.202 1.00 97.38 404 GLY A CA 1
ATOM 3371 C C . GLY A 1 404 ? -16.453 -12.458 7.201 1.00 97.38 404 GLY A C 1
ATOM 3372 O O . GLY A 1 404 ? -16.766 -13.065 6.181 1.00 97.38 404 GLY A O 1
ATOM 3373 N N . GLU A 1 405 ? -17.211 -12.495 8.297 1.00 97.88 405 GLU A N 1
ATOM 3374 C CA . GLU A 1 405 ? -18.462 -13.256 8.393 1.00 97.88 405 GLU A CA 1
ATOM 3375 C C . GLU A 1 405 ? -19.532 -12.726 7.427 1.00 97.88 405 GLU A C 1
ATOM 3377 O O . GLU A 1 405 ? -20.304 -13.498 6.860 1.00 97.88 405 GLU A O 1
ATOM 3382 N N . PHE A 1 406 ? -19.576 -11.411 7.186 1.00 97.69 406 PHE A N 1
ATOM 3383 C CA . PHE A 1 406 ? -20.476 -10.835 6.187 1.00 97.69 406 PHE A CA 1
ATOM 3384 C C . PHE A 1 406 ? -20.069 -11.215 4.763 1.00 97.69 406 PHE A C 1
ATOM 3386 O O . PHE A 1 406 ? -20.954 -11.497 3.960 1.00 97.69 406 PHE A O 1
ATOM 3393 N N . ILE A 1 407 ? -18.772 -11.260 4.451 1.00 95.62 407 ILE A N 1
ATOM 3394 C CA . ILE A 1 407 ? -18.272 -11.739 3.154 1.00 95.62 407 ILE A CA 1
ATOM 3395 C C . ILE A 1 407 ? -18.679 -13.204 2.947 1.00 95.62 407 ILE A C 1
ATOM 3397 O O . ILE A 1 407 ? -19.366 -13.501 1.973 1.00 95.62 407 ILE A O 1
ATOM 3401 N N . ILE A 1 408 ? -18.359 -14.091 3.897 1.00 95.19 408 ILE A N 1
ATOM 3402 C CA . ILE A 1 408 ? -18.679 -15.530 3.825 1.00 95.19 408 ILE A CA 1
ATOM 3403 C C . ILE A 1 408 ? -20.189 -15.767 3.690 1.00 95.19 408 ILE A C 1
ATOM 3405 O O . ILE A 1 408 ? -20.621 -16.569 2.867 1.00 95.19 408 ILE A O 1
ATOM 3409 N N . ALA A 1 409 ? -21.019 -15.017 4.420 1.00 94.44 409 ALA A N 1
ATOM 3410 C CA . ALA A 1 409 ? -22.476 -15.130 4.318 1.00 94.44 409 ALA A CA 1
ATOM 3411 C C . ALA A 1 409 ? -23.037 -14.793 2.920 1.00 94.44 409 ALA A C 1
ATOM 3413 O O . ALA A 1 409 ? -24.148 -15.213 2.603 1.00 94.44 409 ALA A O 1
ATOM 3414 N N . ASN A 1 410 ? -22.302 -14.033 2.100 1.00 93.81 410 ASN A N 1
ATOM 3415 C CA . ASN A 1 410 ? -22.671 -13.728 0.712 1.00 93.81 410 ASN A CA 1
ATOM 3416 C C . ASN A 1 410 ? -21.892 -14.575 -0.311 1.00 93.81 410 ASN A C 1
ATOM 3418 O O . ASN A 1 410 ? -22.200 -14.521 -1.498 1.00 93.81 410 ASN A O 1
ATOM 3422 N N . CYS A 1 411 ? -20.902 -15.344 0.143 1.00 92.56 411 CYS A N 1
ATOM 3423 C CA . CYS A 1 411 ? -19.935 -16.056 -0.682 1.00 92.56 411 CYS A CA 1
ATOM 3424 C C . CYS A 1 411 ? -19.686 -17.457 -0.083 1.00 92.56 411 CYS A C 1
ATOM 3426 O O . CYS A 1 411 ? -18.660 -17.670 0.561 1.00 92.56 411 CYS A O 1
ATOM 3428 N N . PRO A 1 412 ? -20.619 -18.415 -0.234 1.00 88.38 412 PRO A N 1
ATOM 3429 C CA . PRO A 1 412 ? -20.666 -19.642 0.574 1.00 88.38 412 PRO A CA 1
ATOM 3430 C C . PRO A 1 412 ? -19.470 -20.595 0.424 1.00 88.38 412 PRO A C 1
ATOM 3432 O O . PRO A 1 412 ? -19.283 -21.451 1.283 1.00 88.38 412 PRO A O 1
ATOM 3435 N N . ASN A 1 413 ? -18.666 -20.460 -0.635 1.00 89.19 413 ASN A N 1
ATOM 3436 C CA . ASN A 1 413 ? -17.439 -21.256 -0.804 1.00 89.19 413 ASN A CA 1
ATOM 3437 C C . ASN A 1 413 ? -16.225 -20.628 -0.110 1.00 89.19 413 ASN A C 1
ATOM 3439 O O . ASN A 1 413 ? -15.174 -21.257 -0.042 1.00 89.19 413 ASN A O 1
ATOM 3443 N N . LEU A 1 414 ? -16.350 -19.390 0.368 1.00 91.88 414 LEU A N 1
ATOM 3444 C CA . LEU A 1 414 ? -15.293 -18.738 1.117 1.00 91.88 414 LEU A CA 1
ATOM 3445 C C . LEU A 1 414 ? -15.304 -19.218 2.563 1.00 91.88 414 LEU A C 1
ATOM 3447 O O . LEU A 1 414 ? -16.356 -19.427 3.167 1.00 91.88 414 LEU A O 1
ATOM 3451 N N . TYR A 1 415 ? -14.118 -19.358 3.137 1.00 94.31 415 TYR A N 1
ATOM 3452 C CA . TYR A 1 415 ? -13.958 -19.845 4.498 1.00 94.31 415 TYR A CA 1
ATOM 3453 C C . TYR A 1 415 ? -12.705 -19.258 5.147 1.00 94.31 415 TYR A C 1
ATOM 3455 O O . TYR A 1 415 ? -11.808 -18.751 4.474 1.00 94.31 415 TYR A O 1
ATOM 3463 N N . TRP A 1 416 ? -12.657 -19.299 6.477 1.00 95.62 416 TRP A N 1
ATOM 3464 C CA . TRP A 1 416 ? -11.497 -18.834 7.232 1.00 95.62 416 TRP A CA 1
ATOM 3465 C C . TRP A 1 416 ? -10.357 -19.855 7.181 1.00 95.62 416 TRP A C 1
ATOM 3467 O O . TRP A 1 416 ? -10.592 -21.044 7.378 1.00 95.62 416 TRP A O 1
ATOM 3477 N N . THR A 1 417 ? -9.126 -19.384 7.013 1.00 92.81 417 THR A N 1
ATOM 3478 C CA . THR A 1 417 ? -7.882 -20.161 7.116 1.00 92.81 417 THR A CA 1
ATOM 3479 C C . THR A 1 417 ? -6.791 -19.311 7.777 1.00 92.81 417 THR A C 1
ATOM 3481 O O . THR A 1 417 ? -6.897 -18.089 7.807 1.00 92.81 417 THR A O 1
ATOM 3484 N N . PHE A 1 418 ? -5.741 -19.926 8.315 1.00 87.25 418 PHE A N 1
ATOM 3485 C CA . PHE A 1 418 ? -4.541 -19.233 8.826 1.00 87.25 418 PHE A CA 1
ATOM 3486 C C . PHE A 1 418 ? -3.306 -19.462 7.934 1.00 87.25 418 PHE A C 1
ATOM 3488 O O . PHE A 1 418 ? -2.200 -19.006 8.236 1.00 87.25 418 PHE A O 1
ATOM 3495 N N . ASP A 1 419 ? -3.488 -20.208 6.842 1.00 82.44 419 ASP A N 1
ATOM 3496 C CA . ASP A 1 419 ? -2.415 -20.698 5.981 1.00 82.44 419 ASP A CA 1
ATOM 3497 C C . ASP A 1 419 ? -2.879 -20.840 4.518 1.00 82.44 419 ASP A C 1
ATOM 3499 O O . ASP A 1 419 ? -2.866 -21.936 3.952 1.00 82.44 419 ASP A O 1
ATOM 3503 N N . PRO A 1 420 ? -3.320 -19.738 3.882 1.00 71.38 420 PRO A N 1
ATOM 3504 C CA . PRO A 1 420 ? -3.840 -19.784 2.514 1.00 71.38 420 PRO A CA 1
ATOM 3505 C C . PRO A 1 420 ? -2.767 -20.195 1.495 1.00 71.38 420 PRO A C 1
ATOM 3507 O O . PRO A 1 420 ? -3.086 -20.729 0.436 1.00 71.38 420 PRO A O 1
ATOM 3510 N N . LEU A 1 421 ? -1.486 -19.966 1.810 1.00 73.69 421 LEU A N 1
ATOM 3511 C CA . LEU A 1 421 ? -0.374 -20.326 0.935 1.00 73.69 421 LEU A CA 1
ATOM 3512 C C . LEU A 1 421 ? -0.158 -21.834 0.861 1.00 73.69 421 LEU A C 1
ATOM 3514 O O . LEU A 1 421 ? 0.112 -22.321 -0.224 1.00 73.69 421 LEU A O 1
ATOM 3518 N N . SER A 1 422 ? -0.307 -22.590 1.953 1.00 76.12 422 SER A N 1
ATOM 3519 C CA . SER A 1 422 ? -0.115 -24.052 1.880 1.00 76.12 422 SER A CA 1
ATOM 3520 C C . SER A 1 422 ? -1.227 -24.778 1.151 1.00 76.12 422 SER A C 1
ATOM 3522 O O . SER A 1 422 ? -0.994 -25.861 0.626 1.00 76.12 422 SER A O 1
ATOM 3524 N N . GLU A 1 423 ? -2.427 -24.203 1.139 1.00 72.75 423 GLU A N 1
ATOM 3525 C CA . GLU A 1 423 ? -3.535 -24.719 0.340 1.00 72.75 423 GLU A CA 1
ATOM 3526 C C . GLU A 1 423 ? -3.242 -24.568 -1.159 1.00 72.75 423 GLU A C 1
ATOM 3528 O O . GLU A 1 423 ? -3.522 -25.474 -1.937 1.00 72.75 423 GLU A O 1
ATOM 3533 N N . LYS A 1 424 ? -2.653 -23.431 -1.548 1.00 72.75 424 LYS A N 1
ATOM 3534 C CA . LYS A 1 424 ? -2.440 -23.054 -2.951 1.00 72.75 424 LYS A CA 1
ATOM 3535 C C . LYS A 1 424 ? -1.080 -23.493 -3.518 1.00 72.75 424 LYS A C 1
ATOM 3537 O O . LYS A 1 424 ? -1.003 -23.823 -4.693 1.00 72.75 424 LYS A O 1
ATOM 3542 N N . PHE A 1 425 ? -0.032 -23.493 -2.695 1.00 76.38 425 PHE A N 1
ATOM 3543 C CA . PHE A 1 425 ? 1.374 -23.718 -3.064 1.00 76.38 425 PHE A CA 1
ATOM 3544 C C . PHE A 1 425 ? 2.076 -24.563 -1.988 1.00 76.38 425 PHE A C 1
ATOM 3546 O O . PHE A 1 425 ? 2.834 -24.040 -1.161 1.00 76.38 425 PHE A O 1
ATOM 3553 N N . PRO A 1 426 ? 1.801 -25.875 -1.918 1.00 75.44 426 PRO A N 1
ATOM 3554 C CA . PRO A 1 426 ? 2.280 -26.714 -0.828 1.00 75.44 426 PRO A CA 1
ATOM 3555 C C . PRO A 1 426 ? 3.810 -26.816 -0.772 1.00 75.44 426 PRO A C 1
ATOM 3557 O O . PRO A 1 426 ? 4.344 -26.891 0.337 1.00 75.44 426 PRO A O 1
ATOM 3560 N N . LYS A 1 427 ? 4.529 -26.792 -1.908 1.00 75.56 427 LYS A N 1
ATOM 3561 C CA . LYS A 1 427 ? 6.001 -26.836 -1.905 1.00 75.56 427 LYS A CA 1
ATOM 3562 C C . LYS A 1 427 ? 6.611 -25.477 -1.590 1.00 75.56 427 LYS A C 1
ATOM 3564 O O . LYS A 1 427 ? 7.347 -25.373 -0.608 1.00 75.56 427 LYS A O 1
ATOM 3569 N N . SER A 1 428 ? 6.228 -24.419 -2.312 1.00 71.50 428 SER A N 1
ATOM 3570 C CA . SER A 1 428 ? 6.734 -23.065 -2.034 1.00 71.50 428 SER A CA 1
ATOM 3571 C C . SER A 1 428 ? 6.416 -22.631 -0.603 1.00 71.50 428 SER A C 1
ATOM 3573 O O . SER A 1 428 ? 7.238 -22.005 0.060 1.00 71.50 428 SER A O 1
ATOM 3575 N N . SER A 1 429 ? 5.253 -23.015 -0.064 1.00 72.69 429 SER A N 1
ATOM 3576 C CA . SER A 1 429 ? 4.934 -22.727 1.331 1.00 72.69 429 SER A CA 1
ATOM 3577 C C . SER A 1 429 ? 5.816 -23.493 2.317 1.00 72.69 429 SER A C 1
ATOM 3579 O O . SER A 1 429 ? 6.044 -22.957 3.399 1.00 72.69 429 SER A O 1
ATOM 3581 N N . ARG A 1 430 ? 6.300 -24.706 2.010 1.00 75.50 430 ARG A N 1
ATOM 3582 C CA . ARG A 1 430 ? 7.271 -25.407 2.873 1.00 75.50 430 ARG A CA 1
ATOM 3583 C C . ARG A 1 430 ? 8.598 -24.658 2.901 1.00 75.50 430 ARG A C 1
ATOM 3585 O O . ARG A 1 430 ? 9.085 -24.382 3.991 1.00 75.50 430 ARG A O 1
ATOM 3592 N N . LEU A 1 431 ? 9.115 -24.265 1.735 1.00 73.88 431 LEU A N 1
ATOM 3593 C CA . LEU A 1 431 ? 10.348 -23.479 1.631 1.00 73.88 431 LEU A CA 1
ATOM 3594 C C . LEU A 1 431 ? 10.223 -22.146 2.374 1.00 73.88 431 LEU A C 1
ATOM 3596 O O . LEU A 1 431 ? 11.031 -21.844 3.249 1.00 73.88 431 LEU A O 1
ATOM 3600 N N . LEU A 1 432 ? 9.147 -21.394 2.117 1.00 64.81 432 LEU A N 1
ATOM 3601 C CA . LEU A 1 432 ? 8.893 -20.121 2.791 1.00 64.81 432 LEU A CA 1
ATOM 3602 C C . LEU A 1 432 ? 8.777 -20.296 4.304 1.00 64.81 432 LEU A C 1
ATOM 3604 O O . LEU A 1 432 ? 9.326 -19.495 5.045 1.00 64.81 432 LEU A O 1
ATOM 3608 N N . LYS A 1 433 ? 8.114 -21.346 4.792 1.00 68.69 433 LYS A N 1
ATOM 3609 C CA . LYS A 1 433 ? 7.970 -21.585 6.238 1.00 68.69 433 LYS A CA 1
ATOM 3610 C C . LYS A 1 433 ? 9.244 -22.054 6.928 1.00 68.69 433 LYS A C 1
ATOM 3612 O O . LYS A 1 433 ? 9.324 -21.920 8.147 1.00 68.69 433 LYS A O 1
ATOM 3617 N N . ASN A 1 434 ? 10.211 -22.584 6.183 1.00 67.56 434 ASN A N 1
ATOM 3618 C CA . ASN A 1 434 ? 11.532 -22.905 6.716 1.00 67.56 434 ASN A CA 1
ATOM 3619 C C . ASN A 1 434 ? 12.380 -21.638 6.934 1.00 67.56 434 ASN A C 1
ATOM 3621 O O . ASN A 1 434 ? 13.347 -21.676 7.694 1.00 67.56 434 ASN A O 1
ATOM 3625 N N . LEU A 1 435 ? 12.001 -20.502 6.334 1.00 58.84 435 LEU A N 1
ATOM 3626 C CA . LEU A 1 435 ? 12.654 -19.218 6.568 1.00 58.84 435 LEU A CA 1
ATOM 3627 C C . LEU A 1 435 ? 12.140 -18.559 7.867 1.00 58.84 435 LEU A C 1
ATOM 3629 O O . LEU A 1 435 ? 10.925 -18.409 8.056 1.00 58.84 435 LEU A O 1
ATOM 3633 N N . PRO A 1 436 ? 13.035 -18.094 8.761 1.00 49.94 436 PRO A N 1
ATOM 3634 C CA . PRO A 1 436 ? 12.643 -17.372 9.968 1.00 49.94 436 PRO A CA 1
ATOM 3635 C C . PRO A 1 436 ? 11.779 -16.140 9.648 1.00 49.94 436 PRO A C 1
ATOM 3637 O O . PRO A 1 436 ? 12.193 -15.254 8.902 1.00 49.94 436 PRO A O 1
ATOM 3640 N N . GLY A 1 437 ? 10.587 -16.044 10.248 1.00 54.47 437 GLY A N 1
ATOM 3641 C CA . GLY A 1 437 ? 9.717 -14.864 10.120 1.00 54.47 437 GLY A CA 1
ATOM 3642 C C . GLY A 1 437 ? 8.750 -14.862 8.928 1.00 54.47 437 GLY A C 1
ATOM 3643 O O . GLY A 1 437 ? 8.122 -13.834 8.674 1.00 54.47 437 GLY A O 1
ATOM 3644 N N . MET A 1 438 ? 8.613 -15.980 8.213 1.00 51.72 438 MET A N 1
ATOM 3645 C CA . MET A 1 438 ? 7.655 -16.181 7.109 1.00 51.72 438 MET A CA 1
ATOM 3646 C C . MET A 1 438 ? 6.465 -17.081 7.512 1.00 51.72 438 MET A C 1
ATOM 3648 O O . MET A 1 438 ? 5.674 -17.509 6.669 1.00 51.72 438 MET A O 1
ATOM 3652 N N . SER A 1 439 ? 6.332 -17.402 8.802 1.00 60.38 439 SER A N 1
ATOM 3653 C CA . SER A 1 439 ? 5.472 -18.478 9.289 1.00 60.38 439 SER A CA 1
ATOM 3654 C C . SER A 1 439 ? 4.111 -17.981 9.781 1.00 60.38 439 SER A C 1
ATOM 3656 O O . SER A 1 439 ? 4.025 -17.327 10.806 1.00 60.38 439 SER A O 1
ATOM 3658 N N . PHE A 1 440 ? 3.049 -18.394 9.090 1.00 63.94 440 PHE A N 1
ATOM 3659 C CA . PHE A 1 440 ? 1.637 -18.283 9.488 1.00 63.94 440 PHE A CA 1
ATOM 3660 C C . PHE A 1 440 ? 1.043 -16.875 9.561 1.00 63.94 440 PHE A C 1
ATOM 3662 O O . PHE A 1 440 ? 1.663 -15.887 9.953 1.00 63.94 440 PHE A O 1
ATOM 3669 N N . TRP A 1 441 ? -0.217 -16.805 9.144 1.00 72.88 441 TRP A N 1
ATOM 3670 C CA . TRP A 1 441 ? -0.952 -15.565 8.990 1.00 72.88 441 TRP A CA 1
ATOM 3671 C C . TRP A 1 441 ? -2.020 -15.487 10.071 1.00 72.88 441 TRP A C 1
ATOM 3673 O O . TRP A 1 441 ? -2.487 -16.495 10.610 1.00 72.88 441 TRP A O 1
ATOM 3683 N N . ARG A 1 442 ? -2.439 -14.262 10.379 1.00 85.31 442 ARG A N 1
ATOM 3684 C CA . ARG A 1 442 ? -3.702 -14.059 11.086 1.00 85.31 442 ARG A CA 1
ATOM 3685 C C . ARG A 1 442 ? -4.829 -14.715 10.270 1.00 85.31 442 ARG A C 1
ATOM 3687 O O . ARG A 1 442 ? -4.665 -14.931 9.078 1.00 85.31 442 ARG A O 1
ATOM 3694 N N . ALA A 1 443 ? -5.960 -15.045 10.894 1.00 91.88 443 ALA A N 1
ATOM 3695 C CA . ALA A 1 443 ? -7.078 -15.633 10.160 1.00 91.88 443 ALA A CA 1
ATOM 3696 C C . ALA A 1 443 ? -7.482 -14.752 8.954 1.00 91.88 443 ALA A C 1
ATOM 3698 O O . ALA A 1 443 ? -7.761 -13.559 9.099 1.00 91.88 443 ALA A O 1
ATOM 3699 N N . GLU A 1 444 ? -7.516 -15.362 7.776 1.00 92.56 444 GLU A N 1
ATOM 3700 C CA . GLU A 1 444 ? -7.824 -14.768 6.476 1.00 92.56 444 GLU A CA 1
ATOM 3701 C C . GLU A 1 444 ? -8.931 -15.559 5.787 1.00 92.56 444 GLU A C 1
ATOM 3703 O O . GLU A 1 444 ? -9.266 -16.670 6.199 1.00 92.56 444 GLU A O 1
ATOM 3708 N N . ILE A 1 445 ? -9.513 -14.987 4.736 1.00 93.00 445 ILE A N 1
ATOM 3709 C CA . ILE A 1 445 ? -10.519 -15.665 3.922 1.00 93.00 445 ILE A CA 1
ATOM 3710 C C . ILE A 1 445 ? -9.851 -16.266 2.682 1.00 93.00 445 ILE A C 1
ATOM 3712 O O . ILE A 1 445 ? -9.243 -15.541 1.891 1.00 93.00 445 ILE A O 1
ATOM 3716 N N . SER A 1 446 ? -10.020 -17.577 2.501 1.00 90.19 446 SER A N 1
ATOM 3717 C CA . SER A 1 446 ? -9.626 -18.343 1.307 1.00 90.19 446 SER A CA 1
ATOM 3718 C C . SER A 1 446 ? -10.861 -18.910 0.591 1.00 90.19 446 SER A C 1
ATOM 3720 O O . SER A 1 446 ? -11.995 -18.609 0.968 1.00 90.19 446 SER A O 1
ATOM 3722 N N . GLY A 1 447 ? -10.639 -19.694 -0.467 1.00 86.69 447 GLY A N 1
ATOM 3723 C CA . GLY A 1 447 ? -11.682 -20.275 -1.321 1.00 86.69 447 GLY A CA 1
ATOM 3724 C C . GLY A 1 447 ? -12.035 -19.443 -2.561 1.00 86.69 447 GLY A C 1
ATOM 3725 O O . GLY A 1 447 ? -13.063 -19.687 -3.188 1.00 86.69 447 GLY A O 1
ATOM 3726 N N . TYR A 1 448 ? -11.220 -18.442 -2.909 1.00 83.69 448 TYR A N 1
ATOM 3727 C CA . TYR A 1 448 ? -11.350 -17.712 -4.175 1.00 83.69 448 TYR A CA 1
ATOM 3728 C C . TYR A 1 448 ? -10.780 -18.537 -5.337 1.00 83.69 448 TYR A C 1
ATOM 3730 O O . TYR A 1 448 ? -9.670 -19.051 -5.220 1.00 83.69 448 TYR A O 1
ATOM 3738 N N . ASP A 1 449 ? -11.476 -18.554 -6.479 1.00 72.56 449 ASP A N 1
ATOM 3739 C CA . ASP A 1 449 ? -10.987 -19.173 -7.727 1.00 72.56 449 ASP A CA 1
ATOM 3740 C C . ASP A 1 449 ? -9.709 -18.503 -8.256 1.00 72.56 449 ASP A C 1
ATOM 3742 O O . ASP A 1 449 ? -8.903 -19.118 -8.949 1.00 72.56 449 ASP A O 1
ATOM 3746 N N . SER A 1 450 ? -9.525 -17.215 -7.958 1.00 72.81 450 SER A N 1
ATOM 3747 C CA . SER A 1 450 ? -8.297 -16.508 -8.300 1.00 72.81 450 SER A CA 1
ATOM 3748 C C . SER A 1 450 ? -7.256 -16.688 -7.200 1.00 72.81 450 SER A C 1
ATOM 3750 O O . SER A 1 450 ? -7.467 -16.307 -6.044 1.00 72.81 450 SER A O 1
ATOM 3752 N N . LEU A 1 451 ? -6.076 -17.181 -7.579 1.00 65.50 451 LEU A N 1
ATOM 3753 C CA . LEU A 1 451 ? -4.920 -17.274 -6.686 1.00 65.50 451 LEU A CA 1
ATOM 3754 C C . LEU A 1 451 ? -4.499 -15.898 -6.142 1.00 65.50 451 LEU A C 1
ATOM 3756 O O . LEU A 1 451 ? -4.038 -15.821 -5.005 1.00 65.50 451 LEU A O 1
ATOM 3760 N N . THR A 1 452 ? -4.742 -14.821 -6.900 1.00 67.56 452 THR A N 1
ATOM 3761 C CA . THR A 1 452 ? -4.394 -13.437 -6.527 1.00 67.56 452 THR A CA 1
ATOM 3762 C C . THR A 1 452 ? -5.420 -12.764 -5.618 1.00 67.56 452 THR A C 1
ATOM 3764 O O . THR A 1 452 ? -5.145 -11.694 -5.074 1.00 67.56 452 THR A O 1
ATOM 3767 N N . CYS A 1 453 ? -6.601 -13.361 -5.444 1.00 72.94 453 CYS A N 1
ATOM 3768 C CA . CYS A 1 453 ? -7.622 -12.830 -4.555 1.00 72.94 453 CYS A CA 1
ATOM 3769 C C . CYS A 1 453 ? -7.501 -13.489 -3.181 1.00 72.94 453 CYS A C 1
ATOM 3771 O O . CYS A 1 453 ? -7.759 -14.681 -3.005 1.00 72.94 453 CYS A O 1
ATOM 3773 N N . THR A 1 454 ? -7.122 -12.686 -2.197 1.00 77.50 454 THR A N 1
ATOM 3774 C CA . THR A 1 454 ? -7.282 -12.988 -0.777 1.00 77.50 454 THR A CA 1
ATOM 3775 C C . THR A 1 454 ? -7.957 -11.790 -0.125 1.00 77.50 454 THR A C 1
ATOM 3777 O O . THR A 1 454 ? -7.785 -10.648 -0.557 1.00 77.50 454 THR A O 1
ATOM 3780 N N . ALA A 1 455 ? -8.765 -12.049 0.898 1.00 87.44 455 ALA A N 1
ATOM 3781 C CA . ALA A 1 455 ? -9.251 -10.994 1.773 1.00 87.44 455 ALA A CA 1
ATOM 3782 C C . ALA A 1 455 ? -8.688 -11.256 3.163 1.00 87.44 455 ALA A C 1
ATOM 3784 O O . ALA A 1 455 ? -8.767 -12.382 3.661 1.00 87.44 455 ALA A O 1
ATOM 3785 N N . SER A 1 456 ? -8.175 -10.210 3.809 1.00 93.06 456 SER A N 1
ATOM 3786 C CA . SER A 1 456 ? -7.637 -10.281 5.167 1.00 93.06 456 SER A CA 1
ATOM 3787 C C . SER A 1 456 ? -8.428 -9.326 6.063 1.00 93.06 456 SER A C 1
ATOM 3789 O O . SER A 1 456 ? -7.909 -8.289 6.476 1.00 93.06 456 SER A O 1
ATOM 3791 N N . PRO A 1 457 ? -9.708 -9.630 6.382 1.00 95.62 457 PRO A N 1
ATOM 3792 C CA . PRO A 1 457 ? -10.611 -8.672 7.021 1.00 95.62 457 PRO A CA 1
ATOM 3793 C C . PRO A 1 457 ? -10.075 -8.104 8.336 1.00 95.62 457 PRO A C 1
ATOM 3795 O O . PRO A 1 457 ? -10.314 -6.942 8.652 1.00 95.62 457 PRO A O 1
ATOM 3798 N N . LEU A 1 458 ? -9.337 -8.909 9.108 1.00 95.56 458 LEU A N 1
ATOM 3799 C CA . LEU A 1 458 ? -8.721 -8.470 10.359 1.00 95.56 458 LEU A CA 1
ATOM 3800 C C . LEU A 1 458 ? -7.637 -7.410 10.097 1.00 95.56 458 LEU A C 1
ATOM 3802 O O . LEU A 1 458 ? -7.634 -6.362 10.743 1.00 95.56 458 LEU A O 1
ATOM 3806 N N . HIS A 1 459 ? -6.763 -7.641 9.115 1.00 93.19 459 HIS A N 1
ATOM 3807 C CA . HIS A 1 459 ? -5.739 -6.677 8.712 1.00 93.19 459 HIS A CA 1
ATOM 3808 C C . HIS A 1 459 ? -6.358 -5.434 8.061 1.00 93.19 459 HIS A C 1
ATOM 3810 O O . HIS A 1 459 ? -6.036 -4.308 8.433 1.00 93.19 459 HIS A O 1
ATOM 3816 N N . ASP A 1 460 ? -7.301 -5.631 7.145 1.00 94.00 460 ASP A N 1
ATOM 3817 C CA . ASP A 1 460 ? -7.964 -4.567 6.399 1.00 94.00 460 ASP A CA 1
ATOM 3818 C C . ASP A 1 460 ? -8.704 -3.582 7.311 1.00 94.00 460 ASP A C 1
ATOM 3820 O O . ASP A 1 460 ? -8.629 -2.365 7.118 1.00 94.00 460 ASP A O 1
ATOM 3824 N N . ILE A 1 461 ? -9.401 -4.091 8.333 1.00 97.12 461 ILE A N 1
ATOM 3825 C CA . ILE A 1 461 ? -10.084 -3.255 9.322 1.00 97.12 461 ILE A CA 1
ATOM 3826 C C . ILE A 1 461 ? -9.094 -2.503 10.211 1.00 97.12 461 ILE A C 1
ATOM 3828 O O . ILE A 1 461 ? -9.342 -1.336 10.528 1.00 97.12 461 ILE A O 1
ATOM 3832 N N . TYR A 1 462 ? -7.971 -3.119 10.589 1.00 95.94 462 TYR A N 1
ATOM 3833 C CA . TYR A 1 462 ? -6.918 -2.408 11.310 1.00 95.94 462 TYR A CA 1
ATOM 3834 C C . TYR A 1 462 ? -6.332 -1.273 10.462 1.00 95.94 462 TYR A C 1
ATOM 3836 O O . TYR A 1 462 ? -6.270 -0.136 10.930 1.00 95.94 462 TYR A O 1
ATOM 3844 N N . THR A 1 463 ? -5.975 -1.549 9.205 1.00 92.88 463 THR A N 1
ATOM 3845 C CA . THR A 1 463 ? -5.445 -0.551 8.265 1.00 92.88 463 THR A CA 1
ATOM 3846 C C . THR A 1 463 ? -6.439 0.589 8.067 1.00 92.88 463 THR A C 1
ATOM 3848 O O . THR A 1 463 ? -6.073 1.756 8.191 1.00 92.88 463 THR A O 1
ATOM 3851 N N . TYR A 1 464 ? -7.724 0.277 7.887 1.00 95.31 464 TYR A N 1
ATOM 3852 C CA . TYR A 1 464 ? -8.786 1.279 7.856 1.00 95.31 464 TYR A CA 1
ATOM 3853 C C . TYR A 1 464 ? -8.838 2.126 9.141 1.00 95.31 464 TYR A C 1
ATOM 3855 O O . TYR A 1 464 ? -8.884 3.356 9.077 1.00 95.31 464 TYR A O 1
ATOM 3863 N N . ALA A 1 465 ? -8.807 1.506 10.324 1.00 96.06 465 ALA A N 1
ATOM 3864 C CA . ALA A 1 465 ? -8.819 2.236 11.591 1.00 96.06 465 ALA A CA 1
ATOM 3865 C C . ALA A 1 465 ? -7.580 3.137 11.740 1.00 96.06 465 ALA A C 1
ATOM 3867 O O . ALA A 1 465 ? -7.699 4.273 12.209 1.00 96.06 465 ALA A O 1
ATOM 3868 N N . GLN A 1 466 ? -6.412 2.671 11.292 1.00 93.25 466 GLN A N 1
ATOM 3869 C CA . GLN A 1 466 ? -5.160 3.422 11.302 1.00 93.25 466 GLN A CA 1
ATOM 3870 C C . GLN A 1 466 ? -5.203 4.613 10.336 1.00 93.25 466 GLN A C 1
ATOM 3872 O O . GLN A 1 466 ? -4.793 5.715 10.702 1.00 93.25 466 GLN A O 1
ATOM 3877 N N . GLU A 1 467 ? -5.750 4.434 9.135 1.00 90.44 467 GLU A N 1
ATOM 3878 C CA . GLU A 1 467 ? -5.980 5.518 8.180 1.00 90.44 467 GLU A CA 1
ATOM 3879 C C . GLU A 1 467 ? -6.884 6.594 8.786 1.00 90.44 467 GLU A C 1
ATOM 3881 O O . GLU A 1 467 ? -6.509 7.770 8.822 1.00 90.44 467 GLU A O 1
ATOM 3886 N N . ILE A 1 468 ? -8.041 6.202 9.339 1.00 92.81 468 ILE A N 1
ATOM 3887 C CA . ILE A 1 468 ? -8.946 7.134 10.022 1.00 92.81 468 ILE A CA 1
ATOM 3888 C C . ILE A 1 468 ? -8.213 7.836 11.170 1.00 92.81 468 ILE A C 1
ATOM 3890 O O . ILE A 1 468 ? -8.296 9.058 11.266 1.00 92.81 468 ILE A O 1
ATOM 3894 N N . TYR A 1 469 ? -7.434 7.114 11.984 1.00 91.25 469 TYR A N 1
ATOM 3895 C CA . TYR A 1 469 ? -6.629 7.697 13.062 1.00 91.25 469 TYR A CA 1
ATOM 3896 C C . TYR A 1 469 ? -5.668 8.780 12.550 1.00 91.25 469 TYR A C 1
ATOM 3898 O O . TYR A 1 469 ? -5.678 9.902 13.072 1.00 91.25 469 TYR A O 1
ATOM 3906 N N . ILE A 1 470 ? -4.879 8.478 11.513 1.00 87.12 470 ILE A N 1
ATOM 3907 C CA . ILE A 1 470 ? -3.916 9.407 10.906 1.00 87.12 470 ILE A CA 1
ATOM 3908 C C . ILE A 1 470 ? -4.638 10.657 10.400 1.00 87.12 470 ILE A C 1
ATOM 3910 O O . ILE A 1 470 ? -4.191 11.781 10.667 1.00 87.12 470 ILE A O 1
ATOM 3914 N N . TYR A 1 471 ? -5.762 10.470 9.704 1.00 85.38 471 TYR A N 1
ATOM 3915 C CA . TYR A 1 471 ? -6.556 11.549 9.126 1.00 85.38 471 TYR A CA 1
ATOM 3916 C C . TYR A 1 471 ? -7.237 12.427 10.173 1.00 85.38 471 TYR A C 1
ATOM 3918 O O . TYR A 1 471 ? -7.317 13.643 9.993 1.00 85.38 471 TYR A O 1
ATOM 3926 N N . THR A 1 472 ? -7.701 11.856 11.283 1.00 82.38 472 THR A N 1
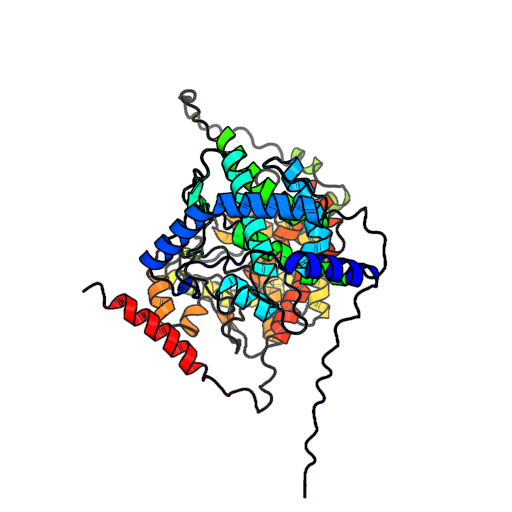ATOM 3927 C CA . THR A 1 472 ? -8.433 12.624 12.292 1.00 82.38 472 THR A CA 1
ATOM 3928 C C . THR A 1 472 ? -7.525 13.302 13.311 1.00 82.38 472 THR A C 1
ATOM 3930 O O . THR A 1 472 ? -7.880 14.369 13.817 1.00 82.38 472 THR A O 1
ATOM 3933 N N . ASN A 1 473 ? -6.353 12.732 13.616 1.00 76.50 473 ASN A N 1
ATOM 3934 C CA . ASN A 1 473 ? -5.566 13.147 14.784 1.00 76.50 473 ASN A CA 1
ATOM 3935 C C . ASN A 1 473 ? -4.307 13.959 14.473 1.00 76.50 473 ASN A C 1
ATOM 3937 O O . ASN A 1 473 ? -3.838 14.681 15.348 1.00 76.50 473 ASN A O 1
ATOM 3941 N N . SER A 1 474 ? -3.797 13.941 13.240 1.00 77.06 474 SER A N 1
ATOM 3942 C CA . SER A 1 474 ? -2.644 14.771 12.861 1.00 77.06 474 SER A CA 1
ATOM 3943 C C . SER A 1 474 ? -3.075 16.040 12.115 1.00 77.06 474 SER A C 1
ATOM 3945 O O . SER A 1 474 ? -4.029 16.013 11.344 1.00 77.06 474 SER A O 1
ATOM 3947 N N . LEU A 1 475 ? -2.379 17.171 12.301 1.00 73.19 475 LEU A N 1
ATOM 3948 C CA . LEU A 1 475 ? -2.652 18.404 11.532 1.00 73.19 475 LEU A CA 1
ATOM 3949 C C . LEU A 1 475 ? -2.509 18.169 10.020 1.00 73.19 475 LEU A C 1
ATOM 3951 O O . LEU A 1 475 ? -3.365 18.581 9.236 1.00 73.19 475 LEU A O 1
ATOM 3955 N N . ALA A 1 476 ? -1.461 17.444 9.622 1.00 74.81 476 ALA A N 1
ATOM 3956 C CA . ALA A 1 476 ? -1.246 17.041 8.237 1.00 74.81 476 ALA A CA 1
ATOM 3957 C C . ALA A 1 476 ? -2.361 16.111 7.735 1.00 74.81 476 ALA A C 1
ATOM 3959 O O . ALA A 1 476 ? -2.849 16.281 6.622 1.00 74.81 476 ALA A O 1
ATOM 3960 N N . GLY A 1 477 ? -2.798 15.157 8.558 1.00 75.94 477 GLY A N 1
ATOM 3961 C CA . GLY A 1 477 ? -3.908 14.260 8.255 1.00 75.94 477 GLY A CA 1
ATOM 3962 C C . GLY A 1 477 ? -5.231 14.995 8.101 1.00 75.94 477 GLY A C 1
ATOM 3963 O O . GLY A 1 477 ? -5.933 14.734 7.134 1.00 75.94 477 GLY A O 1
ATOM 3964 N N . LYS A 1 478 ? -5.524 15.980 8.958 1.00 76.25 478 LYS A N 1
ATOM 3965 C CA . LYS A 1 478 ? -6.724 16.825 8.854 1.00 76.25 478 LYS A CA 1
ATOM 3966 C C . LYS A 1 478 ? -6.738 17.616 7.550 1.00 76.25 478 LYS A C 1
ATOM 3968 O O . LYS A 1 478 ? -7.768 17.668 6.888 1.00 76.25 478 LYS A O 1
ATOM 3973 N N . SER A 1 479 ? -5.598 18.190 7.158 1.00 72.94 479 SER A N 1
ATOM 3974 C CA . SER A 1 479 ? -5.458 18.872 5.866 1.00 72.94 479 SER A CA 1
ATOM 3975 C C . SER A 1 479 ? -5.626 17.901 4.689 1.00 72.94 479 SER A C 1
ATOM 3977 O O . SER A 1 479 ? -6.338 18.218 3.742 1.00 72.94 479 SER A O 1
ATOM 3979 N N . LYS A 1 480 ? -5.068 16.685 4.773 1.00 70.56 480 LYS A N 1
ATOM 3980 C CA . LYS A 1 480 ? -5.266 15.632 3.760 1.00 70.56 480 LYS A CA 1
ATOM 3981 C C . LYS A 1 480 ? -6.712 15.138 3.691 1.00 70.56 480 LYS A C 1
ATOM 3983 O O . LYS A 1 480 ? -7.214 14.890 2.608 1.00 70.56 480 LYS A O 1
ATOM 3988 N N . PHE A 1 481 ? -7.405 15.028 4.820 1.00 72.31 481 PHE A N 1
ATOM 3989 C CA . PHE A 1 481 ? -8.795 14.570 4.880 1.00 72.31 481 PHE A CA 1
ATOM 3990 C C . PHE A 1 481 ? -9.796 15.613 4.359 1.00 72.31 481 PHE A C 1
ATOM 3992 O O . PHE A 1 481 ? -10.974 15.310 4.177 1.00 72.31 481 PHE A O 1
ATOM 3999 N N . GLN A 1 482 ? -9.354 16.851 4.115 1.00 73.12 482 GLN A N 1
ATOM 4000 C CA . GLN A 1 482 ? -10.146 17.842 3.385 1.00 73.12 482 GLN A CA 1
ATOM 4001 C C . GLN A 1 482 ? -10.150 17.588 1.870 1.00 73.12 482 GLN A C 1
ATOM 4003 O O . GLN A 1 482 ? -11.036 18.102 1.187 1.00 73.12 482 GLN A O 1
ATOM 4008 N N . ASP A 1 483 ? -9.238 16.760 1.348 1.00 76.88 483 ASP A N 1
ATOM 4009 C CA . ASP A 1 483 ? -9.331 16.252 -0.019 1.00 76.88 483 ASP A CA 1
ATOM 4010 C C . ASP A 1 483 ? -10.537 15.310 -0.138 1.00 76.88 483 ASP A C 1
ATOM 4012 O O . ASP A 1 483 ? -10.616 14.261 0.506 1.00 76.88 483 ASP A O 1
ATOM 4016 N N . LEU A 1 484 ? -11.493 15.698 -0.984 1.00 70.62 484 LEU A N 1
ATOM 4017 C CA . LEU A 1 484 ? -12.736 14.972 -1.218 1.00 70.62 484 LEU A CA 1
ATOM 4018 C C . LEU A 1 484 ? -12.509 13.543 -1.725 1.00 70.62 484 LEU A C 1
ATOM 4020 O O . LEU A 1 484 ? -13.316 12.671 -1.403 1.00 70.62 484 LEU A O 1
ATOM 4024 N N . ILE A 1 485 ? -11.447 13.283 -2.494 1.00 69.31 485 ILE A N 1
ATOM 4025 C CA . ILE A 1 485 ? -11.177 11.957 -3.067 1.00 69.31 485 ILE A CA 1
ATOM 4026 C C . ILE A 1 485 ? -10.620 11.029 -1.993 1.00 69.31 485 ILE A C 1
ATOM 4028 O O . ILE A 1 485 ? -11.181 9.955 -1.775 1.00 69.31 485 ILE A O 1
ATOM 4032 N N . LEU A 1 486 ? -9.577 11.458 -1.275 1.00 68.75 486 LEU A N 1
ATOM 4033 C CA . LEU A 1 486 ? -9.005 10.683 -0.169 1.00 68.75 486 LEU A CA 1
ATOM 4034 C C . LEU A 1 486 ? -10.039 10.449 0.925 1.00 68.75 486 LEU A C 1
ATOM 4036 O O . LEU A 1 486 ? -10.204 9.326 1.396 1.00 68.75 486 LEU A O 1
ATOM 4040 N N . LYS A 1 487 ? -10.815 11.485 1.255 1.00 77.25 487 LYS A N 1
ATOM 4041 C CA . LYS A 1 487 ? -11.941 11.364 2.173 1.00 77.25 487 LYS A CA 1
ATOM 4042 C C . LYS A 1 487 ? -12.942 10.335 1.674 1.00 77.25 487 LYS A C 1
ATOM 4044 O O . LYS A 1 487 ? -13.334 9.477 2.451 1.00 77.25 487 LYS A O 1
ATOM 4049 N N . LYS A 1 488 ? -13.367 10.376 0.407 1.00 82.62 488 LYS A N 1
ATOM 4050 C CA . LYS A 1 488 ? -14.339 9.412 -0.135 1.00 82.62 488 LYS A CA 1
ATOM 4051 C C . LYS A 1 488 ? -13.789 7.984 -0.152 1.00 82.62 488 LYS A C 1
ATOM 4053 O O . LYS A 1 488 ? -14.548 7.070 0.161 1.00 82.62 488 LYS A O 1
ATOM 4058 N N . SER A 1 489 ? -12.513 7.804 -0.492 1.00 80.12 489 SER A N 1
ATOM 4059 C CA . SER A 1 489 ? -11.840 6.501 -0.492 1.00 80.12 489 SER A CA 1
ATOM 4060 C C . SER A 1 489 ? -11.779 5.921 0.923 1.00 80.12 489 SER A C 1
ATOM 4062 O O . SER A 1 489 ? -12.379 4.881 1.186 1.00 80.12 489 SER A O 1
ATOM 4064 N N . ALA A 1 490 ? -11.192 6.664 1.867 1.00 79.81 490 ALA A N 1
ATOM 4065 C CA . ALA A 1 490 ? -11.089 6.252 3.264 1.00 79.81 490 ALA A CA 1
ATOM 4066 C C . ALA A 1 490 ? -12.477 6.014 3.877 1.00 79.81 490 ALA A C 1
ATOM 4068 O O . ALA A 1 490 ? -12.729 4.980 4.484 1.00 79.81 490 ALA A O 1
ATOM 4069 N N . THR A 1 491 ? -13.432 6.923 3.646 1.00 86.38 491 THR A N 1
ATOM 4070 C CA . THR A 1 491 ? -14.778 6.818 4.234 1.00 86.38 491 THR A CA 1
ATOM 4071 C C . THR A 1 491 ? -15.659 5.733 3.631 1.00 86.38 491 THR A C 1
ATOM 4073 O O . THR A 1 491 ? -16.733 5.505 4.180 1.00 86.38 491 THR A O 1
ATOM 4076 N N . ASN A 1 492 ? -15.268 5.081 2.532 1.00 92.56 492 ASN A N 1
ATOM 4077 C CA . ASN A 1 492 ? -15.996 3.943 1.960 1.00 92.56 492 ASN A CA 1
ATOM 4078 C C . ASN A 1 492 ? -15.149 2.666 1.913 1.00 92.56 492 ASN A C 1
ATOM 4080 O O . ASN A 1 492 ? -15.568 1.703 1.273 1.00 92.56 492 ASN A O 1
ATOM 4084 N N . ARG A 1 493 ? -13.991 2.632 2.584 1.00 93.00 493 ARG A N 1
ATOM 4085 C CA . ARG A 1 493 ? -13.027 1.529 2.492 1.00 93.00 493 ARG A CA 1
ATOM 4086 C C . ARG A 1 493 ? -13.652 0.173 2.811 1.00 93.00 493 ARG A C 1
ATOM 4088 O O . ARG A 1 493 ? -13.478 -0.761 2.045 1.00 93.00 493 ARG A O 1
ATOM 4095 N N . ILE A 1 494 ? -14.445 0.073 3.877 1.00 96.38 494 ILE A N 1
ATOM 4096 C CA . ILE A 1 494 ? -15.070 -1.199 4.285 1.00 96.38 494 ILE A CA 1
ATOM 4097 C C . ILE A 1 494 ? -16.119 -1.658 3.274 1.00 96.38 494 ILE A C 1
ATOM 4099 O O . ILE A 1 494 ? -16.240 -2.845 2.992 1.00 96.38 494 ILE A O 1
ATOM 4103 N N . ILE A 1 495 ? -16.872 -0.711 2.708 1.00 94.62 495 ILE A N 1
ATOM 4104 C CA . ILE A 1 495 ? -17.853 -1.008 1.659 1.00 94.62 495 ILE A CA 1
ATOM 4105 C C . ILE A 1 495 ? -17.129 -1.498 0.405 1.00 94.62 495 ILE A C 1
ATOM 4107 O O . ILE A 1 495 ? -17.562 -2.473 -0.191 1.00 94.62 495 ILE A O 1
ATOM 4111 N N . TYR A 1 496 ? -16.029 -0.840 0.030 1.00 93.31 496 TYR A N 1
ATOM 4112 C CA . TYR A 1 496 ? -15.199 -1.243 -1.101 1.00 93.31 496 TYR A CA 1
ATOM 4113 C C . TYR A 1 496 ? -14.641 -2.653 -0.909 1.00 93.31 496 TYR A C 1
ATOM 4115 O O . TYR A 1 496 ? -14.807 -3.470 -1.798 1.00 93.31 496 TYR A O 1
ATOM 4123 N N . LEU A 1 497 ? -14.071 -2.964 0.259 1.00 92.50 497 LEU A N 1
ATOM 4124 C CA . LEU A 1 497 ? -13.542 -4.298 0.564 1.00 92.50 497 LEU A CA 1
ATOM 4125 C C . LEU A 1 497 ? -14.625 -5.381 0.471 1.00 92.50 497 LEU A C 1
ATOM 4127 O O . LEU A 1 497 ? -14.402 -6.436 -0.111 1.00 92.50 497 LEU A O 1
ATOM 4131 N N . PHE A 1 498 ? -15.817 -5.102 1.001 1.00 95.00 498 PHE A N 1
ATOM 4132 C CA . PHE A 1 498 ? -16.954 -6.017 0.918 1.00 95.00 498 PHE A CA 1
ATOM 4133 C C . PHE A 1 498 ? -17.436 -6.232 -0.524 1.00 95.00 498 PHE A C 1
ATOM 4135 O O . PHE A 1 498 ? -17.619 -7.372 -0.940 1.00 95.00 498 PHE A O 1
ATOM 4142 N N . ILE A 1 499 ? -17.630 -5.151 -1.290 1.00 91.06 499 ILE A N 1
ATOM 4143 C CA . ILE A 1 499 ? -18.058 -5.229 -2.694 1.00 91.06 499 ILE A CA 1
ATOM 4144 C C . ILE A 1 499 ? -16.997 -5.942 -3.528 1.00 91.06 499 ILE A C 1
ATOM 4146 O O . ILE A 1 499 ? -17.340 -6.842 -4.279 1.00 91.06 499 ILE A O 1
ATOM 4150 N N . GLN A 1 500 ? -15.722 -5.600 -3.345 1.00 89.25 500 GLN A N 1
ATOM 4151 C CA . GLN A 1 500 ? -14.608 -6.231 -4.041 1.00 89.25 500 GLN A CA 1
ATOM 4152 C C . GLN A 1 500 ? -14.574 -7.737 -3.767 1.00 89.25 500 GLN A C 1
ATOM 4154 O O . GLN A 1 500 ? -14.450 -8.508 -4.708 1.00 89.25 500 GLN A O 1
ATOM 4159 N N . ALA A 1 501 ? -14.741 -8.171 -2.513 1.00 89.44 501 ALA A N 1
ATOM 4160 C CA . ALA A 1 501 ? -14.785 -9.594 -2.184 1.00 89.44 501 ALA A CA 1
ATOM 4161 C C . ALA A 1 501 ? -15.952 -10.322 -2.877 1.00 89.44 501 ALA A C 1
ATOM 4163 O O . ALA A 1 501 ? -15.760 -11.429 -3.369 1.00 89.44 501 ALA A O 1
ATOM 4164 N N . ILE A 1 502 ? -17.132 -9.694 -2.963 1.00 89.38 502 ILE A N 1
ATOM 4165 C CA . ILE A 1 502 ? -18.305 -10.251 -3.664 1.00 89.38 502 ILE A CA 1
ATOM 4166 C C . ILE A 1 502 ? -18.114 -10.253 -5.185 1.00 89.38 502 ILE A C 1
ATOM 4168 O O . ILE A 1 502 ? -18.481 -11.216 -5.845 1.00 89.38 502 ILE A O 1
ATOM 4172 N N . GLU A 1 503 ? -17.556 -9.193 -5.764 1.00 85.19 503 GLU A N 1
ATOM 4173 C CA . GLU A 1 503 ? -17.308 -9.096 -7.209 1.00 85.19 503 GLU A CA 1
ATOM 4174 C C . GLU A 1 503 ? -16.192 -10.048 -7.661 1.00 85.19 503 GLU A C 1
ATOM 4176 O O . GLU A 1 503 ? -16.246 -10.588 -8.763 1.00 85.19 503 GLU A O 1
ATOM 4181 N N . SER A 1 504 ? -15.203 -10.283 -6.795 1.00 82.44 504 SER A N 1
ATOM 4182 C CA . SER A 1 504 ? -14.162 -11.298 -6.968 1.00 82.44 504 SER A CA 1
ATOM 4183 C C . SER A 1 504 ? -14.644 -12.715 -6.647 1.00 82.44 504 SER A C 1
ATOM 4185 O O . SER A 1 504 ? -13.930 -13.672 -6.952 1.00 82.44 504 SER A O 1
ATOM 4187 N N . TYR A 1 505 ? -15.820 -12.874 -6.031 1.00 80.88 505 TYR A N 1
ATOM 4188 C CA . TYR A 1 505 ? -16.388 -14.183 -5.749 1.00 80.88 505 TYR A CA 1
ATOM 4189 C C . TYR A 1 505 ? -16.941 -14.791 -7.046 1.00 80.88 505 TYR A C 1
ATOM 4191 O O . TYR A 1 505 ? -17.760 -14.169 -7.730 1.00 80.88 505 TYR A O 1
ATOM 4199 N N . PRO A 1 506 ? -16.518 -16.006 -7.421 1.00 65.06 506 PRO A N 1
ATOM 4200 C CA . PRO A 1 506 ? -16.992 -16.645 -8.636 1.00 65.06 506 PRO A CA 1
ATOM 4201 C C . PRO A 1 506 ? -18.504 -16.877 -8.554 1.00 65.06 506 PRO A C 1
ATOM 4203 O O . PRO A 1 506 ? -18.991 -17.669 -7.751 1.00 65.06 506 PRO A O 1
ATOM 4206 N N . SER A 1 507 ? -19.271 -16.238 -9.437 1.00 51.72 507 SER A N 1
ATOM 4207 C CA . SER A 1 507 ? -20.729 -16.434 -9.560 1.00 51.72 507 SER A CA 1
ATOM 4208 C C . SER A 1 507 ? -21.123 -17.801 -10.157 1.00 51.72 507 SER A C 1
ATOM 4210 O O . SER A 1 507 ? -22.248 -17.988 -10.617 1.00 51.72 507 SER A O 1
ATOM 4212 N N . GLY A 1 508 ? -20.212 -18.780 -10.139 1.00 46.91 508 GLY A N 1
ATOM 4213 C CA . GLY A 1 508 ? -20.218 -19.903 -11.066 1.00 46.91 508 GLY A CA 1
ATOM 4214 C C . GLY A 1 508 ? -19.794 -19.413 -12.450 1.00 46.91 508 GLY A C 1
ATOM 4215 O O . GLY A 1 508 ? -20.385 -18.493 -13.008 1.00 46.91 508 GLY A O 1
ATOM 4216 N N . TYR A 1 509 ? -18.735 -19.999 -13.001 1.00 41.00 509 TYR A N 1
ATOM 4217 C CA . TYR A 1 509 ? -18.243 -19.685 -14.342 1.00 41.00 509 TYR A CA 1
ATOM 4218 C C . TYR A 1 509 ? -19.391 -19.552 -15.365 1.00 41.00 509 TYR A C 1
ATOM 4220 O O . TYR A 1 509 ? -20.214 -20.469 -15.471 1.00 41.00 509 TYR A O 1
ATOM 4228 N N . PRO A 1 510 ? -19.422 -18.504 -16.215 1.00 38.81 510 PRO A N 1
ATOM 4229 C CA . PRO A 1 510 ? -20.072 -18.656 -17.503 1.00 38.81 510 PRO A CA 1
ATOM 4230 C C . PRO A 1 510 ? -19.335 -19.786 -18.246 1.00 38.81 510 PRO A C 1
ATOM 4232 O O . PRO A 1 510 ? -18.099 -19.774 -18.291 1.00 38.81 510 PRO A O 1
ATOM 4235 N N . PRO A 1 511 ? -20.040 -20.781 -18.812 1.00 37.03 511 PRO A N 1
ATOM 4236 C CA . PRO A 1 511 ? -19.406 -21.900 -19.499 1.00 37.03 511 PRO A CA 1
ATOM 4237 C C . PRO A 1 511 ? -18.632 -21.363 -20.711 1.00 37.03 511 PRO A C 1
ATOM 4239 O O . PRO A 1 511 ? -19.230 -21.016 -21.728 1.00 37.03 511 PRO A O 1
ATOM 4242 N N . GLY A 1 512 ? -17.306 -21.237 -20.591 1.00 41.09 512 GLY A N 1
ATOM 4243 C CA . GLY A 1 512 ? -16.463 -20.745 -21.686 1.00 41.09 512 GLY A CA 1
ATOM 4244 C C . GLY A 1 512 ? -15.070 -20.226 -21.318 1.00 41.09 512 GLY A C 1
ATOM 4245 O O . GLY A 1 512 ? -14.206 -20.228 -22.187 1.00 41.09 512 GLY A O 1
ATOM 4246 N N . PHE A 1 513 ? -14.808 -19.835 -20.067 1.00 39.88 513 PHE A N 1
ATOM 4247 C CA . PHE A 1 513 ? -13.514 -19.258 -19.658 1.00 39.88 513 PHE A CA 1
ATOM 4248 C C . PHE A 1 513 ? -12.585 -20.274 -18.959 1.00 39.88 513 PHE A C 1
ATOM 4250 O O . PHE A 1 513 ? -12.241 -20.111 -17.798 1.00 39.88 513 PHE A O 1
ATOM 4257 N N . LYS A 1 514 ? -12.166 -21.333 -19.665 1.00 42.62 514 LYS A N 1
ATOM 4258 C CA . LYS A 1 514 ? -10.902 -22.061 -19.392 1.00 42.62 514 LYS A CA 1
ATOM 4259 C C . LYS A 1 514 ? -10.332 -22.608 -20.713 1.00 42.62 514 LYS A C 1
ATOM 4261 O O . LYS A 1 514 ? -10.600 -23.740 -21.099 1.00 42.62 514 LYS A O 1
ATOM 4266 N N . LYS A 1 515 ? -9.577 -21.757 -21.407 1.00 45.69 515 LYS A N 1
ATOM 4267 C CA . LYS A 1 515 ? -8.502 -22.055 -22.373 1.00 45.69 515 LYS A CA 1
ATOM 4268 C C . LYS A 1 515 ? -7.582 -20.836 -22.251 1.00 45.69 515 LYS A C 1
ATOM 4270 O O . LYS A 1 515 ? -8.026 -19.737 -22.540 1.00 45.69 515 LYS A O 1
ATOM 4275 N N . ASP A 1 516 ? -6.455 -20.895 -21.555 1.00 47.06 516 ASP A N 1
ATOM 4276 C CA . ASP A 1 516 ? -5.254 -21.442 -22.187 1.00 47.06 516 ASP A CA 1
ATOM 4277 C C . ASP A 1 516 ? -4.182 -21.986 -21.234 1.00 47.06 516 ASP A C 1
ATOM 4279 O O . ASP A 1 516 ? -3.166 -22.462 -21.720 1.00 47.06 516 ASP A O 1
ATOM 4283 N N . LYS A 1 517 ? -4.393 -22.009 -19.916 1.00 52.22 517 LYS A N 1
ATOM 4284 C CA . LYS A 1 517 ? -3.586 -22.842 -19.012 1.00 52.22 517 LYS A CA 1
ATOM 4285 C C . LYS A 1 517 ? -4.462 -23.387 -17.903 1.00 52.22 517 LYS A C 1
ATOM 4287 O O . LYS A 1 517 ? -5.281 -22.655 -17.341 1.00 52.22 517 LYS A O 1
ATOM 4292 N N . SER A 1 518 ? -4.360 -24.682 -17.631 1.00 62.84 518 SER A N 1
ATOM 4293 C CA . SER A 1 518 ? -5.060 -25.243 -16.483 1.00 62.84 518 SER A CA 1
ATOM 4294 C C . SER A 1 518 ? -4.430 -24.660 -15.217 1.00 62.84 518 SER A C 1
ATOM 4296 O O . SER A 1 518 ? -3.222 -24.505 -15.128 1.00 62.84 518 SER A O 1
ATOM 4298 N N . GLU A 1 519 ? -5.244 -24.295 -14.236 1.00 51.28 519 GLU A N 1
ATOM 4299 C CA . GLU A 1 519 ? -4.800 -23.842 -12.908 1.00 51.28 519 GLU A CA 1
ATOM 4300 C C . GLU A 1 519 ? -3.717 -24.757 -12.308 1.00 51.28 519 GLU A C 1
ATOM 4302 O O . GLU A 1 519 ? -2.771 -24.287 -11.684 1.00 51.28 519 GLU A O 1
ATOM 4307 N N . LYS A 1 520 ? -3.805 -26.052 -12.631 1.00 60.84 520 LYS A N 1
ATOM 4308 C CA . LYS A 1 520 ? -2.798 -27.064 -12.342 1.00 60.84 520 LYS A CA 1
ATOM 4309 C C . LYS A 1 520 ? -1.441 -26.777 -13.004 1.00 60.84 520 LYS A C 1
ATOM 4311 O O . LYS A 1 520 ? -0.445 -26.800 -12.309 1.00 60.84 520 LYS A O 1
ATOM 4316 N N . GLU A 1 521 ? -1.392 -26.419 -14.288 1.00 67.00 521 GLU A N 1
ATOM 4317 C CA . GLU A 1 521 ? -0.139 -26.048 -14.980 1.00 67.00 521 GLU A CA 1
ATOM 4318 C C . GLU A 1 521 ? 0.528 -24.802 -14.377 1.00 67.00 521 GLU A C 1
ATOM 4320 O O . GLU A 1 521 ? 1.741 -24.652 -14.469 1.00 67.00 521 GLU A O 1
ATOM 4325 N N . TYR A 1 522 ? -0.243 -23.888 -13.775 1.00 54.94 522 TYR A N 1
ATOM 4326 C CA . TYR A 1 522 ? 0.319 -22.702 -13.119 1.00 54.94 522 TYR A CA 1
ATOM 4327 C C . TYR A 1 522 ? 0.914 -23.033 -11.746 1.00 54.94 522 TYR A C 1
ATOM 4329 O O . TYR A 1 522 ? 1.959 -22.497 -11.390 1.00 54.94 522 TYR A O 1
ATOM 4337 N N . ILE A 1 523 ? 0.252 -23.916 -10.990 1.00 60.06 523 ILE A N 1
ATOM 4338 C CA . ILE A 1 523 ? 0.758 -24.437 -9.713 1.00 60.06 523 ILE A CA 1
ATOM 4339 C C . ILE A 1 523 ? 2.000 -25.299 -9.963 1.00 60.06 523 ILE A C 1
ATOM 4341 O O . ILE A 1 523 ? 3.023 -25.056 -9.334 1.00 60.06 523 ILE A O 1
ATOM 4345 N N . ASP A 1 524 ? 1.937 -26.219 -10.931 1.00 71.25 524 ASP A N 1
ATOM 4346 C CA . ASP A 1 524 ? 3.046 -27.103 -11.303 1.00 71.25 524 ASP A CA 1
ATOM 4347 C C . ASP A 1 524 ? 4.283 -26.279 -11.721 1.00 71.25 524 ASP A C 1
ATOM 4349 O O . ASP A 1 524 ? 5.372 -26.543 -11.234 1.00 71.25 524 ASP A O 1
ATOM 4353 N N . MET A 1 525 ? 4.119 -25.197 -12.498 1.00 66.75 525 MET A N 1
ATOM 4354 C CA . MET A 1 525 ? 5.224 -24.294 -12.875 1.00 66.75 525 MET A CA 1
ATOM 4355 C C . MET A 1 525 ? 5.897 -23.607 -11.669 1.00 66.75 525 MET A C 1
ATOM 4357 O O . MET A 1 525 ? 7.110 -23.417 -11.666 1.00 66.75 525 MET A O 1
ATOM 4361 N N . PHE A 1 526 ? 5.131 -23.189 -10.657 1.00 53.66 526 PHE A N 1
ATOM 4362 C CA . PHE A 1 526 ? 5.695 -22.567 -9.449 1.00 53.66 526 PHE A CA 1
ATOM 4363 C C . PHE A 1 526 ? 6.357 -23.590 -8.520 1.00 53.66 526 PHE A C 1
ATOM 4365 O O . PHE A 1 526 ? 7.345 -23.269 -7.862 1.00 53.66 526 PHE A O 1
ATOM 4372 N N . ASP A 1 527 ? 5.810 -24.802 -8.465 1.00 67.62 527 ASP A N 1
ATOM 4373 C CA . ASP A 1 527 ? 6.358 -25.906 -7.684 1.00 67.62 527 ASP A CA 1
ATOM 4374 C C . ASP A 1 527 ? 7.610 -26.518 -8.351 1.00 67.62 527 ASP A C 1
ATOM 4376 O O . ASP A 1 527 ? 8.482 -26.987 -7.631 1.00 67.62 527 ASP A O 1
ATOM 4380 N N . GLU A 1 528 ? 7.731 -26.496 -9.684 1.00 72.50 528 GLU A N 1
ATOM 4381 C CA . GLU A 1 528 ? 8.941 -26.906 -10.425 1.00 72.50 528 GLU A CA 1
ATOM 4382 C C . GLU A 1 528 ? 10.105 -25.929 -10.195 1.00 72.50 528 GLU A C 1
ATOM 4384 O O . GLU A 1 528 ? 11.206 -26.359 -9.865 1.00 72.50 528 GLU A O 1
ATOM 4389 N N . LEU A 1 529 ? 9.852 -24.614 -10.251 1.00 58.97 529 LEU A N 1
ATOM 4390 C CA . LEU A 1 529 ? 10.866 -23.587 -9.949 1.00 58.97 529 LEU A CA 1
ATOM 4391 C C . LEU A 1 529 ? 11.416 -23.686 -8.516 1.00 58.97 529 LEU A C 1
ATOM 4393 O O . LEU A 1 529 ? 12.537 -23.272 -8.252 1.00 58.97 529 LEU A O 1
ATOM 4397 N N . ALA A 1 530 ? 10.615 -24.208 -7.587 1.00 57.06 530 ALA A N 1
ATOM 4398 C CA . ALA A 1 530 ? 11.017 -24.421 -6.202 1.00 57.06 530 ALA A CA 1
ATOM 4399 C C . ALA A 1 530 ? 11.895 -25.673 -6.012 1.00 57.06 530 ALA A C 1
ATOM 4401 O O . ALA A 1 530 ? 12.686 -25.702 -5.072 1.00 57.06 530 ALA A O 1
ATOM 4402 N N . ASP A 1 531 ? 11.741 -26.691 -6.866 1.00 61.56 531 ASP A N 1
ATOM 4403 C CA . ASP A 1 531 ? 12.550 -27.916 -6.823 1.00 61.56 531 ASP A CA 1
ATOM 4404 C C . ASP A 1 531 ? 13.937 -27.682 -7.461 1.00 61.56 531 ASP A C 1
ATOM 4406 O O . ASP A 1 531 ? 14.936 -28.188 -6.958 1.00 61.56 531 ASP A O 1
ATOM 4410 N N . GLU A 1 532 ? 14.026 -26.861 -8.517 1.00 66.94 532 GLU A N 1
ATOM 4411 C CA . GLU A 1 532 ? 15.308 -26.522 -9.163 1.00 66.94 532 GLU A CA 1
ATOM 4412 C C . GLU A 1 532 ? 16.278 -25.779 -8.221 1.00 66.94 532 GLU A C 1
ATOM 4414 O O . GLU A 1 532 ? 17.488 -25.936 -8.349 1.00 66.94 532 GLU A O 1
ATOM 4419 N N . GLU A 1 533 ? 15.774 -25.022 -7.238 1.00 53.81 533 GLU A N 1
ATOM 4420 C CA . GLU A 1 533 ? 16.606 -24.330 -6.237 1.00 53.81 533 GLU A CA 1
ATOM 4421 C C . GLU A 1 533 ? 17.067 -25.237 -5.078 1.00 53.81 533 GLU A C 1
ATOM 4423 O O . GLU A 1 533 ? 17.997 -24.867 -4.364 1.00 53.81 533 GLU A O 1
ATOM 4428 N N . SER A 1 534 ? 16.435 -26.398 -4.841 1.00 51.28 534 SER A N 1
ATOM 4429 C CA . SER A 1 534 ? 16.804 -27.271 -3.711 1.00 51.28 534 SER A CA 1
ATOM 4430 C C . SER A 1 534 ? 17.900 -28.285 -4.026 1.00 51.28 534 SER A C 1
ATOM 4432 O O . SER A 1 534 ? 18.533 -28.783 -3.100 1.00 51.28 534 SER A O 1
ATOM 4434 N N . ASP A 1 535 ? 18.119 -28.583 -5.306 1.00 56.62 535 ASP A N 1
ATOM 4435 C CA . ASP A 1 535 ? 19.042 -29.633 -5.752 1.00 56.62 535 ASP A CA 1
ATOM 4436 C C . ASP A 1 535 ? 20.478 -29.118 -6.009 1.00 56.62 535 ASP A C 1
ATOM 4438 O O . ASP A 1 535 ? 21.350 -29.901 -6.379 1.00 56.62 535 ASP A O 1
ATOM 4442 N N . GLU A 1 536 ? 20.756 -27.822 -5.807 1.00 53.28 536 GLU A N 1
ATOM 4443 C CA . GLU A 1 536 ? 22.091 -27.227 -6.025 1.00 53.28 536 GLU A CA 1
ATOM 4444 C C . GLU A 1 536 ? 23.010 -27.213 -4.779 1.00 53.28 536 GLU A C 1
ATOM 4446 O O . GLU A 1 536 ? 24.165 -26.802 -4.894 1.00 53.28 536 GLU A O 1
ATOM 4451 N N . ASP A 1 537 ? 22.546 -27.691 -3.616 1.00 47.53 537 ASP A N 1
ATOM 4452 C CA . ASP A 1 537 ? 23.290 -27.641 -2.337 1.00 47.53 537 ASP A CA 1
ATOM 4453 C C . ASP A 1 537 ? 23.733 -29.019 -1.769 1.00 47.53 537 ASP A C 1
ATOM 4455 O O . ASP A 1 537 ? 24.236 -29.080 -0.641 1.00 47.53 537 ASP A O 1
ATOM 4459 N N . ASP A 1 538 ? 23.619 -30.107 -2.543 1.00 45.56 538 ASP A N 1
ATOM 4460 C CA . ASP A 1 538 ? 24.214 -31.435 -2.253 1.00 45.56 538 ASP A CA 1
ATOM 4461 C C . ASP A 1 538 ? 25.404 -31.737 -3.188 1.00 45.56 538 ASP A C 1
ATOM 4463 O O . ASP A 1 538 ? 26.401 -32.345 -2.714 1.00 45.56 538 ASP A O 1
#

Radius of gyration: 26.8 Å; chains: 1; bounding box: 64×58×75 Å

Sequence (538 aa):
MNVPKKKSSEHATAAPPLSLYMRLRRKRLLRALCDYPVYDPPHRREERLLSLEQAAENFEYFMSVRQQRLAFFQSWLQQHFRVKIEPSERGVRRLNRWANFYAGFLLYHSDDPSAARAAYFCYQQHWTADFIGCNVVFDMGIALGEFITIKYPHLHWDFDPVYVSIRRARDLPGGESRLSFQRPLITGFKNGDMKEYVLEESYLICDYRIKYGLTICGGLELDSRPDKHLIWNWLLLSFKRAAKDEATAAPKTSFFEAQDDGSLPPRPRSSEFSALLPPGMWLRRRRLLRALRDYPVYDPPHKKEERLLSREQAVENFDYFMRIRHQRLAFFQAWLQQNFRVTINSTERGVRKINRWGNDYAGLLLYHPEDLNAPGNAYFFYKHAWIEDFAGCNVVFDMGIALGEFIIANCPNLYWTFDPLSEKFPKSSRLLKNLPGMSFWRAEISGYDSLTCTASPLHDIYTYAQEIYIYTNSLAGKSKFQDLILKKSATNRIIYLFIQAIESYPSGYPPGFKKDKSEKEYIDMFDELADEESDEDD

Foldseek 3Di:
DDDDPPDPPPPPPADPDFDPLLVVLLVLVVVLLQPQDFDDQPDQFQQQPDALVSLVSSLVSCVVCLVVLLVVLQVSCCVSPVQHADLDPVNLVSLLVVCLNPLLSLQDDRPDSVVLVCCLRTVPDGCDDNNSSSSSLQSSLSSVQSSLCVVPVLKDKDFDNFDQPPPPLVPDQPNDSDGDTSDTWIDRQPVRPDIGPSSVLSNVSSSCCNVPVSVPPPDDDDDDDPPSCPSVVVVVVVSVVSVVVVVVPDDPPDDDPDDPPPDDDPDPPPVVLLVQADPLLSVLLVLVLVLLQPQDFDDQPDQFQFLQDDPVSQVSRVVSCVVCLVVLLVVLQVSCCVSPVQHADLDLVSLLSLLQVLLNPLLSLQDDSPDLCVQVCCQRGVPDGCDDNNVSSSSLQSQLSRLQVSLCVLQVQKDKDFCQCCVLAVLVSVVQCVDRRSHTHDIWIDRFPDPSDTGRSSVQSNVLSSLSNQLRRDPVSVVVCVPPVSVVCSSCSSSCSSVVSNVSRCPDDPPPPDPDDDSVNVSVVVNVVSVVVVPPPD